Protein AF-0000000068601582 (afdb_homodimer)

InterPro domains:
  IPR002639 Urease accessory protein UreF [PF01730] (44-207)
  IPR038277 UreF domain superfamily [G3DSA:1.10.4190.10] (1-225)

Organism: Ostreococcus tauri (NCBI:txid70448)

Solvent-accessible surface area (backbone atoms only — not comparable to full-atom values): 27339 Å² total; per-residue (Å²): 103,55,65,55,52,72,60,32,78,58,45,56,24,57,68,65,38,54,40,53,55,57,43,57,62,50,47,23,47,68,19,51,66,43,94,46,51,73,64,52,17,18,51,44,52,30,52,50,25,46,51,36,30,51,28,37,53,60,53,36,42,61,44,14,52,49,21,18,52,30,42,47,49,32,58,75,67,64,63,52,54,85,48,91,41,71,38,58,52,43,38,50,52,49,37,51,51,53,48,58,72,27,59,89,35,64,58,52,35,49,38,32,23,52,27,8,44,32,35,49,55,37,45,40,56,31,54,29,72,84,62,22,35,64,60,52,30,50,54,58,68,32,52,40,67,85,86,68,38,66,51,82,37,34,30,41,33,42,51,13,34,51,29,31,68,54,67,41,51,68,63,56,39,43,46,47,52,41,46,45,52,28,48,23,47,39,50,43,31,40,76,56,65,26,26,54,57,58,37,31,32,18,21,53,50,68,42,37,65,62,50,51,54,52,36,54,50,52,44,52,52,49,47,68,69,47,60,75,52,96,79,56,47,70,68,54,47,43,51,41,41,50,54,52,60,70,64,42,62,76,74,43,53,36,53,41,44,55,46,47,52,49,44,53,52,49,50,49,51,58,67,70,92,102,54,66,55,52,72,60,31,78,59,45,57,24,56,69,63,32,59,43,51,56,56,42,57,62,49,48,23,46,68,21,50,67,45,95,48,52,72,63,52,18,19,48,44,52,29,53,50,25,48,50,35,30,51,30,37,55,58,53,36,42,61,45,14,51,48,20,17,51,29,43,46,50,32,58,76,66,63,63,53,53,84,49,92,43,70,38,57,53,42,39,51,52,49,38,51,51,53,48,57,71,27,59,89,36,66,59,52,34,50,37,31,23,52,26,8,43,32,35,47,56,36,43,41,55,30,54,30,72,85,63,22,34,64,59,51,30,50,53,56,70,32,52,41,67,84,87,69,39,66,50,83,37,33,30,41,34,42,49,13,34,49,28,32,67,53,68,42,51,69,64,56,41,42,47,46,52,41,45,44,52,28,47,24,45,40,50,45,30,39,76,55,64,26,24,53,57,58,37,32,33,20,22,54,49,68,42,37,66,62,50,51,54,51,35,53,51,51,44,50,52,48,47,68,67,46,59,78,52,96,81,56,47,70,68,54,47,44,50,42,41,50,53,51,59,70,64,42,61,73,75,44,53,35,53,44,44,55,45,47,52,50,44,52,52,49,50,49,50,60,66,68,94

Nearest PDB structures (foldseek):
  4hi0-assembly1_C  TM=7.215E-01  e=7.778E-05  Helicobacter pylori 26695
  3o1q-assembly1_A  TM=7.677E-01  e=2.422E-03  Helicobacter pylori
  8hc1-assembly1_D  TM=6.678E-01  e=6.677E-03  Helicobacter pylori 26695
  3o1q-assembly2_B  TM=7.606E-01  e=2.398E-02  Helicobacter pylori
  4hi0-assembly1_C  TM=7.250E-01  e=8.888E-05  Helicobacter pylori 26695

Foldseek 3Di:
DLLCVLLDVVLPLPQLLPLLPPPLVLLCVCLPVPVDDLQSLLVSLLVLLLVQLVLCLQAQLLLLLLLLVLLLVCVVVVPFLPDPDPSLVLLVLSQVLSLVLCVVPPSQSVSQQSSQVSNLVSLCVVLDDVLNSSSSSNQVVQQDPPPVGGHGGGNSNSLSNSCNSSVHDSLSSQLSVSLSSSVSSLVSCCVSVSHPPVSSVVSSVVSNVVSSVSSVVSSVVSCVQQPDDPPDDPNRSSVSSSVVSNPRPSVSCPSNVVSVVVVVVSVVVVVVD/DLLCVLLDVVLPLPQLLPLLQPPLVLLCVLLPVPVDDLQSSLVSLLVLLLVQLVLCLQAQLLLLLLLLVLLLVCVVVVPFLPDPDPSLVLLVLSQVLSLVLCVVPPSNSVSQQSSQVSNLVSLCVVLDDVLNSSSSSNQVVQQDPPPVGGHGGGNSNSLSNSCNSSVHDSLSSQLSVSLSSSVSSLVSCCVSVSHPPVSSVVSSVVSNVVSSVSSVVSSVVLCVQQPDDPPDDPNRSSVSSSVVSNPRPSVSCPSNVVSVVVVVVSVVVVVVD

pLDDT: mean 81.11, std 18.37, range [32.31, 98.44]

Structure (mmCIF, N/CA/C/O backbone):
data_AF-0000000068601582-model_v1
#
loop_
_entity.id
_entity.type
_entity.pdbx_description
1 polymer 'UreF, urease accessory protein F'
#
loop_
_atom_site.group_PDB
_atom_site.id
_atom_site.type_symbol
_atom_site.label_atom_id
_atom_site.label_alt_id
_atom_site.label_comp_id
_atom_site.label_asym_id
_atom_site.label_entity_id
_atom_site.label_seq_id
_atom_site.pdbx_PDB_ins_code
_atom_site.Cartn_x
_atom_site.Cartn_y
_atom_site.Cartn_z
_atom_site.occupancy
_atom_site.B_iso_or_equiv
_atom_site.auth_seq_id
_atom_site.auth_comp_id
_atom_site.auth_asym_id
_atom_site.auth_atom_id
_atom_site.pdbx_PDB_model_num
ATOM 1 N N . MET A 1 1 ? -5.051 -3.936 6.719 1 93.19 1 MET A N 1
ATOM 2 C CA . MET A 1 1 ? -5.395 -3.518 5.363 1 93.19 1 MET A CA 1
ATOM 3 C C . MET A 1 1 ? -5.723 -2.029 5.32 1 93.19 1 MET A C 1
ATOM 5 O O . MET A 1 1 ? -5.605 -1.395 4.27 1 93.19 1 MET A O 1
ATOM 9 N N . GLU A 1 2 ? -5.992 -1.47 6.52 1 90 2 GLU A N 1
ATOM 10 C CA . GLU A 1 2 ? -6.281 -0.039 6.547 1 90 2 GLU A CA 1
ATOM 11 C C . GLU A 1 2 ? -5.066 0.78 6.125 1 90 2 GLU A C 1
ATOM 13 O O . GLU A 1 2 ? -5.203 1.814 5.469 1 90 2 GLU A O 1
ATOM 18 N N . THR A 1 3 ? -3.936 0.296 6.523 1 94.31 3 THR A N 1
ATOM 19 C CA . THR A 1 3 ? -2.709 0.973 6.117 1 94.31 3 THR A CA 1
ATOM 20 C C . THR A 1 3 ? -2.561 0.953 4.598 1 94.31 3 THR A C 1
ATOM 22 O O . THR A 1 3 ? -2.07 1.916 4.004 1 94.31 3 THR A O 1
ATOM 25 N N . PHE A 1 4 ? -2.998 -0.153 3.951 1 96 4 PHE A N 1
ATOM 26 C CA . PHE A 1 4 ? -2.916 -0.264 2.5 1 96 4 PHE A CA 1
ATOM 27 C C . PHE A 1 4 ? -3.771 0.803 1.826 1 96 4 PHE A C 1
ATOM 29 O O . PHE A 1 4 ? -3.342 1.431 0.856 1 96 4 PHE A O 1
ATOM 36 N N . VAL A 1 5 ? -4.918 1.058 2.395 1 94 5 VAL A N 1
ATOM 37 C CA . VAL A 1 5 ? -5.832 2.049 1.839 1 94 5 VAL A CA 1
ATOM 38 C C . VAL A 1 5 ? -5.207 3.439 1.93 1 94 5 VAL A C 1
ATOM 40 O O . VAL A 1 5 ? -5.309 4.234 0.992 1 94 5 VAL A O 1
ATOM 43 N N . LEU A 1 6 ? -4.574 3.689 3.016 1 94 6 LEU A N 1
ATOM 44 C CA . LEU A 1 6 ? -4.012 5.012 3.281 1 94 6 LEU A CA 1
ATOM 45 C C . LEU A 1 6 ? -2.879 5.324 2.312 1 94 6 LEU A C 1
ATOM 47 O O . LEU A 1 6 ? -2.725 6.469 1.88 1 94 6 LEU A O 1
ATOM 51 N N . ILE A 1 7 ? -2.119 4.316 1.929 1 94.56 7 ILE A N 1
ATOM 52 C CA . ILE A 1 7 ? -0.937 4.602 1.123 1 94.56 7 ILE A CA 1
ATOM 53 C C . ILE A 1 7 ? -1.265 4.422 -0.357 1 94.56 7 ILE A C 1
ATOM 55 O O . ILE A 1 7 ? -0.456 4.758 -1.225 1 94.56 7 ILE A O 1
ATOM 59 N N . ASP A 1 8 ? -2.42 3.902 -0.675 1 93.94 8 ASP A N 1
ATOM 60 C CA . ASP A 1 8 ? -2.76 3.588 -2.061 1 93.94 8 ASP A CA 1
ATOM 61 C C . ASP A 1 8 ? -3.088 4.855 -2.848 1 93.94 8 ASP A C 1
ATOM 63 O O . ASP A 1 8 ? -3.789 5.738 -2.348 1 93.94 8 ASP A O 1
ATOM 67 N N . PRO A 1 9 ? -2.652 4.973 -4.059 1 89.06 9 PRO A N 1
ATOM 68 C CA . PRO A 1 9 ? -2.926 6.164 -4.863 1 89.06 9 PRO A CA 1
ATOM 69 C C . PRO A 1 9 ? -4.398 6.293 -5.246 1 89.06 9 PRO A C 1
ATOM 71 O O . PRO A 1 9 ? -4.82 7.336 -5.75 1 89.06 9 PRO A O 1
ATOM 74 N N . LEU A 1 10 ? -5.168 5.281 -4.93 1 88.69 10 LEU A N 1
ATOM 75 C CA . LEU A 1 10 ? -6.609 5.402 -5.137 1 88.69 10 LEU A CA 1
ATOM 76 C C . LEU A 1 10 ? -7.207 6.441 -4.195 1 88.69 10 LEU A C 1
ATOM 78 O O . LEU A 1 10 ? -8.289 6.973 -4.453 1 88.69 10 LEU A O 1
ATOM 82 N N . LEU A 1 11 ? -6.582 6.574 -3.004 1 89.56 11 LEU A N 1
ATOM 83 C CA . LEU A 1 11 ? -6.949 7.711 -2.162 1 89.56 11 LEU A CA 1
ATOM 84 C C . LEU A 1 11 ? -6.398 9.016 -2.732 1 89.56 11 LEU A C 1
ATOM 86 O O . LEU A 1 11 ? -5.188 9.25 -2.697 1 89.56 11 LEU A O 1
ATOM 90 N N . PRO A 1 12 ? -7.309 9.766 -3.264 1 79.88 12 PRO A N 1
ATOM 91 C CA . PRO A 1 12 ? -6.805 10.922 -4.008 1 79.88 12 PRO A CA 1
ATOM 92 C C . PRO A 1 12 ? -6.254 12.016 -3.098 1 79.88 12 PRO A C 1
ATOM 94 O O . PRO A 1 12 ? -7.016 12.812 -2.543 1 79.88 12 PRO A O 1
ATOM 97 N N . THR A 1 13 ? -5.078 12 -2.77 1 76.75 13 THR A N 1
ATOM 98 C CA . THR A 1 13 ? -4.426 12.977 -1.902 1 76.75 13 THR A CA 1
ATOM 99 C C . THR A 1 13 ? -3.656 14.008 -2.727 1 76.75 13 THR A C 1
ATOM 101 O O . THR A 1 13 ? -3.131 14.977 -2.182 1 76.75 13 THR A O 1
ATOM 104 N N . GLY A 1 14 ? -3.854 13.906 -3.961 1 60.72 14 GLY A N 1
ATOM 105 C CA . GLY A 1 14 ? -2.961 14.75 -4.746 1 60.72 14 GLY A CA 1
ATOM 106 C C . GLY A 1 14 ? -1.499 14.367 -4.59 1 60.72 14 GLY A C 1
ATOM 107 O O . GLY A 1 14 ? -1.092 13.859 -3.547 1 60.72 14 GLY A O 1
ATOM 108 N N . ALA A 1 15 ? -0.981 13.602 -5.688 1 55.75 15 ALA A N 1
ATOM 109 C CA . ALA A 1 15 ? 0.413 13.172 -5.629 1 55.75 15 ALA A CA 1
ATOM 110 C C . ALA A 1 15 ? 1.298 14.242 -5.008 1 55.75 15 ALA A C 1
ATOM 112 O O . ALA A 1 15 ? 1.133 15.43 -5.289 1 55.75 15 ALA A O 1
ATOM 113 N N . PHE A 1 16 ? 1.884 13.906 -3.783 1 53.03 16 PHE A N 1
ATOM 114 C CA . PHE A 1 16 ? 2.951 14.789 -3.326 1 53.03 16 PHE A CA 1
ATOM 115 C C . PHE A 1 16 ? 3.885 15.148 -4.477 1 53.03 16 PHE A C 1
ATOM 117 O O . PHE A 1 16 ? 4.676 16.094 -4.367 1 53.03 16 PHE A O 1
ATOM 124 N N . ALA A 1 17 ? 3.926 14.172 -5.52 1 49.69 17 ALA A N 1
ATOM 125 C CA . ALA A 1 17 ? 4.848 14.461 -6.613 1 49.69 17 ALA A CA 1
ATOM 126 C C . ALA A 1 17 ? 4.598 15.852 -7.188 1 49.69 17 ALA A C 1
ATOM 128 O O . ALA A 1 17 ? 5.254 16.266 -8.148 1 49.69 17 ALA A O 1
ATOM 129 N N . HIS A 1 18 ? 3.506 16.266 -7 1 42.41 18 HIS A N 1
ATOM 130 C CA . HIS A 1 18 ? 3.48 17.641 -7.477 1 42.41 18 HIS A CA 1
ATOM 131 C C . HIS A 1 18 ? 4.812 18.344 -7.219 1 42.41 18 HIS A C 1
ATOM 133 O O . HIS A 1 18 ? 5.492 18.75 -8.164 1 42.41 18 HIS A O 1
ATOM 139 N N . SER A 1 19 ? 4.559 19.281 -6.281 1 42.84 19 SER A N 1
ATOM 140 C CA . SER A 1 19 ? 5.352 20.484 -6.027 1 42.84 19 SER A CA 1
ATOM 141 C C . SER A 1 19 ? 6.734 20.125 -5.496 1 42.84 19 SER A C 1
ATOM 143 O O . SER A 1 19 ? 7.512 21 -5.125 1 42.84 19 SER A O 1
ATOM 145 N N . LEU A 1 20 ? 6.773 18.828 -5.055 1 45.09 20 LEU A N 1
ATOM 146 C CA . LEU A 1 20 ? 8.062 18.703 -4.379 1 45.09 20 LEU A CA 1
ATOM 147 C C . LEU A 1 20 ? 9.172 19.312 -5.23 1 45.09 20 LEU A C 1
ATOM 149 O O . LEU A 1 20 ? 10.344 18.969 -5.07 1 45.09 20 LEU A O 1
ATOM 153 N N . GLY A 1 21 ? 8.734 20.25 -5.906 1 46.41 21 GLY A N 1
ATOM 154 C CA . GLY A 1 21 ? 9.758 20.906 -6.711 1 46.41 21 GLY A CA 1
ATOM 155 C C . GLY A 1 21 ? 10.422 19.969 -7.711 1 46.41 21 GLY A C 1
ATOM 156 O O . GLY A 1 21 ? 11.516 20.25 -8.195 1 46.41 21 GLY A O 1
ATOM 157 N N . LEU A 1 22 ? 9.961 18.672 -7.777 1 46.69 22 LEU A N 1
ATOM 158 C CA . LEU A 1 22 ? 10.555 17.797 -8.781 1 46.69 22 LEU A CA 1
ATOM 159 C C . LEU A 1 22 ? 10.32 18.344 -10.188 1 46.69 22 LEU A C 1
ATOM 161 O O . LEU A 1 22 ? 9.25 18.125 -10.766 1 46.69 22 LEU A O 1
ATOM 165 N N . GLU A 1 23 ? 10.766 19.438 -10.453 1 47.41 23 GLU A N 1
ATOM 166 C CA . GLU A 1 23 ? 10.703 19.844 -11.852 1 47.41 23 GLU A CA 1
ATOM 167 C C . GLU A 1 23 ? 11.062 18.672 -12.773 1 47.41 23 GLU A C 1
ATOM 169 O O . GLU A 1 23 ? 12.086 18.016 -12.586 1 47.41 23 GLU A O 1
ATOM 174 N N . PRO A 1 24 ? 10.055 18.172 -13.555 1 46.84 24 PRO A N 1
ATOM 175 C CA . PRO A 1 24 ? 10.367 17.219 -14.617 1 46.84 24 PRO A CA 1
ATOM 176 C C . PRO A 1 24 ? 11.805 17.359 -15.133 1 46.84 24 PRO A C 1
ATOM 178 O O . PRO A 1 24 ? 12.461 16.359 -15.406 1 46.84 24 PRO A O 1
ATOM 181 N N . ALA A 1 25 ? 12.094 18.547 -15.312 1 46.06 25 ALA A N 1
ATOM 182 C CA . ALA A 1 25 ? 13.398 18.844 -15.891 1 46.06 25 ALA A CA 1
ATOM 183 C C . ALA A 1 25 ? 14.531 18.297 -15.031 1 46.06 25 ALA A C 1
ATOM 185 O O . ALA A 1 25 ? 15.531 17.797 -15.547 1 46.06 25 ALA A O 1
ATOM 186 N N . ARG A 1 26 ? 14.297 18.281 -13.766 1 49.25 26 ARG A N 1
ATOM 187 C CA . ARG A 1 26 ? 15.344 17.859 -12.836 1 49.25 26 ARG A CA 1
ATOM 188 C C . ARG A 1 26 ? 15.484 16.344 -12.812 1 49.25 26 ARG A C 1
ATOM 190 O O . ARG A 1 26 ? 16.594 15.82 -12.828 1 49.25 26 ARG A O 1
ATOM 197 N N . ILE A 1 27 ? 14.43 15.781 -12.664 1 51.09 27 ILE A N 1
ATOM 198 C CA . ILE A 1 27 ? 14.461 14.328 -12.805 1 51.09 27 ILE A CA 1
ATOM 199 C C . ILE A 1 27 ? 15.008 13.961 -14.188 1 51.09 27 ILE A C 1
ATOM 201 O O . ILE A 1 27 ? 15.859 13.078 -14.305 1 51.09 27 ILE A O 1
ATOM 205 N N . ALA A 1 28 ? 14.438 14.719 -15.086 1 51.12 28 ALA A N 1
ATOM 206 C CA . ALA A 1 28 ? 14.922 14.492 -16.453 1 51.12 28 ALA A CA 1
ATOM 207 C C . ALA A 1 28 ? 16.422 14.766 -16.547 1 51.12 28 ALA A C 1
ATOM 209 O O . ALA A 1 28 ? 17.141 14.023 -17.203 1 51.12 28 ALA A O 1
ATOM 210 N N . ARG A 1 29 ? 16.766 15.867 -16.078 1 50.16 29 ARG A N 1
ATOM 211 C CA . ARG A 1 29 ? 18.172 16.25 -16.141 1 50.16 29 ARG A CA 1
ATOM 212 C C . ARG A 1 29 ? 19.047 15.32 -15.32 1 50.16 29 ARG A C 1
ATOM 214 O O . ARG A 1 29 ? 20.172 15.008 -15.703 1 50.16 29 ARG A O 1
ATOM 221 N N . ALA A 1 30 ? 18.594 15.156 -14.18 1 48.38 30 ALA A N 1
ATOM 222 C CA . ALA A 1 30 ? 19.312 14.164 -13.383 1 48.38 30 ALA A CA 1
ATOM 223 C C . ALA A 1 30 ? 19.391 12.828 -14.102 1 48.38 30 ALA A C 1
ATOM 225 O O . ALA A 1 30 ? 20.375 12.102 -13.984 1 48.38 30 ALA A O 1
ATOM 226 N N . VAL A 1 31 ? 18.281 12.5 -14.695 1 47.66 31 VAL A N 1
ATOM 227 C CA . VAL A 1 31 ? 18.203 11.25 -15.453 1 47.66 31 VAL A CA 1
ATOM 228 C C . VAL A 1 31 ? 18.656 11.492 -16.891 1 47.66 31 VAL A C 1
ATOM 230 O O . VAL A 1 31 ? 19.234 10.602 -17.516 1 47.66 31 VAL A O 1
ATOM 233 N N . GLY A 1 32 ? 18.203 12.469 -17.547 1 45.19 32 GLY A N 1
ATOM 234 C CA . GLY A 1 32 ? 18.406 12.688 -18.969 1 45.19 32 GLY A CA 1
ATOM 235 C C . GLY A 1 32 ? 19.859 12.961 -19.328 1 45.19 32 GLY A C 1
ATOM 236 O O . GLY A 1 32 ? 20.219 12.977 -20.516 1 45.19 32 GLY A O 1
ATOM 237 N N . THR A 1 33 ? 20.422 13.969 -18.656 1 42.41 33 THR A N 1
ATOM 238 C CA . THR A 1 33 ? 21.672 14.281 -19.328 1 42.41 33 THR A CA 1
ATOM 239 C C . THR A 1 33 ? 22.469 13.008 -19.609 1 42.41 33 THR A C 1
ATOM 241 O O . THR A 1 33 ? 23.516 13.047 -20.25 1 42.41 33 THR A O 1
ATOM 244 N N . LEU A 1 34 ? 22.266 12.07 -18.844 1 39.53 34 LEU A N 1
ATOM 245 C CA . LEU A 1 34 ? 23.266 11.031 -19.078 1 39.53 34 LEU A CA 1
ATOM 246 C C . LEU A 1 34 ? 22.844 10.117 -20.219 1 39.53 34 LEU A C 1
ATOM 248 O O . LEU A 1 34 ? 21.656 9.852 -20.406 1 39.53 34 LEU A O 1
ATOM 252 N N . ASP A 1 35 ? 23.266 10.32 -21.391 1 43.94 35 ASP A N 1
ATOM 253 C CA . ASP A 1 35 ? 23.281 9.164 -22.266 1 43.94 35 ASP A CA 1
ATOM 254 C C . ASP A 1 35 ? 23.047 7.871 -21.484 1 43.94 35 ASP A C 1
ATOM 256 O O . ASP A 1 35 ? 23.844 6.934 -21.594 1 43.94 35 ASP A O 1
ATOM 260 N N . GLU A 1 36 ? 22.375 7.902 -20.312 1 51.41 36 GLU A N 1
ATOM 261 C CA . GLU A 1 36 ? 22.484 7.047 -19.141 1 51.41 36 GLU A CA 1
ATOM 262 C C . GLU A 1 36 ? 21.672 5.77 -19.297 1 51.41 36 GLU A C 1
ATOM 264 O O . GLU A 1 36 ? 20.625 5.773 -19.953 1 51.41 36 GLU A O 1
ATOM 269 N N . THR A 1 37 ? 22.344 4.688 -19.25 1 63.84 37 THR A N 1
ATOM 270 C CA . THR A 1 37 ? 21.812 3.336 -19.188 1 63.84 37 THR A CA 1
ATOM 271 C C . THR A 1 37 ? 20.656 3.256 -18.188 1 63.84 37 THR A C 1
ATOM 273 O O . THR A 1 37 ? 20.531 4.125 -17.328 1 63.84 37 THR A O 1
ATOM 276 N N . SER A 1 38 ? 19.688 2.52 -18.484 1 71.19 38 SER A N 1
ATOM 277 C CA . SER A 1 38 ? 18.531 2.225 -17.625 1 71.19 38 SER A CA 1
ATOM 278 C C . SER A 1 38 ? 18.969 2.082 -16.172 1 71.19 38 SER A C 1
ATOM 280 O O . SER A 1 38 ? 18.266 2.555 -15.273 1 71.19 38 SER A O 1
ATOM 282 N N . VAL A 1 39 ? 20.219 1.742 -15.984 1 75.06 39 VAL A N 1
ATOM 283 C CA . VAL A 1 39 ? 20.719 1.478 -14.648 1 75.06 39 VAL A CA 1
ATOM 284 C C . VAL A 1 39 ? 21.078 2.795 -13.961 1 75.06 39 VAL A C 1
ATOM 286 O O . VAL A 1 39 ? 20.781 2.98 -12.773 1 75.06 39 VAL A O 1
ATOM 289 N N . GLU A 1 40 ? 21.625 3.713 -14.68 1 75.38 40 GLU A N 1
ATOM 290 C CA . GLU A 1 40 ? 22.016 5.004 -14.109 1 75.38 40 GLU A CA 1
ATOM 291 C C . GLU A 1 40 ? 20.781 5.836 -13.75 1 75.38 40 GLU A C 1
ATOM 293 O O . GLU A 1 40 ? 20.766 6.5 -12.711 1 75.38 40 GLU A O 1
ATOM 298 N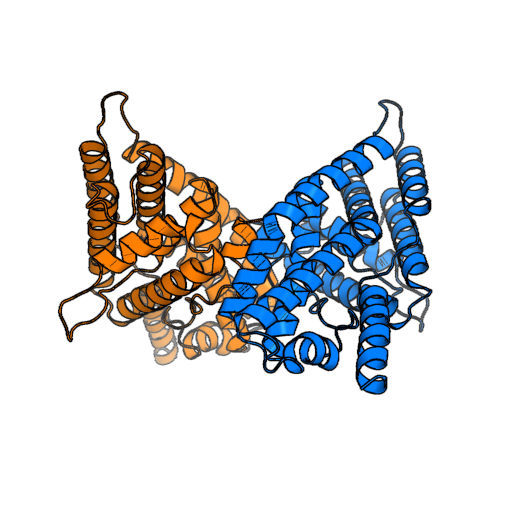 N . ALA A 1 41 ? 19.859 5.758 -14.609 1 76.38 41 ALA A N 1
ATOM 299 C CA . ALA A 1 41 ? 18.609 6.465 -14.336 1 76.38 41 ALA A CA 1
ATOM 300 C C . ALA A 1 41 ? 17.953 5.941 -13.055 1 76.38 41 ALA A C 1
ATOM 302 O O . ALA A 1 41 ? 17.5 6.723 -12.227 1 76.38 41 ALA A O 1
ATOM 303 N N . SER A 1 42 ? 17.984 4.664 -12.906 1 82.75 42 SER A N 1
ATOM 304 C CA . SER A 1 42 ? 17.422 4.023 -11.719 1 82.75 42 SER A CA 1
ATOM 305 C C . SER A 1 42 ? 18.156 4.449 -10.461 1 82.75 42 SER A C 1
ATOM 307 O O . SER A 1 42 ? 17.531 4.707 -9.43 1 82.75 42 SER A O 1
ATOM 309 N N . ARG A 1 43 ? 19.453 4.59 -10.562 1 84 43 ARG A N 1
ATOM 310 C CA . ARG A 1 43 ? 20.266 4.973 -9.422 1 84 43 ARG A CA 1
ATOM 311 C C . ARG A 1 43 ? 20.031 6.434 -9.039 1 84 43 ARG A C 1
ATOM 313 O O . ARG A 1 43 ? 20.047 6.785 -7.859 1 84 43 ARG A O 1
ATOM 320 N N . ALA A 1 44 ? 19.844 7.207 -10.047 1 81.75 44 ALA A N 1
ATOM 321 C CA . ALA A 1 44 ? 19.547 8.617 -9.797 1 81.75 44 ALA A CA 1
ATOM 322 C C . ALA A 1 44 ? 18.219 8.781 -9.07 1 81.75 44 ALA A C 1
ATOM 324 O O . ALA A 1 44 ? 18.109 9.57 -8.133 1 81.75 44 ALA A O 1
ATOM 325 N N . VAL A 1 45 ? 17.25 8.07 -9.508 1 85 45 VAL A N 1
ATOM 326 C CA . VAL A 1 45 ? 15.93 8.125 -8.883 1 85 45 VAL A CA 1
ATOM 327 C C . VAL A 1 45 ? 16.031 7.625 -7.441 1 85 45 VAL A C 1
ATOM 329 O O . VAL A 1 45 ? 15.438 8.219 -6.535 1 85 45 VAL A O 1
ATOM 332 N N . GLU A 1 46 ? 16.766 6.594 -7.262 1 89.75 46 GLU A N 1
ATOM 333 C CA . GLU A 1 46 ? 16.984 6.031 -5.93 1 89.75 46 GLU A CA 1
ATOM 334 C C . GLU A 1 46 ? 17.625 7.059 -4.996 1 89.75 46 GLU A C 1
ATOM 336 O O . GLU A 1 46 ? 17.172 7.23 -3.861 1 89.75 46 GLU A O 1
ATOM 341 N N . THR A 1 47 ? 18.656 7.691 -5.465 1 86.19 47 THR A N 1
ATOM 342 C CA . THR A 1 47 ? 19.359 8.68 -4.656 1 86.19 47 THR A CA 1
ATOM 343 C C . THR A 1 47 ? 18.438 9.828 -4.266 1 86.19 47 THR A C 1
ATOM 345 O O . THR A 1 47 ? 18.406 10.234 -3.105 1 86.19 47 THR A O 1
ATOM 348 N N . TYR A 1 48 ? 17.719 10.234 -5.191 1 84.12 48 TYR A N 1
ATOM 349 C CA . TYR A 1 48 ? 16.797 11.344 -4.938 1 84.12 48 TYR A CA 1
ATOM 350 C C . TYR A 1 48 ? 15.695 10.922 -3.977 1 84.12 48 TYR A C 1
ATOM 352 O O . TYR A 1 48 ? 15.32 11.688 -3.082 1 84.12 48 TYR A O 1
ATOM 360 N N . ALA A 1 49 ? 15.156 9.781 -4.184 1 88.44 49 ALA A N 1
ATOM 361 C CA . ALA A 1 49 ? 14.109 9.266 -3.301 1 88.44 49 ALA A CA 1
ATOM 362 C C . ALA A 1 49 ? 14.617 9.156 -1.865 1 88.44 49 ALA A C 1
ATOM 364 O O . ALA A 1 49 ? 13.891 9.477 -0.918 1 88.44 49 ALA A O 1
ATOM 365 N N . ARG A 1 50 ? 15.844 8.734 -1.713 1 90.38 50 ARG A N 1
ATOM 366 C CA . ARG A 1 50 ? 16.438 8.602 -0.391 1 90.38 50 ARG A CA 1
ATOM 367 C C . ARG A 1 50 ? 16.609 9.969 0.276 1 90.38 50 ARG A C 1
ATOM 369 O O . ARG A 1 50 ? 16.359 10.109 1.476 1 90.38 50 ARG A O 1
ATOM 376 N N . GLU A 1 51 ? 16.984 10.891 -0.509 1 85.31 51 GLU A N 1
ATOM 377 C CA . GLU A 1 51 ? 17.156 12.242 0.015 1 85.31 51 GLU A CA 1
ATOM 378 C C . GLU A 1 51 ? 15.828 12.844 0.451 1 85.31 51 GLU A C 1
ATOM 380 O O . GLU A 1 51 ? 15.734 13.469 1.507 1 85.31 51 GLU A O 1
ATOM 385 N N . CYS A 1 52 ? 14.859 12.641 -0.352 1 84.94 52 CYS A N 1
ATOM 386 C CA . CYS A 1 52 ? 13.531 13.133 -0.019 1 84.94 52 CYS A CA 1
ATOM 387 C C . CYS A 1 52 ? 12.984 12.438 1.225 1 84.94 52 CYS A C 1
ATOM 389 O O . CYS A 1 52 ? 12.367 13.078 2.076 1 84.94 52 CYS A O 1
ATOM 391 N N . ALA A 1 53 ? 13.219 11.148 1.297 1 91.06 53 ALA A N 1
ATOM 392 C CA . ALA A 1 53 ? 12.781 10.383 2.465 1 91.06 53 ALA A CA 1
ATOM 393 C C . ALA A 1 53 ? 13.445 10.906 3.738 1 91.06 53 ALA A C 1
ATOM 395 O O . ALA A 1 53 ? 12.773 11.094 4.758 1 91.06 53 ALA A O 1
ATOM 396 N N . GLN A 1 54 ? 14.719 11.133 3.639 1 90.56 54 GLN A N 1
ATOM 397 C CA . GLN A 1 54 ? 15.445 11.609 4.809 1 90.56 54 GLN A CA 1
ATOM 398 C C . GLN A 1 54 ? 14.977 13 5.219 1 90.56 54 GLN A C 1
ATOM 400 O O . GLN A 1 54 ? 14.797 13.281 6.41 1 90.56 54 GLN A O 1
ATOM 405 N N . SER A 1 55 ? 14.781 13.836 4.246 1 85.62 55 SER A N 1
ATOM 406 C CA . SER A 1 55 ? 14.266 15.18 4.523 1 85.62 55 SER A CA 1
ATOM 407 C C . SER A 1 55 ? 12.898 15.117 5.191 1 85.62 55 SER A C 1
ATOM 409 O O . SER A 1 55 ? 12.617 15.867 6.125 1 85.62 55 SER A O 1
ATOM 411 N N . ALA A 1 56 ? 12.078 14.266 4.691 1 89.38 56 ALA A N 1
ATOM 412 C CA . ALA A 1 56 ? 10.734 14.102 5.258 1 89.38 56 ALA A CA 1
ATOM 413 C C . ALA A 1 56 ? 10.812 13.578 6.688 1 89.38 56 ALA A C 1
ATOM 415 O O . ALA A 1 56 ? 10.039 14.008 7.551 1 89.38 56 ALA A O 1
ATOM 416 N N . ILE A 1 57 ? 11.688 12.641 6.902 1 93.94 57 ILE A N 1
ATOM 417 C CA . ILE A 1 57 ? 11.844 12.039 8.227 1 93.94 57 ILE A CA 1
ATOM 418 C C . ILE A 1 57 ? 12.305 13.102 9.219 1 93.94 57 ILE A C 1
ATOM 420 O O . ILE A 1 57 ? 11.789 13.172 10.344 1 93.94 57 ILE A O 1
ATOM 424 N N . ASP A 1 58 ? 13.109 13.969 8.797 1 89.69 58 ASP A N 1
ATOM 425 C CA . ASP A 1 58 ? 13.703 14.961 9.68 1 89.69 58 ASP A CA 1
ATOM 426 C C . ASP A 1 58 ? 12.742 16.125 9.93 1 89.69 58 ASP A C 1
ATOM 428 O O . ASP A 1 58 ? 12.641 16.625 11.047 1 89.69 58 ASP A O 1
ATOM 432 N N . ALA A 1 59 ? 12.023 16.516 8.953 1 88.38 59 ALA A N 1
ATOM 433 C CA . ALA A 1 59 ? 11.328 17.797 9.039 1 88.38 59 ALA A CA 1
ATOM 434 C C . ALA A 1 59 ? 9.82 17.594 9.133 1 88.38 59 ALA A C 1
ATOM 436 O O . ALA A 1 59 ? 9.125 18.422 9.742 1 88.38 59 ALA A O 1
ATOM 437 N N . GLN A 1 60 ? 9.25 16.578 8.492 1 91.88 60 GLN A N 1
ATOM 438 C CA . GLN A 1 60 ? 7.801 16.469 8.383 1 91.88 60 GLN A CA 1
ATOM 439 C C . GLN A 1 60 ? 7.258 15.367 9.289 1 91.88 60 GLN A C 1
ATOM 441 O O . GLN A 1 60 ? 6.191 15.523 9.891 1 91.88 60 GLN A O 1
ATOM 446 N N . LEU A 1 61 ? 7.973 14.305 9.43 1 95.25 61 LEU A N 1
ATOM 447 C CA . LEU A 1 61 ? 7.5 13.125 10.148 1 95.25 61 LEU A CA 1
ATOM 448 C C . LEU A 1 61 ? 7.184 13.469 11.602 1 95.25 61 LEU A C 1
ATOM 450 O O . LEU A 1 61 ? 6.195 12.984 12.156 1 95.25 61 LEU A O 1
ATOM 454 N N . PRO A 1 62 ? 7.992 14.32 12.305 1 95.88 62 PRO A N 1
ATOM 455 C CA . PRO A 1 62 ? 7.621 14.672 13.68 1 95.88 62 PRO A CA 1
ATOM 456 C C . PRO A 1 62 ? 6.23 15.297 13.773 1 95.88 62 PRO A C 1
ATOM 458 O O . PRO A 1 62 ? 5.512 15.062 14.742 1 95.88 62 PRO A O 1
ATOM 461 N N . PHE A 1 63 ? 5.836 16.062 12.789 1 96.19 63 PHE A N 1
ATOM 462 C CA . PHE A 1 63 ? 4.52 16.672 12.766 1 96.19 63 PHE A CA 1
ATOM 463 C C . PHE A 1 63 ? 3.43 15.641 12.547 1 96.19 63 PHE A C 1
ATOM 465 O O . PHE A 1 63 ? 2.357 15.719 13.148 1 96.19 63 PHE A O 1
ATOM 472 N N . ALA A 1 64 ? 3.705 14.656 11.688 1 97.5 64 ALA A N 1
ATOM 473 C CA . ALA A 1 64 ? 2.754 13.57 11.484 1 97.5 64 ALA A CA 1
ATOM 474 C C . ALA A 1 64 ? 2.561 12.758 12.766 1 97.5 64 ALA A C 1
ATOM 476 O O . ALA A 1 64 ? 1.431 12.438 13.141 1 97.5 64 ALA A O 1
ATOM 477 N N . LEU A 1 65 ? 3.643 12.477 13.422 1 98.06 65 LEU A N 1
ATOM 478 C CA . LEU A 1 65 ? 3.584 11.703 14.664 1 98.06 65 LEU A CA 1
ATOM 479 C C . LEU A 1 65 ? 2.85 12.477 15.75 1 98.06 65 LEU A C 1
ATOM 481 O O . LEU A 1 65 ? 2.049 11.906 16.5 1 98.06 65 LEU A O 1
ATOM 485 N N . ALA A 1 66 ? 3.105 13.766 15.836 1 97.56 66 ALA A N 1
ATOM 486 C CA . ALA A 1 66 ? 2.408 14.609 16.797 1 97.56 66 ALA A CA 1
ATOM 487 C C . ALA A 1 66 ? 0.906 14.625 16.531 1 97.56 66 ALA A C 1
ATOM 489 O O . ALA A 1 66 ? 0.103 14.445 17.438 1 97.56 66 ALA A O 1
ATOM 490 N N . ALA A 1 67 ? 0.569 14.852 15.273 1 98.06 67 ALA A N 1
ATOM 491 C CA . ALA A 1 67 ? -0.839 14.898 14.891 1 98.06 67 ALA A CA 1
ATOM 492 C C . ALA A 1 67 ? -1.539 13.586 15.211 1 98.06 67 ALA A C 1
ATOM 494 O O . ALA A 1 67 ? -2.684 13.578 15.664 1 98.06 67 ALA A O 1
ATOM 495 N N . ARG A 1 68 ? -0.89 12.477 14.961 1 98.12 68 ARG A N 1
ATOM 496 C CA . ARG A 1 68 ? -1.437 11.172 15.312 1 98.12 68 ARG A CA 1
ATOM 497 C C . ARG A 1 68 ? -1.684 11.07 16.812 1 98.12 68 ARG A C 1
ATOM 499 O O . ARG A 1 68 ? -2.734 10.586 17.25 1 98.12 68 ARG A O 1
ATOM 506 N N . ALA A 1 69 ? -0.679 11.484 17.562 1 96.94 69 ALA A N 1
ATOM 507 C CA . ALA A 1 69 ? -0.785 11.414 19.016 1 96.94 69 ALA A CA 1
ATOM 508 C C . ALA A 1 69 ? -1.981 12.219 19.531 1 96.94 69 ALA A C 1
ATOM 510 O O . ALA A 1 69 ? -2.719 11.766 20.406 1 96.94 69 ALA A O 1
ATOM 511 N N . PHE A 1 70 ? -2.205 13.391 18.984 1 96.38 70 PHE A N 1
ATOM 512 C CA . PHE A 1 70 ? -3.326 14.227 19.391 1 96.38 70 PHE A CA 1
ATOM 513 C C . PHE A 1 70 ? -4.652 13.555 19.047 1 96.38 70 PHE A C 1
ATOM 515 O O . PHE A 1 70 ? -5.586 13.578 19.859 1 96.38 70 PHE A O 1
ATOM 522 N N . ALA A 1 71 ? -4.746 12.953 17.891 1 96.31 71 ALA A N 1
ATOM 523 C CA . ALA A 1 71 ? -5.973 12.281 17.484 1 96.31 71 ALA A CA 1
ATOM 524 C C . ALA A 1 71 ? -6.266 11.078 18.375 1 96.31 71 ALA A C 1
ATOM 526 O O . ALA A 1 71 ? -7.422 10.836 18.734 1 96.31 71 ALA A O 1
ATOM 527 N N . VAL A 1 72 ? -5.242 10.328 18.734 1 95.38 72 VAL A N 1
ATOM 528 C CA . VAL A 1 72 ? -5.402 9.18 19.625 1 95.38 72 VAL A CA 1
ATOM 529 C C . VAL A 1 72 ? -5.91 9.641 20.984 1 95.38 72 VAL A C 1
ATOM 531 O O . VAL A 1 72 ? -6.82 9.031 21.547 1 95.38 72 VAL A O 1
ATOM 534 N N . ARG A 1 73 ? -5.355 10.711 21.469 1 93.25 73 ARG A N 1
ATOM 535 C CA . ARG A 1 73 ? -5.758 11.25 22.766 1 93.25 73 ARG A CA 1
ATOM 536 C C . ARG A 1 73 ? -7.199 11.75 22.719 1 93.25 73 ARG A C 1
ATOM 538 O O . ARG A 1 73 ? -7.93 11.625 23.703 1 93.25 73 ARG A O 1
ATOM 545 N N . ALA A 1 74 ? -7.57 12.352 21.641 1 93.5 74 ALA A N 1
ATOM 546 C CA . ALA A 1 74 ? -8.953 12.797 21.484 1 93.5 74 ALA A CA 1
ATOM 547 C C . ALA A 1 74 ? -9.922 11.625 21.625 1 93.5 74 ALA A C 1
ATOM 549 O O . ALA A 1 74 ? -10.969 11.75 22.266 1 93.5 74 ALA A O 1
ATOM 550 N N . ASN A 1 75 ? -9.594 10.516 21.016 1 91.31 75 ASN A N 1
ATOM 551 C CA . ASN A 1 75 ? -10.414 9.312 21.109 1 91.31 75 ASN A CA 1
ATOM 552 C C . ASN A 1 75 ? -10.461 8.766 22.531 1 91.31 75 ASN A C 1
ATOM 554 O O . ASN A 1 75 ? -11.516 8.336 23 1 91.31 75 ASN A O 1
ATOM 558 N N . GLU A 1 76 ? -9.297 8.773 23.172 1 88.44 76 GLU A N 1
ATOM 559 C CA . GLU A 1 76 ? -9.203 8.273 24.547 1 88.44 76 GLU A CA 1
ATOM 560 C C . GLU A 1 76 ? -10.078 9.094 25.5 1 88.44 76 GLU A C 1
ATOM 562 O O . GLU A 1 76 ? -10.625 8.555 26.453 1 88.44 76 GLU A O 1
ATOM 567 N N . LYS A 1 77 ? -10.188 10.336 25.188 1 87.88 77 LYS A N 1
ATOM 568 C CA . LYS A 1 77 ? -10.961 11.25 26.031 1 87.88 77 LYS A CA 1
ATOM 569 C C . LYS A 1 77 ? -12.422 11.281 25.594 1 87.88 77 LYS A C 1
ATOM 571 O O . LYS A 1 77 ? -13.234 11.992 26.188 1 87.88 77 LYS A O 1
ATOM 576 N N . HIS A 1 78 ? -12.75 10.508 24.531 1 87.38 78 HIS A N 1
ATOM 577 C CA . HIS A 1 78 ? -14.094 10.477 23.969 1 87.38 78 HIS A CA 1
ATOM 578 C C . HIS A 1 78 ? -14.57 11.883 23.609 1 87.38 78 HIS A C 1
ATOM 580 O O . HIS A 1 78 ? -15.688 12.273 23.969 1 87.38 78 HIS A O 1
ATOM 586 N N . ALA A 1 79 ? -13.602 12.664 23.047 1 85.56 79 ALA A N 1
ATOM 587 C CA . ALA A 1 79 ? -13.961 14 22.578 1 85.56 79 ALA A CA 1
ATOM 588 C C . ALA A 1 79 ? -14.977 13.93 21.453 1 85.56 79 ALA A C 1
ATOM 590 O O . ALA A 1 79 ? -15.086 12.906 20.766 1 85.56 79 ALA A O 1
ATOM 591 N N . ARG A 1 80 ? -15.758 15.031 21.438 1 86.62 80 ARG A N 1
ATOM 592 C CA . ARG A 1 80 ? -16.766 15.117 20.391 1 86.62 80 ARG A CA 1
ATOM 593 C C . ARG A 1 80 ? -16.406 16.203 19.375 1 86.62 80 ARG A C 1
ATOM 595 O O . ARG A 1 80 ? -15.641 17.109 19.688 1 86.62 80 ARG A O 1
ATOM 602 N N . GLU A 1 81 ? -16.844 16.094 18.125 1 87.88 81 GLU A N 1
ATOM 603 C CA . GLU A 1 81 ? -16.547 17.016 17.031 1 87.88 81 GLU A CA 1
ATOM 604 C C . GLU A 1 81 ? -16.781 18.453 17.453 1 87.88 81 GLU A C 1
ATOM 606 O O . GLU A 1 81 ? -16 19.344 17.094 1 87.88 81 GLU A O 1
ATOM 611 N N . GLU A 1 82 ? -17.797 18.688 18.219 1 86.06 82 GLU A N 1
ATOM 612 C CA . GLU A 1 82 ? -18.219 20.047 18.547 1 86.06 82 GLU A CA 1
ATOM 613 C C . GLU A 1 82 ? -17.422 20.594 19.734 1 86.06 82 GLU A C 1
ATOM 615 O O . GLU A 1 82 ? -17.469 21.797 20 1 86.06 82 GLU A O 1
ATOM 620 N N . ASP A 1 83 ? -16.688 19.688 20.344 1 82.31 83 ASP A N 1
ATOM 621 C CA . ASP A 1 83 ? -15.93 20.109 21.516 1 82.31 83 ASP A CA 1
ATOM 622 C C . ASP A 1 83 ? -14.734 20.969 21.125 1 82.31 83 ASP A C 1
ATOM 624 O O . ASP A 1 83 ? -14.109 20.734 20.094 1 82.31 83 ASP A O 1
ATOM 628 N N . ASP A 1 84 ? -14.633 22.156 21.703 1 79.81 84 ASP A N 1
ATOM 629 C CA . ASP A 1 84 ? -13.359 22.859 21.609 1 79.81 84 ASP A CA 1
ATOM 630 C C . ASP A 1 84 ? -12.281 22.156 22.438 1 79.81 84 ASP A C 1
ATOM 632 O O . ASP A 1 84 ? -11.82 22.703 23.453 1 79.81 84 ASP A O 1
ATOM 636 N N . ASP A 1 85 ? -11.852 21.047 21.984 1 85.88 85 ASP A N 1
ATOM 637 C CA . ASP A 1 85 ? -11.016 20.094 22.719 1 85.88 85 ASP A CA 1
ATOM 638 C C . ASP A 1 85 ? -9.539 20.469 22.609 1 85.88 85 ASP A C 1
ATOM 640 O O . ASP A 1 85 ? -9.109 21.047 21.609 1 85.88 85 ASP A O 1
ATOM 644 N N . GLU A 1 86 ? -8.852 20.266 23.734 1 90.19 86 GLU A N 1
ATOM 645 C CA . GLU A 1 86 ? -7.434 20.578 23.828 1 90.19 86 GLU A CA 1
ATOM 646 C C . GLU A 1 86 ? -6.641 19.859 22.734 1 90.19 86 GLU A C 1
ATOM 648 O O . GLU A 1 86 ? -5.648 20.406 22.234 1 90.19 86 GLU A O 1
ATOM 653 N N . THR A 1 87 ? -7.066 18.719 22.328 1 93.38 87 THR A N 1
ATOM 654 C CA . THR A 1 87 ? -6.355 17.953 21.312 1 93.38 87 THR A CA 1
ATOM 655 C C . THR A 1 87 ? -6.48 18.625 19.953 1 93.38 87 THR A C 1
ATOM 657 O O . THR A 1 87 ? -5.527 18.641 19.172 1 93.38 87 THR A O 1
ATOM 660 N N . THR A 1 88 ? -7.613 19.203 19.656 1 93 88 THR A N 1
ATOM 661 C CA . THR A 1 88 ? -7.816 19.906 18.406 1 93 88 THR A CA 1
ATOM 662 C C . THR A 1 88 ? -7.004 21.203 18.375 1 93 88 THR A C 1
ATOM 664 O O . THR A 1 88 ? -6.453 21.562 17.328 1 93 88 THR A O 1
ATOM 667 N N . ARG A 1 89 ? -6.945 21.875 19.516 1 91.62 89 ARG A N 1
ATOM 668 C CA . ARG A 1 89 ? -6.121 23.078 19.609 1 91.62 89 ARG A CA 1
ATOM 669 C C . ARG A 1 89 ? -4.645 22.734 19.422 1 91.62 89 ARG A C 1
ATOM 671 O O . ARG A 1 89 ? -3.916 23.484 18.766 1 91.62 89 ARG A O 1
ATOM 678 N N . ALA A 1 90 ? -4.27 21.641 20.031 1 94.06 90 ALA A N 1
ATOM 679 C CA . ALA A 1 90 ? -2.883 21.203 19.891 1 94.06 90 ALA A CA 1
ATOM 680 C C . ALA A 1 90 ? -2.568 20.844 18.438 1 94.06 90 ALA A C 1
ATOM 682 O O . ALA A 1 90 ? -1.482 21.156 17.938 1 94.06 90 ALA A O 1
ATOM 683 N N . TRP A 1 91 ? -3.475 20.188 17.781 1 95.88 91 TRP A N 1
ATOM 684 C CA . TRP A 1 91 ? -3.301 19.891 16.359 1 95.88 91 TRP A CA 1
ATOM 685 C C . TRP A 1 91 ? -3.127 21.156 15.547 1 95.88 91 TRP A C 1
ATOM 687 O O . TRP A 1 91 ? -2.242 21.234 14.688 1 95.88 91 TRP A O 1
ATOM 697 N N . ARG A 1 92 ? -3.955 22.172 15.836 1 94.06 92 ARG A N 1
ATOM 698 C CA . ARG A 1 92 ? -3.889 23.438 15.125 1 94.06 92 ARG A CA 1
ATOM 699 C C . ARG A 1 92 ? -2.535 24.109 15.336 1 94.06 92 ARG A C 1
ATOM 701 O O . ARG A 1 92 ? -1.982 24.719 14.406 1 94.06 92 ARG A O 1
ATOM 708 N N . ALA A 1 93 ? -2.074 24.047 16.516 1 93.69 93 ALA A N 1
ATOM 709 C CA . ALA A 1 93 ? -0.767 24.625 16.828 1 93.69 93 ALA A CA 1
ATOM 710 C C . ALA A 1 93 ? 0.341 23.906 16.047 1 93.69 93 ALA A C 1
ATOM 712 O O . ALA A 1 93 ? 1.229 24.562 15.492 1 93.69 93 ALA A O 1
ATOM 713 N N . ALA A 1 94 ? 0.317 22.578 16.047 1 95.44 94 ALA A N 1
ATOM 714 C CA . ALA A 1 94 ? 1.295 21.797 15.297 1 95.44 94 ALA A CA 1
ATOM 715 C C . ALA A 1 94 ? 1.215 22.125 13.805 1 95.44 94 ALA A C 1
ATOM 717 O O . ALA A 1 94 ? 2.242 22.25 13.141 1 95.44 94 ALA A O 1
ATOM 718 N N . ASN A 1 95 ? -0.02 22.219 13.305 1 95.88 95 ASN A N 1
ATOM 719 C CA . ASN A 1 95 ? -0.246 22.562 11.906 1 95.88 95 ASN A CA 1
ATOM 720 C C . ASN A 1 95 ? 0.336 23.938 11.555 1 95.88 95 ASN A C 1
ATOM 722 O O . ASN A 1 95 ? 0.939 24.094 10.492 1 95.88 95 ASN A O 1
ATOM 726 N N . ALA A 1 96 ? 0.145 24.891 12.453 1 92.81 96 ALA A N 1
ATOM 727 C CA . ALA A 1 96 ? 0.709 26.219 12.25 1 92.81 96 ALA A CA 1
ATOM 728 C C . ALA A 1 96 ? 2.234 26.172 12.242 1 92.81 96 ALA A C 1
ATOM 730 O O . ALA A 1 96 ? 2.877 26.859 11.445 1 92.81 96 ALA A O 1
ATOM 731 N N . GLU A 1 97 ? 2.807 25.406 13.125 1 92.25 97 GLU A N 1
ATOM 732 C CA . GLU A 1 97 ? 4.258 25.25 13.18 1 92.25 97 GLU A CA 1
ATOM 733 C C . GLU A 1 97 ? 4.789 24.594 11.914 1 92.25 97 GLU A C 1
ATOM 735 O O . GLU A 1 97 ? 5.867 24.953 11.422 1 92.25 97 GLU A O 1
ATOM 740 N N . CYS A 1 98 ? 4.082 23.625 11.445 1 91.94 98 CYS A N 1
ATOM 741 C CA . CYS A 1 98 ? 4.449 22.969 10.195 1 91.94 98 CYS A CA 1
ATOM 742 C C . CYS A 1 98 ? 4.461 23.969 9.039 1 91.94 98 CYS A C 1
ATOM 744 O O . CYS A 1 98 ? 5.371 23.953 8.211 1 91.94 98 CYS A O 1
ATOM 746 N N . GLY A 1 99 ? 3.457 24.781 9.031 1 89.25 99 GLY A N 1
ATOM 747 C CA . GLY A 1 99 ? 3.408 25.844 8.031 1 89.25 99 GLY A CA 1
ATOM 748 C C . GLY A 1 99 ? 4.574 26.812 8.125 1 89.25 99 GLY A C 1
ATOM 749 O O . GLY A 1 99 ? 5.098 27.266 7.102 1 89.25 99 GLY A O 1
ATOM 750 N N . ALA A 1 100 ? 4.941 27.109 9.305 1 88.19 100 ALA A N 1
ATOM 751 C CA . ALA A 1 100 ? 6.055 28.016 9.531 1 88.19 100 ALA A CA 1
ATOM 752 C C . ALA A 1 100 ? 7.367 27.422 9.039 1 88.19 100 ALA A C 1
ATOM 754 O O . ALA A 1 100 ? 8.242 28.141 8.547 1 88.19 100 ALA A O 1
ATOM 755 N N . LEU A 1 101 ? 7.492 26.172 9.148 1 82.88 101 LEU A N 1
ATOM 756 C CA . LEU A 1 101 ? 8.695 25.484 8.695 1 82.88 101 LEU A CA 1
ATOM 757 C C . LEU A 1 101 ? 8.844 25.578 7.18 1 82.88 101 LEU A C 1
ATOM 759 O O . LEU A 1 101 ? 9.961 25.594 6.66 1 82.88 101 LEU A O 1
ATOM 763 N N . CYS A 1 102 ? 7.707 25.625 6.535 1 79.06 102 CYS A N 1
ATOM 764 C CA . CYS A 1 102 ? 7.719 25.688 5.078 1 79.06 102 CYS A CA 1
ATOM 765 C C . CYS A 1 102 ? 7.695 27.125 4.594 1 79.06 102 CYS A C 1
ATOM 767 O O . CYS A 1 102 ? 7.664 27.375 3.389 1 79.06 102 CYS A O 1
ATOM 769 N N . ALA A 1 103 ? 7.703 28.094 5.449 1 75.69 103 ALA A N 1
ATOM 770 C CA . ALA A 1 103 ? 7.453 29.484 5.125 1 75.69 103 ALA A CA 1
ATOM 771 C C . ALA A 1 103 ? 8.531 30.031 4.195 1 75.69 103 ALA A C 1
ATOM 773 O O . ALA A 1 103 ? 8.266 30.922 3.373 1 75.69 103 ALA A O 1
ATOM 774 N N . SER A 1 104 ? 9.742 29.469 4.297 1 75 104 SER A N 1
ATOM 775 C CA . SER A 1 104 ? 10.844 29.984 3.492 1 75 104 SER A CA 1
ATOM 776 C C . SER A 1 104 ? 10.734 29.531 2.043 1 75 104 SER A C 1
ATOM 778 O O . SER A 1 104 ? 11.414 30.062 1.163 1 75 104 SER A O 1
ATOM 780 N N . ASN A 1 105 ? 9.867 28.625 1.778 1 76.25 105 ASN A N 1
ATOM 781 C CA . ASN A 1 105 ? 9.648 28.094 0.439 1 76.25 105 ASN A CA 1
ATOM 782 C C . ASN A 1 105 ? 8.164 28.031 0.091 1 76.25 105 ASN A C 1
ATOM 784 O O . ASN A 1 105 ? 7.469 27.094 0.474 1 76.25 105 ASN A O 1
ATOM 788 N N . ALA A 1 106 ? 7.766 28.984 -0.7 1 77.12 106 ALA A N 1
ATOM 789 C CA . ALA A 1 106 ? 6.352 29.156 -1.016 1 77.12 106 ALA A CA 1
ATOM 790 C C . ALA A 1 106 ? 5.805 27.953 -1.776 1 77.12 106 ALA A C 1
ATOM 792 O O . ALA A 1 106 ? 4.648 27.562 -1.59 1 77.12 106 ALA A O 1
ATOM 793 N N . VAL A 1 107 ? 6.66 27.422 -2.582 1 74.94 107 VAL A N 1
ATOM 794 C CA . VAL A 1 107 ? 6.246 26.281 -3.387 1 74.94 107 VAL A CA 1
ATOM 795 C C . VAL A 1 107 ? 5.996 25.078 -2.48 1 74.94 107 VAL A C 1
ATOM 797 O O . VAL A 1 107 ? 4.973 24.391 -2.605 1 74.94 107 VAL A O 1
ATOM 800 N N . ASN A 1 108 ? 6.824 24.828 -1.533 1 77.88 108 ASN A N 1
ATOM 801 C CA . ASN A 1 108 ? 6.68 23.719 -0.591 1 77.88 108 ASN A CA 1
ATOM 802 C C . ASN A 1 108 ? 5.469 23.906 0.318 1 77.88 108 ASN A C 1
ATOM 804 O O . ASN A 1 108 ? 4.762 22.953 0.624 1 77.88 108 ASN A O 1
ATOM 808 N N . ARG A 1 109 ? 5.312 25.125 0.704 1 83.75 109 ARG A N 1
ATOM 809 C CA . ARG A 1 109 ? 4.18 25.422 1.568 1 83.75 109 ARG A CA 1
ATOM 810 C C . ARG A 1 109 ? 2.859 25.172 0.847 1 83.75 109 ARG A C 1
ATOM 812 O O . ARG A 1 109 ? 1.944 24.562 1.409 1 83.75 109 ARG A O 1
ATOM 819 N N . ARG A 1 110 ? 2.826 25.609 -0.365 1 82.69 110 ARG A N 1
ATOM 820 C CA . ARG A 1 110 ? 1.622 25.406 -1.163 1 82.69 110 ARG A CA 1
ATOM 821 C C . ARG A 1 110 ? 1.364 23.922 -1.402 1 82.69 110 ARG A C 1
ATOM 823 O O . ARG A 1 110 ? 0.222 23.469 -1.326 1 82.69 110 ARG A O 1
ATOM 830 N N . ALA A 1 111 ? 2.391 23.172 -1.686 1 81.31 111 ALA A N 1
ATOM 831 C CA . ALA A 1 111 ? 2.264 21.734 -1.914 1 81.31 111 ALA A CA 1
ATOM 832 C C . ALA A 1 111 ? 1.782 21.031 -0.655 1 81.31 111 ALA A C 1
ATOM 834 O O . ALA A 1 111 ? 0.891 20.172 -0.718 1 81.31 111 ALA A O 1
ATOM 835 N N . SER A 1 112 ? 2.391 21.391 0.434 1 86.81 112 SER A N 1
ATOM 836 C CA . SER A 1 112 ? 2.016 20.812 1.717 1 86.81 112 SER A CA 1
ATOM 837 C C . SER A 1 112 ? 0.552 21.094 2.045 1 86.81 112 SER A C 1
ATOM 839 O O . SER A 1 112 ? -0.178 20.188 2.467 1 86.81 112 SER A O 1
ATOM 841 N N . ALA A 1 113 ? 0.135 22.328 1.752 1 88.69 113 ALA A N 1
ATOM 842 C CA . ALA A 1 113 ? -1.23 22.75 2.064 1 88.69 113 ALA A CA 1
ATOM 843 C C . ALA A 1 113 ? -2.23 22.109 1.104 1 88.69 113 ALA A C 1
ATOM 845 O O . ALA A 1 113 ? -3.301 21.656 1.521 1 88.69 113 ALA A O 1
ATOM 846 N N . SER A 1 114 ? -1.903 22.062 -0.146 1 87.38 114 SER A N 1
ATOM 847 C CA . SER A 1 114 ? -2.826 21.531 -1.142 1 87.38 114 SER A CA 1
ATOM 848 C C . SER A 1 114 ? -3.012 20.031 -0.969 1 87.38 114 SER A C 1
ATOM 850 O O . SER A 1 114 ? -4.137 19.531 -1.025 1 87.38 114 SER A O 1
ATOM 852 N N . THR A 1 115 ? -1.927 19.328 -0.752 1 89 115 THR A N 1
ATOM 853 C CA . THR A 1 115 ? -2.02 17.875 -0.569 1 89 115 THR A CA 1
ATOM 854 C C . THR A 1 115 ? -2.674 17.547 0.768 1 89 115 THR A C 1
ATOM 856 O O . THR A 1 115 ? -3.379 16.547 0.886 1 89 115 THR A O 1
ATOM 859 N N . GLY A 1 116 ? -2.412 18.422 1.746 1 93 116 GLY A N 1
ATOM 860 C CA . GLY A 1 116 ? -3.084 18.234 3.021 1 93 116 GLY A CA 1
ATOM 861 C C . GLY A 1 116 ? -4.59 18.406 2.934 1 93 116 GLY A C 1
ATOM 862 O O . GLY A 1 116 ? -5.348 17.609 3.479 1 93 116 GLY A O 1
ATOM 863 N N . ALA A 1 117 ? -4.969 19.422 2.232 1 91.69 117 ALA A N 1
ATOM 864 C CA . ALA A 1 117 ? -6.395 19.688 2.039 1 91.69 117 ALA A CA 1
ATOM 865 C C . ALA A 1 117 ? -7.055 18.547 1.261 1 91.69 117 ALA A C 1
ATOM 867 O O . ALA A 1 117 ? -8.172 18.141 1.588 1 91.69 117 ALA A O 1
ATOM 868 N N . ALA A 1 118 ? -6.367 18.062 0.253 1 90.81 118 ALA A N 1
ATOM 869 C CA . ALA A 1 118 ? -6.891 16.969 -0.547 1 90.81 118 ALA A CA 1
ATOM 870 C C . ALA A 1 118 ? -7.02 15.695 0.29 1 90.81 118 ALA A C 1
ATOM 872 O O . ALA A 1 118 ? -8.031 14.992 0.211 1 90.81 118 ALA A O 1
ATOM 873 N N . LEU A 1 119 ? -6.059 15.43 1.071 1 93.94 119 LEU A N 1
ATOM 874 C CA . LEU A 1 119 ? -6.098 14.258 1.938 1 93.94 119 LEU A CA 1
ATOM 875 C C . LEU A 1 119 ? -7.223 14.367 2.961 1 93.94 119 LEU A C 1
ATOM 877 O O . LEU A 1 119 ? -7.914 13.391 3.242 1 93.94 119 LEU A O 1
ATOM 881 N N . LEU A 1 120 ? -7.383 15.555 3.518 1 94.56 120 LEU A N 1
ATOM 882 C CA . LEU A 1 120 ? -8.438 15.805 4.492 1 94.56 120 LEU A CA 1
ATOM 883 C C . LEU A 1 120 ? -9.812 15.508 3.895 1 94.56 120 LEU A C 1
ATOM 885 O O . LEU A 1 120 ? -10.602 14.758 4.477 1 94.56 120 LEU A O 1
ATOM 889 N N . ARG A 1 121 ? -10.039 16.016 2.75 1 92.38 121 ARG A N 1
ATOM 890 C CA . ARG A 1 121 ? -11.312 15.828 2.064 1 92.38 121 ARG A CA 1
ATOM 891 C C . ARG A 1 121 ? -11.539 14.359 1.73 1 92.38 121 ARG A C 1
ATOM 893 O O . ARG A 1 121 ? -12.609 13.812 2.004 1 92.38 121 ARG A O 1
ATOM 900 N N . ALA A 1 122 ? -10.555 13.719 1.161 1 93.19 122 ALA A N 1
ATOM 901 C CA . ALA A 1 122 ? -10.656 12.328 0.737 1 93.19 122 ALA A CA 1
ATOM 902 C C . ALA A 1 122 ? -10.883 11.406 1.933 1 93.19 122 ALA A C 1
ATOM 904 O O . ALA A 1 122 ? -11.664 10.453 1.854 1 93.19 122 ALA A O 1
ATOM 905 N N . SER A 1 123 ? -10.219 11.727 3.002 1 95.25 123 SER A N 1
ATOM 906 C CA . SER A 1 123 ? -10.297 10.852 4.168 1 95.25 123 SER A CA 1
ATOM 907 C C . SER A 1 123 ? -11.648 10.977 4.859 1 95.25 123 SER A C 1
ATOM 909 O O . SER A 1 123 ? -12.164 9.992 5.402 1 95.25 123 SER A O 1
ATOM 911 N N . ILE A 1 124 ? -12.195 12.141 4.855 1 94.56 124 ILE A N 1
ATOM 912 C CA . ILE A 1 124 ? -13.516 12.328 5.441 1 94.56 124 ILE A CA 1
ATOM 913 C C . ILE A 1 124 ? -14.539 11.477 4.695 1 94.56 124 ILE A C 1
ATOM 915 O O . ILE A 1 124 ? -15.367 10.805 5.312 1 94.56 124 ILE A O 1
ATOM 919 N N . VAL A 1 125 ? -14.398 11.406 3.422 1 91.5 125 VAL A N 1
ATOM 920 C CA . VAL A 1 125 ? -15.32 10.625 2.598 1 91.5 125 VAL A CA 1
ATOM 921 C C . VAL A 1 125 ? -15.016 9.133 2.76 1 91.5 125 VAL A C 1
ATOM 923 O O . VAL A 1 125 ? -15.93 8.328 2.955 1 91.5 125 VAL A O 1
ATOM 926 N N . ALA A 1 126 ? -13.805 8.766 2.74 1 91.19 126 ALA A N 1
ATOM 927 C CA . ALA A 1 126 ? -13.391 7.367 2.744 1 91.19 126 ALA A CA 1
ATOM 928 C C . ALA A 1 126 ? -13.727 6.695 4.07 1 91.19 126 ALA A C 1
ATOM 930 O O . ALA A 1 126 ? -14.125 5.531 4.102 1 91.19 126 ALA A O 1
ATOM 931 N N . PHE A 1 127 ? -13.578 7.434 5.18 1 91.12 127 PHE A N 1
ATOM 932 C CA . PHE A 1 127 ? -13.734 6.797 6.48 1 91.12 127 PHE A CA 1
ATOM 933 C C . PHE A 1 127 ? -15.148 6.984 7.012 1 91.12 127 PHE A C 1
ATOM 935 O O . PHE A 1 127 ? -15.555 6.316 7.965 1 91.12 127 PHE A O 1
ATOM 942 N N . GLY A 1 128 ? -15.922 7.82 6.352 1 86.25 128 GLY A N 1
ATOM 943 C CA . GLY A 1 128 ? -17.312 7.992 6.723 1 86.25 128 GLY A CA 1
ATOM 944 C C . GLY A 1 128 ? -17.516 8.875 7.941 1 86.25 128 GLY A C 1
ATOM 945 O O . GLY A 1 128 ? -16.547 9.203 8.633 1 86.25 128 GLY A O 1
ATOM 946 N N . GLU A 1 129 ? -18.672 9.172 8.203 1 81.75 129 GLU A N 1
ATOM 947 C CA . GLU A 1 129 ? -19.031 10.188 9.188 1 81.75 129 GLU A CA 1
ATOM 948 C C . GLU A 1 129 ? -18.672 9.734 10.602 1 81.75 129 GLU A C 1
ATOM 950 O O . GLU A 1 129 ? -18.141 10.523 11.398 1 81.75 129 GLU A O 1
ATOM 955 N N . GLU A 1 130 ? -18.859 8.539 10.883 1 83.19 130 GLU A N 1
ATOM 956 C CA . GLU A 1 130 ? -18.672 8.062 12.25 1 83.19 130 GLU A CA 1
ATOM 957 C C . GLU A 1 130 ? -17.188 8.031 12.617 1 83.19 130 GLU A C 1
ATOM 959 O O . GLU A 1 130 ? -16.812 8.438 13.719 1 83.19 130 GLU A O 1
ATOM 964 N N . ARG A 1 131 ? -16.375 7.656 11.703 1 88.75 131 ARG A N 1
ATOM 965 C CA . ARG A 1 131 ? -14.961 7.477 12.008 1 88.75 131 ARG A CA 1
ATOM 966 C C . ARG A 1 131 ? -14.18 8.766 11.773 1 88.75 131 ARG A C 1
ATOM 968 O O . ARG A 1 131 ? -13.078 8.938 12.297 1 88.75 131 ARG A O 1
ATOM 975 N N . SER A 1 132 ? -14.797 9.703 11.047 1 92.75 132 SER A N 1
ATOM 976 C CA . SER A 1 132 ? -14.023 10.867 10.625 1 92.75 132 SER A CA 1
ATOM 977 C C . SER A 1 132 ? -14.344 12.086 11.477 1 92.75 132 SER A C 1
ATOM 979 O O . SER A 1 132 ? -14.047 13.219 11.086 1 92.75 132 SER A O 1
ATOM 981 N N . TRP A 1 133 ? -14.906 11.953 12.648 1 93.44 133 TRP A N 1
ATOM 982 C CA . TRP A 1 133 ? -15.352 13.078 13.469 1 93.44 133 TRP A CA 1
ATOM 983 C C . TRP A 1 133 ? -14.188 14.016 13.773 1 93.44 133 TRP A C 1
ATOM 985 O O . TRP A 1 133 ? -14.352 15.234 13.766 1 93.44 133 TRP A O 1
ATOM 995 N N . TYR A 1 134 ? -13.062 13.438 14.07 1 95.06 134 TYR A N 1
ATOM 996 C CA . TYR A 1 134 ? -11.914 14.273 14.422 1 95.06 134 TYR A CA 1
ATOM 997 C C . TYR A 1 134 ? -11.461 15.094 13.227 1 95.06 134 TYR A C 1
ATOM 999 O O . TYR A 1 134 ? -11.062 16.25 13.383 1 95.06 134 TYR A O 1
ATOM 1007 N N . LEU A 1 135 ? -11.453 14.531 12.023 1 95.94 135 LEU A N 1
ATOM 1008 C CA . LEU A 1 135 ? -11.086 15.258 10.812 1 95.94 135 LEU A CA 1
ATOM 1009 C C . LEU A 1 135 ? -12.07 16.391 10.539 1 95.94 135 LEU A C 1
ATOM 1011 O O . LEU A 1 135 ? -11.68 17.453 10.07 1 95.94 135 LEU A O 1
ATOM 1015 N N . ARG A 1 136 ? -13.266 16.109 10.82 1 94.31 136 ARG A N 1
ATOM 1016 C CA . ARG A 1 136 ? -14.273 17.156 10.664 1 94.31 136 ARG A CA 1
ATOM 1017 C C . ARG A 1 136 ? -14.07 18.266 11.695 1 94.31 136 ARG A C 1
ATOM 1019 O O . ARG A 1 136 ? -14.289 19.438 11.391 1 94.31 136 ARG A O 1
ATOM 1026 N N . ALA A 1 137 ? -13.719 17.891 12.867 1 94.12 137 ALA A N 1
ATOM 1027 C CA . ALA A 1 137 ? -13.375 18.875 13.875 1 94.12 137 ALA A CA 1
ATOM 1028 C C . ALA A 1 137 ? -12.203 19.75 13.414 1 94.12 137 ALA A C 1
ATOM 1030 O O . ALA A 1 137 ? -12.242 20.969 13.547 1 94.12 137 ALA A O 1
ATOM 1031 N N . ILE A 1 138 ? -11.195 19.094 12.891 1 93.75 138 ILE A N 1
ATOM 1032 C CA . ILE A 1 138 ? -10.023 19.781 12.344 1 93.75 138 ILE A CA 1
ATOM 1033 C C . ILE A 1 138 ? -10.461 20.734 11.234 1 93.75 138 ILE A C 1
ATOM 1035 O O . ILE A 1 138 ? -10.047 21.891 11.203 1 93.75 138 ILE A O 1
ATOM 1039 N N . LYS A 1 139 ? -11.242 20.281 10.391 1 92.88 139 LYS A N 1
ATOM 1040 C CA . LYS A 1 139 ? -11.734 21.094 9.281 1 92.88 139 LYS A CA 1
ATOM 1041 C C . LYS A 1 139 ? -12.477 22.328 9.789 1 92.88 139 LYS A C 1
ATOM 1043 O O . LYS A 1 139 ? -12.305 23.422 9.25 1 92.88 139 LYS A O 1
ATOM 1048 N N . ARG A 1 140 ? -13.211 22.188 10.789 1 89.81 140 ARG A N 1
ATOM 1049 C CA . ARG A 1 140 ? -13.961 23.297 11.383 1 89.81 140 ARG A CA 1
ATOM 1050 C C . ARG A 1 140 ? -13.031 24.344 11.984 1 89.81 140 ARG A C 1
ATOM 1052 O O . ARG A 1 140 ? -13.281 25.531 11.875 1 89.81 140 ARG A O 1
ATOM 1059 N N . THR A 1 141 ? -12.039 23.844 12.555 1 87.06 141 THR A N 1
ATOM 1060 C CA . THR A 1 141 ? -11.117 24.766 13.227 1 87.06 141 THR A CA 1
ATOM 1061 C C . THR A 1 141 ? -10.336 25.578 12.203 1 87.06 141 THR A C 1
ATOM 1063 O O . THR A 1 141 ? -9.805 26.641 12.523 1 87.06 141 THR A O 1
ATOM 1066 N N . LEU A 1 142 ? -10.211 25.062 11.031 1 88.56 142 LEU A N 1
ATOM 1067 C CA . LEU A 1 142 ? -9.43 25.734 9.992 1 88.56 142 LEU A CA 1
ATOM 1068 C C . LEU A 1 142 ? -10.281 26.75 9.242 1 88.56 142 LEU A C 1
ATOM 1070 O O . LEU A 1 142 ? -9.758 27.547 8.453 1 88.56 142 LEU A O 1
ATOM 1074 N N . ARG A 1 143 ? -11.492 26.75 9.492 1 84.88 143 ARG A N 1
ATOM 1075 C CA . ARG A 1 143 ? -12.383 27.688 8.805 1 84.88 143 ARG A CA 1
ATOM 1076 C C . ARG A 1 143 ? -12.086 29.125 9.203 1 84.88 143 ARG A C 1
ATOM 1078 O O . ARG A 1 143 ? -11.875 29.422 10.375 1 84.88 143 ARG A O 1
ATOM 1085 N N . ARG A 1 144 ? -11.938 29.984 8.188 1 77 144 ARG A N 1
ATOM 1086 C CA . ARG A 1 144 ? -11.727 31.422 8.367 1 77 144 ARG A CA 1
ATOM 1087 C C . ARG A 1 144 ? -12.969 32.219 7.984 1 77 144 ARG A C 1
ATOM 1089 O O . ARG A 1 144 ? -13.836 31.719 7.262 1 77 144 ARG A O 1
ATOM 1096 N N . PRO A 1 145 ? -13.031 33.344 8.648 1 72.94 145 PRO A N 1
ATOM 1097 C CA . PRO A 1 145 ? -14.18 34.188 8.273 1 72.94 145 PRO A CA 1
ATOM 1098 C C . PRO A 1 145 ? -14.258 34.438 6.77 1 72.94 145 PRO A C 1
ATOM 1100 O O . PRO A 1 145 ? -13.227 34.531 6.102 1 72.94 145 PRO A O 1
ATOM 1103 N N . PRO A 1 146 ? -15.508 34.344 6.305 1 68 146 PRO A N 1
ATOM 1104 C CA . PRO A 1 146 ? -15.625 34.75 4.906 1 68 146 PRO A CA 1
ATOM 1105 C C . PRO A 1 146 ? -14.945 36.094 4.629 1 68 146 PRO A C 1
ATOM 1107 O O . PRO A 1 146 ? -14.938 37 5.488 1 68 146 PRO A O 1
ATOM 1110 N N . PRO A 1 147 ? -14.258 36.188 3.525 1 74.94 147 PRO A N 1
ATOM 1111 C CA . PRO A 1 147 ? -14.258 35.219 2.412 1 74.94 147 PRO A CA 1
ATOM 1112 C C . PRO A 1 147 ? -13.055 34.281 2.438 1 74.94 147 PRO A C 1
ATOM 1114 O O . PRO A 1 147 ? -12.75 33.656 1.432 1 74.94 147 PRO A O 1
ATOM 1117 N N . LEU A 1 148 ? -12.242 34.406 3.512 1 65.69 148 LEU A N 1
ATOM 1118 C CA . LEU A 1 148 ? -10.93 33.75 3.543 1 65.69 148 LEU A CA 1
ATOM 1119 C C . LEU A 1 148 ? -11.062 32.25 3.42 1 65.69 148 LEU A C 1
ATOM 1121 O O . LEU A 1 148 ? -10.125 31.562 2.988 1 65.69 148 LEU A O 1
ATOM 1125 N N . GLY A 1 149 ? -12.188 31.594 3.691 1 70.19 149 GLY A N 1
ATOM 1126 C CA . GLY A 1 149 ? -12.422 30.172 3.484 1 70.19 149 GLY A CA 1
ATOM 1127 C C . GLY A 1 149 ? -11.68 29.297 4.469 1 70.19 149 GLY A C 1
ATOM 1128 O O . GLY A 1 149 ? -11.719 29.531 5.676 1 70.19 149 GLY A O 1
ATOM 1129 N N . LEU A 1 150 ? -11.109 28.188 4.023 1 71.75 150 LEU A N 1
ATOM 1130 C CA . LEU A 1 150 ? -10.406 27.234 4.875 1 71.75 150 LEU A CA 1
ATOM 1131 C C . LEU A 1 150 ? -8.93 27.594 4.992 1 71.75 150 LEU A C 1
ATOM 1133 O O . LEU A 1 150 ? -8.297 27.953 4 1 71.75 150 LEU A O 1
ATOM 1137 N N . GLY A 1 151 ? -8.492 27.672 6.211 1 87.88 151 GLY A N 1
ATOM 1138 C CA . GLY A 1 151 ? -7.059 27.797 6.418 1 87.88 151 GLY A CA 1
ATOM 1139 C C . GLY A 1 151 ? -6.273 26.609 5.895 1 87.88 151 GLY A C 1
ATOM 1140 O O . GLY A 1 151 ? -6.852 25.656 5.371 1 87.88 151 GLY A O 1
ATOM 1141 N N . GLU A 1 152 ? -4.957 26.688 5.984 1 92.56 152 GLU A N 1
ATOM 1142 C CA . GLU A 1 152 ? -4.09 25.641 5.434 1 92.56 152 GLU A CA 1
ATOM 1143 C C . GLU A 1 152 ? -4.09 24.391 6.309 1 92.56 152 GLU A C 1
ATOM 1145 O O . GLU A 1 152 ? -3.973 24.484 7.531 1 92.56 152 GLU A O 1
ATOM 1150 N N . ALA A 1 153 ? -4.34 23.281 5.77 1 95.25 153 ALA A N 1
ATOM 1151 C CA . ALA A 1 153 ? -4.086 21.969 6.371 1 95.25 153 ALA A CA 1
ATOM 1152 C C . ALA A 1 153 ? -2.859 21.312 5.754 1 95.25 153 ALA A C 1
ATOM 1154 O O . ALA A 1 153 ? -2.875 20.938 4.582 1 95.25 153 ALA A O 1
ATOM 1155 N N . HIS A 1 154 ? -1.881 21.172 6.523 1 93.5 154 HIS A N 1
ATOM 1156 C CA . HIS A 1 154 ? -0.629 20.656 5.973 1 93.5 154 HIS A CA 1
ATOM 1157 C C . HIS A 1 154 ? -0.602 19.141 5.977 1 93.5 154 HIS A C 1
ATOM 1159 O O . HIS A 1 154 ? -1.08 18.5 6.922 1 93.5 154 HIS A O 1
ATOM 1165 N N . HIS A 1 155 ? -0.003 18.609 4.977 1 94.12 155 HIS A N 1
ATOM 1166 C CA . HIS A 1 155 ? -0.082 17.188 4.641 1 94.12 155 HIS A CA 1
ATOM 1167 C C . HIS A 1 155 ? 0.356 16.328 5.812 1 94.12 155 HIS A C 1
ATOM 1169 O O . HIS A 1 155 ? -0.341 15.375 6.184 1 94.12 155 HIS A O 1
ATOM 1175 N N . ALA A 1 156 ? 1.485 16.625 6.422 1 95.12 156 ALA A N 1
ATOM 1176 C CA . ALA A 1 156 ? 2.021 15.805 7.504 1 95.12 156 ALA A CA 1
ATOM 1177 C C . ALA A 1 156 ? 1.043 15.727 8.672 1 95.12 156 ALA A C 1
ATOM 1179 O O . ALA A 1 156 ? 0.792 14.648 9.211 1 95.12 156 ALA A O 1
ATOM 1180 N N . CYS A 1 157 ? 0.48 16.844 9.008 1 97.25 157 CYS A N 1
ATOM 1181 C CA . CYS A 1 157 ? -0.43 16.922 10.148 1 97.25 157 CYS A CA 1
ATOM 1182 C C . CYS A 1 157 ? -1.732 16.188 9.844 1 97.25 157 CYS A C 1
ATOM 1184 O O . CYS A 1 157 ? -2.262 15.469 10.703 1 97.25 157 CYS A O 1
ATOM 1186 N N . VAL A 1 158 ? -2.236 16.328 8.648 1 96.88 158 VAL A N 1
ATOM 1187 C CA . VAL A 1 158 ? -3.457 15.617 8.273 1 96.88 158 VAL A CA 1
ATOM 1188 C C . VAL A 1 158 ? -3.191 14.117 8.219 1 96.88 158 VAL A C 1
ATOM 1190 O O . VAL A 1 158 ? -3.99 13.32 8.711 1 96.88 158 VAL A O 1
ATOM 1193 N N . PHE A 1 159 ? -2.078 13.75 7.625 1 97 159 PHE A N 1
ATOM 1194 C CA . PHE A 1 159 ? -1.71 12.344 7.5 1 97 159 PHE A CA 1
ATOM 1195 C C . PHE A 1 159 ? -1.656 11.68 8.867 1 97 159 PHE A C 1
ATOM 1197 O O . PHE A 1 159 ? -2.133 10.555 9.031 1 97 159 PHE A O 1
ATOM 1204 N N . GLY A 1 160 ? -1.06 12.367 9.828 1 98.19 160 GLY A N 1
ATOM 1205 C CA . GLY A 1 160 ? -1.014 11.836 11.188 1 98.19 160 GLY A CA 1
ATOM 1206 C C . GLY A 1 160 ? -2.389 11.586 11.773 1 98.19 160 GLY A C 1
ATOM 1207 O O . GLY A 1 160 ? -2.639 10.523 12.352 1 98.19 160 GLY A O 1
ATOM 1208 N N . ALA A 1 161 ? -3.252 12.562 11.617 1 97.94 161 ALA A N 1
ATOM 1209 C CA . ALA A 1 161 ? -4.609 12.414 12.141 1 97.94 161 ALA A CA 1
ATOM 1210 C C . ALA A 1 161 ? -5.332 11.25 11.477 1 97.94 161 ALA A C 1
ATOM 1212 O O . ALA A 1 161 ? -6.004 10.461 12.148 1 97.94 161 ALA A O 1
ATOM 1213 N N . VAL A 1 162 ? -5.172 11.109 10.188 1 97.19 162 VAL A N 1
ATOM 1214 C CA . VAL A 1 162 ? -5.812 10.031 9.43 1 97.19 162 VAL A CA 1
ATOM 1215 C C . VAL A 1 162 ? -5.242 8.688 9.875 1 97.19 162 VAL A C 1
ATOM 1217 O O . VAL A 1 162 ? -5.965 7.691 9.938 1 97.19 162 VAL A O 1
ATOM 1220 N N . SER A 1 163 ? -3.953 8.633 10.133 1 97.75 163 SER A N 1
ATOM 1221 C CA . SER A 1 163 ? -3.314 7.402 10.586 1 97.75 163 SER A CA 1
ATOM 1222 C C . SER A 1 163 ? -3.936 6.906 11.891 1 97.75 163 SER A C 1
ATOM 1224 O O . SER A 1 163 ? -4.094 5.699 12.086 1 97.75 163 SER A O 1
ATOM 1226 N N . ALA A 1 164 ? -4.262 7.875 12.758 1 97.19 164 ALA A N 1
ATOM 1227 C CA . ALA A 1 164 ? -4.91 7.5 14.008 1 97.19 164 ALA A CA 1
ATOM 1228 C C . ALA A 1 164 ? -6.289 6.895 13.758 1 97.19 164 ALA A C 1
ATOM 1230 O O . ALA A 1 164 ? -6.656 5.895 14.383 1 97.19 164 ALA A O 1
ATOM 1231 N N . ILE A 1 165 ? -6.984 7.516 12.859 1 94.06 165 ILE A N 1
ATOM 1232 C CA . ILE A 1 165 ? -8.32 7.039 12.508 1 94.06 165 ILE A CA 1
ATOM 1233 C C . ILE A 1 165 ? -8.219 5.645 11.891 1 94.06 165 ILE A C 1
ATOM 1235 O O . ILE A 1 165 ? -9.086 4.797 12.109 1 94.06 165 ILE A O 1
ATOM 1239 N N . ALA A 1 166 ? -7.16 5.375 11.18 1 94.06 166 ALA A N 1
ATOM 1240 C CA . ALA A 1 166 ? -6.902 4.082 10.547 1 94.06 166 ALA A CA 1
ATOM 1241 C C . ALA A 1 166 ? -6.285 3.104 11.539 1 94.06 166 ALA A C 1
ATOM 1243 O O . ALA A 1 166 ? -5.875 2.002 11.164 1 94.06 166 ALA A O 1
ATOM 1244 N N . ASN A 1 167 ? -6.09 3.498 12.773 1 93.19 167 ASN A N 1
ATOM 1245 C CA . ASN A 1 167 ? -5.578 2.691 13.875 1 93.19 167 ASN A CA 1
ATOM 1246 C C . ASN A 1 167 ? -4.125 2.281 13.648 1 93.19 167 ASN A C 1
ATOM 1248 O O . ASN A 1 167 ? -3.73 1.164 13.984 1 93.19 167 ASN A O 1
ATOM 1252 N N . LEU A 1 168 ? -3.398 3.111 13 1 96.94 168 LEU A N 1
ATOM 1253 C CA . LEU A 1 168 ? -1.967 2.867 12.859 1 96.94 168 LEU A CA 1
ATOM 1254 C C . LEU A 1 168 ? -1.209 3.318 14.102 1 96.94 168 LEU A C 1
ATOM 1256 O O . LEU A 1 168 ? -1.503 4.375 14.664 1 96.94 168 LEU A O 1
ATOM 1260 N N . ASP A 1 169 ? -0.31 2.504 14.531 1 97.44 169 ASP A N 1
ATOM 1261 C CA . ASP A 1 169 ? 0.573 2.98 15.594 1 97.44 169 ASP A CA 1
ATOM 1262 C C . ASP A 1 169 ? 1.653 3.902 15.031 1 97.44 169 ASP A C 1
ATOM 1264 O O . ASP A 1 169 ? 1.667 4.199 13.836 1 97.44 169 ASP A O 1
ATOM 1268 N N . ALA A 1 170 ? 2.494 4.438 15.922 1 98 170 ALA A N 1
ATOM 1269 C CA . ALA A 1 170 ? 3.479 5.441 15.531 1 98 170 ALA A CA 1
ATOM 1270 C C . ALA A 1 170 ? 4.434 4.898 14.477 1 98 170 ALA A C 1
ATOM 1272 O O . ALA A 1 170 ? 4.766 5.594 13.516 1 98 170 ALA A O 1
ATOM 1273 N N . GLU A 1 171 ? 4.816 3.639 14.602 1 97.94 171 GLU A N 1
ATOM 1274 C CA . GLU A 1 171 ? 5.738 3.023 13.656 1 97.94 171 GLU A CA 1
ATOM 1275 C C . GLU A 1 171 ? 5.086 2.855 12.281 1 97.94 171 GLU A C 1
ATOM 1277 O O . GLU A 1 171 ? 5.695 3.164 11.258 1 97.94 171 GLU A O 1
ATOM 1282 N N . ALA A 1 172 ? 3.881 2.34 12.297 1 97.56 172 ALA A N 1
ATOM 1283 C CA . ALA A 1 172 ? 3.158 2.156 11.039 1 97.56 172 ALA A CA 1
ATOM 1284 C C . ALA A 1 172 ? 2.896 3.494 10.359 1 97.56 172 ALA A C 1
ATOM 1286 O O . ALA A 1 172 ? 2.969 3.598 9.133 1 97.56 172 ALA A O 1
ATOM 1287 N N . CYS A 1 173 ? 2.594 4.516 11.148 1 98.19 173 CYS A N 1
ATOM 1288 C CA . CYS A 1 173 ? 2.395 5.859 10.625 1 98.19 173 CYS A CA 1
ATOM 1289 C C . CYS A 1 173 ? 3.656 6.371 9.938 1 98.19 173 CYS A C 1
ATOM 1291 O O . CYS A 1 173 ? 3.596 6.879 8.82 1 98.19 173 CYS A O 1
ATOM 1293 N N . ALA A 1 174 ? 4.777 6.172 10.602 1 98.44 174 ALA A N 1
ATOM 1294 C CA . ALA A 1 174 ? 6.055 6.641 10.07 1 98.44 174 ALA A CA 1
ATOM 1295 C C . ALA A 1 174 ? 6.398 5.926 8.766 1 98.44 174 ALA A C 1
ATOM 1297 O O . ALA A 1 174 ? 6.77 6.566 7.777 1 98.44 174 ALA A O 1
ATOM 1298 N N . ARG A 1 175 ? 6.223 4.629 8.711 1 97.88 175 ARG A N 1
ATOM 1299 C CA . ARG A 1 175 ? 6.523 3.838 7.523 1 97.88 175 ARG A CA 1
ATOM 1300 C C . ARG A 1 175 ? 5.625 4.234 6.355 1 97.88 175 ARG A C 1
ATOM 1302 O O . ARG A 1 175 ? 6.098 4.395 5.227 1 97.88 175 ARG A O 1
ATOM 1309 N N . ALA A 1 176 ? 4.355 4.383 6.668 1 97.44 176 ALA A N 1
ATOM 1310 C CA . ALA A 1 176 ? 3.402 4.746 5.621 1 97.44 176 ALA A CA 1
ATOM 1311 C C . ALA A 1 176 ? 3.717 6.125 5.047 1 97.44 176 ALA A C 1
ATOM 1313 O O . ALA A 1 176 ? 3.723 6.309 3.828 1 97.44 176 ALA A O 1
ATOM 1314 N N . TYR A 1 177 ? 4.027 7.09 5.902 1 96.5 177 TYR A N 1
ATOM 1315 C CA . TYR A 1 177 ? 4.289 8.461 5.477 1 96.5 177 TYR A CA 1
ATOM 1316 C C . TYR A 1 177 ? 5.523 8.531 4.59 1 96.5 177 TYR A C 1
ATOM 1318 O O . TYR A 1 177 ? 5.484 9.109 3.502 1 96.5 177 TYR A O 1
ATOM 1326 N N . VAL A 1 178 ? 6.566 7.98 5.055 1 95.38 178 VAL A N 1
ATOM 1327 C CA . VAL A 1 178 ? 7.844 8.047 4.352 1 95.38 178 VAL A CA 1
ATOM 1328 C C . VAL A 1 178 ? 7.762 7.246 3.055 1 95.38 178 VAL A C 1
ATOM 1330 O O . VAL A 1 178 ? 8.312 7.652 2.029 1 95.38 178 VAL A O 1
ATOM 1333 N N . TYR A 1 179 ? 7.082 6.141 3.104 1 96.19 179 TYR A N 1
ATOM 1334 C CA . TYR A 1 179 ? 6.887 5.371 1.88 1 96.19 179 TYR A CA 1
ATOM 1335 C C . TYR A 1 179 ? 6.188 6.211 0.815 1 96.19 179 TYR A C 1
ATOM 1337 O O . TYR A 1 179 ? 6.578 6.188 -0.355 1 96.19 179 TYR A O 1
ATOM 1345 N N . CYS A 1 180 ? 5.137 6.891 1.242 1 94.25 180 CYS A N 1
ATOM 1346 C CA . CYS A 1 180 ? 4.383 7.711 0.298 1 94.25 180 CYS A CA 1
ATOM 1347 C C . CYS A 1 180 ? 5.281 8.758 -0.353 1 94.25 180 CYS A C 1
ATOM 1349 O O . CYS A 1 180 ? 5.164 9.023 -1.55 1 94.25 180 CYS A O 1
ATOM 1351 N N . ILE A 1 181 ? 6.148 9.289 0.42 1 89.94 181 ILE A N 1
ATOM 1352 C CA . ILE A 1 181 ? 7.059 10.297 -0.109 1 89.94 181 ILE A CA 1
ATOM 1353 C C . ILE A 1 181 ? 7.969 9.664 -1.161 1 89.94 181 ILE A C 1
ATOM 1355 O O . ILE A 1 181 ? 8.109 10.195 -2.266 1 89.94 181 ILE A O 1
ATOM 1359 N N . MET A 1 182 ? 8.555 8.555 -0.854 1 91.94 182 MET A N 1
ATOM 1360 C CA . MET A 1 182 ? 9.438 7.867 -1.798 1 91.94 182 MET A CA 1
ATOM 1361 C C . MET A 1 182 ? 8.672 7.449 -3.049 1 91.94 182 MET A C 1
ATOM 1363 O O . MET A 1 182 ? 9.156 7.637 -4.168 1 91.94 182 MET A O 1
ATOM 1367 N N . ARG A 1 183 ? 7.531 6.926 -2.801 1 92.25 183 ARG A N 1
ATOM 1368 C CA . ARG A 1 183 ? 6.707 6.453 -3.908 1 92.25 183 ARG A CA 1
ATOM 1369 C C . ARG A 1 183 ? 6.32 7.605 -4.832 1 92.25 183 ARG A C 1
ATOM 1371 O O . ARG A 1 183 ? 6.238 7.43 -6.051 1 92.25 183 ARG A O 1
ATOM 1378 N N . ASP A 1 184 ? 6.012 8.711 -4.238 1 87.69 184 ASP A N 1
ATOM 1379 C CA . ASP A 1 184 ? 5.637 9.875 -5.039 1 87.69 184 ASP A CA 1
ATOM 1380 C C . ASP A 1 184 ? 6.789 10.32 -5.938 1 87.69 184 ASP A C 1
ATOM 1382 O O . ASP A 1 184 ? 6.574 10.711 -7.086 1 87.69 184 ASP A O 1
ATOM 1386 N N . VAL A 1 185 ? 7.969 10.289 -5.398 1 84.56 185 VAL A N 1
ATOM 1387 C CA . VAL A 1 185 ? 9.164 10.625 -6.172 1 84.56 185 VAL A CA 1
ATOM 1388 C C . VAL A 1 185 ? 9.32 9.633 -7.324 1 84.56 185 VAL A C 1
ATOM 1390 O O . VAL A 1 185 ? 9.547 10.039 -8.469 1 84.56 185 VAL A O 1
ATOM 1393 N N . CYS A 1 186 ? 9.203 8.375 -7.062 1 88.75 186 CYS A N 1
ATOM 1394 C CA . CYS A 1 186 ? 9.359 7.324 -8.062 1 88.75 186 CYS A CA 1
ATOM 1395 C C . CYS A 1 186 ? 8.273 7.426 -9.133 1 88.75 186 CYS A C 1
ATOM 1397 O O . CYS A 1 186 ? 8.555 7.262 -10.32 1 88.75 186 CYS A O 1
ATOM 1399 N N . SER A 1 187 ? 7.066 7.695 -8.68 1 86.31 187 SER A N 1
ATOM 1400 C CA . SER A 1 187 ? 5.957 7.859 -9.609 1 86.31 187 SER A CA 1
ATOM 1401 C C . SER A 1 187 ? 6.188 9.039 -10.547 1 86.31 187 SER A C 1
ATOM 1403 O O . SER A 1 187 ? 5.898 8.961 -11.742 1 86.31 187 SER A O 1
ATOM 1405 N N . ALA A 1 188 ? 6.664 10.062 -9.977 1 81.81 188 ALA A N 1
ATOM 1406 C CA . ALA A 1 188 ? 6.973 11.234 -10.789 1 81.81 188 ALA A CA 1
ATOM 1407 C C . ALA A 1 188 ? 8.055 10.914 -11.82 1 81.81 188 ALA A C 1
ATOM 1409 O O . ALA A 1 188 ? 7.988 11.367 -12.961 1 81.81 188 ALA A O 1
ATOM 1410 N N . ALA A 1 189 ? 9.062 10.164 -11.438 1 83.5 189 ALA A N 1
ATOM 1411 C CA . ALA A 1 189 ? 10.141 9.781 -12.344 1 83.5 189 ALA A CA 1
ATOM 1412 C C . ALA A 1 189 ? 9.602 8.992 -13.539 1 83.5 189 ALA A C 1
ATOM 1414 O O . ALA A 1 189 ? 10.023 9.203 -14.672 1 83.5 189 ALA A O 1
ATOM 1415 N N . THR A 1 190 ? 8.648 8.094 -13.297 1 84.31 190 THR A N 1
ATOM 1416 C CA . THR A 1 190 ? 8.055 7.301 -14.359 1 84.31 190 THR A CA 1
ATOM 1417 C C . THR A 1 190 ? 7.188 8.172 -15.266 1 84.31 190 THR A C 1
ATOM 1419 O O . THR A 1 190 ? 7.234 8.039 -16.484 1 84.31 190 THR A O 1
ATOM 1422 N N . ARG A 1 191 ? 6.441 9.031 -14.672 1 78.5 191 ARG A N 1
ATOM 1423 C CA . ARG A 1 191 ? 5.543 9.891 -15.438 1 78.5 191 ARG A CA 1
ATOM 1424 C C . ARG A 1 191 ? 6.324 10.844 -16.328 1 78.5 191 ARG A C 1
ATOM 1426 O O . ARG A 1 191 ? 5.867 11.195 -17.422 1 78.5 191 ARG A O 1
ATOM 1433 N N . LEU A 1 192 ? 7.488 11.164 -15.844 1 74.06 192 LEU A N 1
ATOM 1434 C CA . LEU A 1 192 ? 8.328 12.102 -16.578 1 74.06 192 LEU A CA 1
ATOM 1435 C C . LEU A 1 192 ? 9.281 11.352 -17.516 1 74.06 192 LEU A C 1
ATOM 1437 O O . LEU A 1 192 ? 10.164 11.961 -18.109 1 74.06 192 LEU A O 1
ATOM 1441 N N . ASN A 1 193 ? 9.148 10.023 -17.547 1 77.25 193 ASN A N 1
ATOM 1442 C CA . ASN A 1 193 ? 9.969 9.156 -18.391 1 77.25 193 ASN A CA 1
ATOM 1443 C C . ASN A 1 193 ? 11.445 9.273 -18.031 1 77.25 193 ASN A C 1
ATOM 1445 O O . ASN A 1 193 ? 12.305 9.164 -18.922 1 77.25 193 ASN A O 1
ATOM 1449 N N . ALA A 1 194 ? 11.703 9.633 -16.844 1 77.75 194 ALA A N 1
ATOM 1450 C CA . ALA A 1 194 ? 13.078 9.703 -16.344 1 77.75 194 ALA A CA 1
ATOM 1451 C C . ALA A 1 194 ? 13.633 8.312 -16.062 1 77.75 194 ALA A C 1
ATOM 1453 O O . ALA A 1 194 ? 14.852 8.109 -16.078 1 77.75 194 ALA A O 1
ATOM 1454 N N . SER A 1 195 ? 12.867 7.41 -15.844 1 83.5 195 SER A N 1
ATOM 1455 C CA . SER A 1 195 ? 13.188 6.012 -15.578 1 83.5 195 SER A CA 1
ATOM 1456 C C . SER A 1 195 ? 12.047 5.094 -15.992 1 83.5 195 SER A C 1
ATOM 1458 O O . SER A 1 195 ? 10.875 5.461 -15.883 1 83.5 195 SER A O 1
ATOM 1460 N N . GLY A 1 196 ? 12.453 3.938 -16.484 1 85.75 196 GLY A N 1
ATOM 1461 C CA . GLY A 1 196 ? 11.43 2.969 -16.828 1 85.75 196 GLY A CA 1
ATOM 1462 C C . GLY A 1 196 ? 10.68 2.426 -15.633 1 85.75 196 GLY A C 1
ATOM 1463 O O . GLY A 1 196 ? 11.18 2.49 -14.508 1 85.75 196 GLY A O 1
ATOM 1464 N N . PRO A 1 197 ? 9.445 1.952 -15.875 1 88.88 197 PRO A N 1
ATOM 1465 C CA . PRO A 1 197 ? 8.602 1.466 -14.781 1 88.88 197 PRO A CA 1
ATOM 1466 C C . PRO A 1 197 ? 9.289 0.384 -13.945 1 88.88 197 PRO A C 1
ATOM 1468 O O . PRO A 1 197 ? 9.211 0.401 -12.719 1 88.88 197 PRO A O 1
ATOM 1471 N N . LEU A 1 198 ? 9.992 -0.568 -14.609 1 90.81 198 LEU A N 1
ATOM 1472 C CA . LEU A 1 198 ? 10.664 -1.642 -13.883 1 90.81 198 LEU A CA 1
ATOM 1473 C C . LEU A 1 198 ? 11.836 -1.1 -13.07 1 90.81 198 LEU A C 1
ATOM 1475 O O . LEU A 1 198 ? 12.023 -1.482 -11.914 1 90.81 198 LEU A O 1
ATOM 1479 N N . GLU A 1 199 ? 12.492 -0.191 -13.648 1 89.56 199 GLU A N 1
ATOM 1480 C CA . GLU A 1 199 ? 13.648 0.403 -12.992 1 89.56 199 GLU A CA 1
ATOM 1481 C C . GLU A 1 199 ? 13.234 1.265 -11.805 1 89.56 199 GLU A C 1
ATOM 1483 O O . GLU A 1 199 ? 13.922 1.295 -10.781 1 89.56 199 GLU A O 1
ATOM 1488 N N . THR A 1 200 ? 12.156 1.945 -12.008 1 90.94 200 THR A N 1
ATOM 1489 C CA . THR A 1 200 ? 11.641 2.793 -10.938 1 90.94 200 THR A CA 1
ATOM 1490 C C . THR A 1 200 ? 11.164 1.949 -9.758 1 90.94 200 THR A C 1
ATOM 1492 O O . THR A 1 200 ? 11.398 2.297 -8.602 1 90.94 200 THR A O 1
ATOM 1495 N N . ALA A 1 201 ? 10.5 0.862 -10.062 1 92.56 201 ALA A N 1
ATOM 1496 C CA . ALA A 1 201 ? 10.062 -0.049 -9.008 1 92.56 201 ALA A CA 1
ATOM 1497 C C . ALA A 1 201 ? 11.258 -0.624 -8.25 1 92.56 201 ALA A C 1
ATOM 1499 O O . ALA A 1 201 ? 11.211 -0.77 -7.023 1 92.56 201 ALA A O 1
ATOM 1500 N N . ALA A 1 202 ? 12.289 -0.938 -8.992 1 93.38 202 ALA A N 1
ATOM 1501 C CA . ALA A 1 202 ? 13.508 -1.449 -8.375 1 93.38 202 ALA A CA 1
ATOM 1502 C C . ALA A 1 202 ? 14.148 -0.396 -7.473 1 93.38 202 ALA A C 1
ATOM 1504 O O . ALA A 1 202 ? 14.617 -0.71 -6.375 1 93.38 202 ALA A O 1
ATOM 1505 N N . ALA A 1 203 ? 14.18 0.819 -7.961 1 92.31 203 ALA A N 1
ATOM 1506 C CA . ALA A 1 203 ? 14.727 1.921 -7.172 1 92.31 203 ALA A CA 1
ATOM 1507 C C . ALA A 1 203 ? 13.961 2.1 -5.867 1 92.31 203 ALA A C 1
ATOM 1509 O O . ALA A 1 203 ? 14.562 2.266 -4.805 1 92.31 203 ALA A O 1
ATOM 1510 N N . LEU A 1 204 ? 12.664 2.094 -5.953 1 94.75 204 LEU A N 1
ATOM 1511 C CA . LEU A 1 204 ? 11.82 2.229 -4.77 1 94.75 204 LEU A CA 1
ATOM 1512 C C . LEU A 1 204 ? 12.109 1.116 -3.77 1 94.75 204 LEU A C 1
ATOM 1514 O O . LEU A 1 204 ? 12.258 1.375 -2.574 1 94.75 204 LEU A O 1
ATOM 1518 N N . ARG A 1 205 ? 12.18 -0.098 -4.23 1 94.69 205 ARG A N 1
ATOM 1519 C CA . ARG A 1 205 ? 12.453 -1.241 -3.367 1 94.69 205 ARG A CA 1
ATOM 1520 C C . ARG A 1 205 ? 13.789 -1.08 -2.656 1 94.69 205 ARG A C 1
ATOM 1522 O O . ARG A 1 205 ? 13.922 -1.41 -1.477 1 94.69 205 ARG A O 1
ATOM 1529 N N . ARG A 1 206 ? 14.758 -0.575 -3.35 1 94.25 206 ARG A N 1
ATOM 1530 C CA . ARG A 1 206 ? 16.094 -0.451 -2.795 1 94.25 206 ARG A CA 1
ATOM 1531 C C . ARG A 1 206 ? 16.141 0.592 -1.684 1 94.25 206 ARG A C 1
ATOM 1533 O O . ARG A 1 206 ? 17.047 0.589 -0.854 1 94.25 206 ARG A O 1
ATOM 1540 N N . CYS A 1 207 ? 15.164 1.445 -1.661 1 95.19 207 CYS A N 1
ATOM 1541 C CA . CYS A 1 207 ? 15.133 2.5 -0.653 1 95.19 207 CYS A CA 1
ATOM 1542 C C . CYS A 1 207 ? 14.508 1.993 0.643 1 95.19 207 CYS A C 1
ATOM 1544 O O . CYS A 1 207 ? 14.648 2.627 1.69 1 95.19 207 CYS A O 1
ATOM 1546 N N . VAL A 1 208 ? 13.852 0.896 0.598 1 94.94 208 VAL A N 1
ATOM 1547 C CA . VAL A 1 208 ? 12.914 0.469 1.63 1 94.94 208 VAL A CA 1
ATOM 1548 C C . VAL A 1 208 ? 13.664 0.177 2.926 1 94.94 208 VAL A C 1
ATOM 1550 O O . VAL A 1 208 ? 13.281 0.657 3.994 1 94.94 208 VAL A O 1
ATOM 1553 N N . ASP A 1 209 ? 14.781 -0.581 2.885 1 92.19 209 ASP A N 1
ATOM 1554 C CA . ASP A 1 209 ? 15.469 -1.007 4.098 1 92.19 209 ASP A CA 1
ATOM 1555 C C . ASP A 1 209 ? 16 0.193 4.883 1 92.19 209 ASP A C 1
ATOM 1557 O O . ASP A 1 209 ? 15.797 0.288 6.094 1 92.19 209 ASP A O 1
ATOM 1561 N N . ASP A 1 210 ? 16.625 1.106 4.188 1 94.81 210 ASP A N 1
ATOM 1562 C CA . ASP A 1 210 ? 17.172 2.295 4.836 1 94.81 210 ASP A CA 1
ATOM 1563 C C . ASP A 1 210 ? 16.062 3.168 5.41 1 94.81 210 ASP A C 1
ATOM 1565 O O . ASP A 1 210 ? 16.188 3.707 6.512 1 94.81 210 ASP A O 1
ATOM 1569 N N . ALA A 1 211 ? 15.023 3.275 4.637 1 96.75 211 ALA A N 1
ATOM 1570 C CA . ALA A 1 211 ? 13.898 4.09 5.09 1 96.75 211 ALA A CA 1
ATOM 1571 C C . ALA A 1 211 ? 13.25 3.492 6.336 1 96.75 211 ALA A C 1
ATOM 1573 O O . ALA A 1 211 ? 12.875 4.219 7.258 1 96.75 211 ALA A O 1
ATOM 1574 N N . GLU A 1 212 ? 13.109 2.195 6.352 1 96.31 212 GLU A N 1
ATOM 1575 C CA . GLU A 1 212 ? 12.523 1.509 7.5 1 96.31 212 GLU A CA 1
ATOM 1576 C C . GLU A 1 212 ? 13.359 1.732 8.758 1 96.31 212 GLU A C 1
ATOM 1578 O O . GLU A 1 212 ? 12.82 2.012 9.828 1 96.31 212 GLU A O 1
ATOM 1583 N N . ALA A 1 213 ? 14.656 1.574 8.648 1 96.69 213 ALA A N 1
ATOM 1584 C CA . ALA A 1 213 ? 15.555 1.779 9.781 1 96.69 213 ALA A CA 1
ATOM 1585 C C . ALA A 1 213 ? 15.492 3.221 10.273 1 96.69 213 ALA A C 1
ATOM 1587 O O . ALA A 1 213 ? 15.445 3.467 11.484 1 96.69 213 ALA A O 1
ATOM 1588 N N . ALA A 1 214 ? 15.5 4.137 9.375 1 97.06 214 ALA A N 1
ATOM 1589 C CA . ALA A 1 214 ? 15.453 5.551 9.734 1 97.06 214 ALA A CA 1
ATOM 1590 C C . ALA A 1 214 ? 14.133 5.898 10.414 1 97.06 214 ALA A C 1
ATOM 1592 O O . ALA A 1 214 ? 14.094 6.707 11.352 1 97.06 214 ALA A O 1
ATOM 1593 N N . CYS A 1 215 ? 13.023 5.297 9.961 1 97.81 215 CYS A N 1
ATOM 1594 C CA . CYS A 1 215 ? 11.719 5.508 10.578 1 97.81 215 CYS A CA 1
ATOM 1595 C C . CYS A 1 215 ? 11.703 5.023 12.016 1 97.81 215 CYS A C 1
ATOM 1597 O O . CYS A 1 215 ? 11.164 5.691 12.898 1 97.81 215 CYS A O 1
ATOM 1599 N N . ALA A 1 216 ? 12.273 3.873 12.234 1 97.56 216 ALA A N 1
ATOM 1600 C CA . ALA A 1 216 ? 12.32 3.312 13.578 1 97.56 216 ALA A CA 1
ATOM 1601 C C . ALA A 1 216 ? 13.047 4.246 14.539 1 97.56 216 ALA A C 1
ATOM 1603 O O . ALA A 1 216 ? 12.602 4.465 15.664 1 97.56 216 ALA A O 1
ATOM 1604 N N . VAL A 1 217 ? 14.133 4.793 14.094 1 97.25 217 VAL A N 1
ATOM 1605 C CA . VAL A 1 217 ? 14.922 5.715 14.906 1 97.25 217 VAL A CA 1
ATOM 1606 C C . VAL A 1 217 ? 14.109 6.98 15.18 1 97.25 217 VAL A C 1
ATOM 1608 O O . VAL A 1 217 ? 14.055 7.453 16.312 1 97.25 217 VAL A O 1
ATOM 1611 N N . ALA A 1 218 ? 13.469 7.484 14.148 1 96.25 218 ALA A N 1
ATOM 1612 C CA . ALA A 1 218 ? 12.688 8.711 14.281 1 96.25 218 ALA A CA 1
ATOM 1613 C C . ALA A 1 218 ? 11.539 8.531 15.273 1 96.25 218 ALA A C 1
ATOM 1615 O O . ALA A 1 218 ? 11.258 9.422 16.078 1 96.25 218 ALA A O 1
ATOM 1616 N N . VAL A 1 219 ? 10.875 7.391 15.25 1 97.94 219 VAL A N 1
ATOM 1617 C CA . VAL A 1 219 ? 9.758 7.105 16.156 1 97.94 219 VAL A CA 1
ATOM 1618 C C . VAL A 1 219 ? 10.266 6.984 17.578 1 97.94 219 VAL A C 1
ATOM 1620 O O . VAL A 1 219 ? 9.648 7.504 18.516 1 97.94 219 VAL A O 1
ATOM 1623 N N . ALA A 1 220 ? 11.398 6.27 17.703 1 96.94 220 ALA A N 1
ATOM 1624 C CA . ALA A 1 220 ? 11.984 6.125 19.031 1 96.94 220 ALA A CA 1
ATOM 1625 C C . ALA A 1 220 ? 12.344 7.484 19.625 1 96.94 220 ALA A C 1
ATOM 1627 O O . ALA A 1 220 ? 12.086 7.746 20.812 1 96.94 220 ALA A O 1
ATOM 1628 N N . ASP A 1 221 ? 12.945 8.344 18.844 1 94.25 221 ASP A N 1
ATOM 1629 C CA . ASP A 1 221 ? 13.312 9.688 19.281 1 94.25 221 ASP A CA 1
ATOM 1630 C C . ASP A 1 221 ? 12.078 10.508 19.672 1 94.25 221 ASP A C 1
ATOM 1632 O O . ASP A 1 221 ? 12.078 11.188 20.688 1 94.25 221 ASP A O 1
ATOM 1636 N N . PHE A 1 222 ? 11.062 10.438 18.891 1 95.25 222 PHE A N 1
ATOM 1637 C CA . PHE A 1 222 ? 9.828 11.156 19.156 1 95.25 222 PHE A CA 1
ATOM 1638 C C . PHE A 1 222 ? 9.188 10.672 20.453 1 95.25 222 PHE A C 1
ATOM 1640 O O . PHE A 1 222 ? 8.773 11.484 21.297 1 95.25 222 PHE A O 1
ATOM 1647 N N . ASN A 1 223 ? 9.109 9.359 20.578 1 94.44 223 ASN A N 1
ATOM 1648 C CA . ASN A 1 223 ? 8.516 8.773 21.781 1 94.44 223 ASN A CA 1
ATOM 1649 C C . ASN A 1 223 ? 9.297 9.156 23.031 1 94.44 223 ASN A C 1
ATOM 1651 O O . ASN A 1 223 ? 8.703 9.461 24.078 1 94.44 223 ASN A O 1
ATOM 1655 N N . ALA A 1 224 ? 10.562 9.117 22.938 1 92.94 224 ALA A N 1
ATOM 1656 C CA . ALA A 1 224 ? 11.398 9.492 24.062 1 92.94 224 ALA A CA 1
ATOM 1657 C C . ALA A 1 224 ? 11.195 10.953 24.453 1 92.94 224 ALA A C 1
ATOM 1659 O O . ALA A 1 224 ? 11.141 11.297 25.625 1 92.94 224 ALA A O 1
ATOM 1660 N N . ALA A 1 225 ? 11.039 11.797 23.469 1 90.62 225 ALA A N 1
ATOM 1661 C CA . ALA A 1 225 ? 10.938 13.234 23.672 1 90.62 225 ALA A CA 1
ATOM 1662 C C . ALA A 1 225 ? 9.547 13.625 24.172 1 90.62 225 ALA A C 1
ATOM 1664 O O . ALA A 1 225 ? 9.375 14.672 24.797 1 90.62 225 ALA A O 1
ATOM 1665 N N . THR A 1 226 ? 8.539 12.734 23.891 1 89.06 226 THR A N 1
ATOM 1666 C CA . THR A 1 226 ? 7.164 13.133 24.172 1 89.06 226 THR A CA 1
ATOM 1667 C C . THR A 1 226 ? 6.508 12.18 25.156 1 89.06 226 THR A C 1
ATOM 1669 O O . THR A 1 226 ? 5.281 12.164 25.297 1 89.06 226 THR A O 1
ATOM 1672 N N . ALA A 1 227 ? 7.281 11.328 25.766 1 86.12 227 ALA A N 1
ATOM 1673 C CA . ALA A 1 227 ? 6.785 10.336 26.719 1 86.12 227 ALA A CA 1
ATOM 1674 C C . ALA A 1 227 ? 5.898 10.992 27.781 1 86.12 227 ALA A C 1
ATOM 1676 O O . ALA A 1 227 ? 6.227 12.062 28.297 1 86.12 227 ALA A O 1
ATOM 1677 N N . ARG A 1 228 ? 4.777 10.375 27.922 1 73.19 228 ARG A N 1
ATOM 1678 C CA . ARG A 1 228 ? 3.812 10.828 28.906 1 73.19 228 ARG A CA 1
ATOM 1679 C C . ARG A 1 228 ? 4.188 10.328 30.297 1 73.19 228 ARG A C 1
ATOM 1681 O O . ARG A 1 228 ? 4.621 9.188 30.469 1 73.19 228 ARG A O 1
ATOM 1688 N N . THR A 1 229 ? 4.223 11.242 31.141 1 66.38 229 THR A N 1
ATOM 1689 C CA . THR A 1 229 ? 4.328 10.812 32.531 1 66.38 229 THR A CA 1
ATOM 1690 C C . THR A 1 229 ? 2.953 10.477 33.094 1 66.38 229 THR A C 1
ATOM 1692 O O . THR A 1 229 ? 1.931 10.922 32.562 1 66.38 229 THR A O 1
ATOM 1695 N N . ALA A 1 230 ? 2.941 9.578 34 1 64.94 230 ALA A N 1
ATOM 1696 C CA . ALA A 1 230 ? 1.707 9.141 34.656 1 64.94 230 ALA A CA 1
ATOM 1697 C C . ALA A 1 230 ? 0.869 10.336 35.094 1 64.94 230 ALA A C 1
ATOM 1699 O O . ALA A 1 230 ? -0.361 10.258 35.125 1 64.94 230 ALA A O 1
ATOM 1700 N N . THR A 1 231 ? 1.461 11.359 35.281 1 69.81 231 THR A N 1
ATOM 1701 C CA . THR A 1 231 ? 0.762 12.5 35.875 1 69.81 231 THR A CA 1
ATOM 1702 C C . THR A 1 231 ? 0.473 13.555 34.812 1 69.81 231 THR A C 1
ATOM 1704 O O . THR A 1 231 ? -0.127 14.594 35.094 1 69.81 231 THR A O 1
ATOM 1707 N N . SER A 1 232 ? 0.815 13.289 33.594 1 72.31 232 SER A N 1
ATOM 1708 C CA . SER A 1 232 ? 0.705 14.328 32.594 1 72.31 232 SER A CA 1
ATOM 1709 C C . SER A 1 232 ? -0.723 14.438 32.062 1 72.31 232 SER A C 1
ATOM 1711 O O . SER A 1 232 ? -1.396 13.422 31.859 1 72.31 232 SER A O 1
ATOM 1713 N N . THR A 1 233 ? -1.193 15.695 32.094 1 72.44 233 THR A N 1
ATOM 1714 C CA . THR A 1 233 ? -2.469 15.992 31.453 1 72.44 233 THR A CA 1
ATOM 1715 C C . THR A 1 233 ? -2.289 16.172 29.953 1 72.44 233 THR A C 1
ATOM 1717 O O . THR A 1 233 ? -1.163 16.297 29.469 1 72.44 233 THR A O 1
ATOM 1720 N N . VAL A 1 234 ? -3.354 16.203 29.266 1 71.62 234 VAL A N 1
ATOM 1721 C CA . VAL A 1 234 ? -3.32 16.391 27.828 1 71.62 234 VAL A CA 1
ATOM 1722 C C . VAL A 1 234 ? -2.674 17.734 27.484 1 71.62 234 VAL A C 1
ATOM 1724 O O . VAL A 1 234 ? -1.908 17.844 26.531 1 71.62 234 VAL A O 1
ATOM 1727 N N . VAL A 1 235 ? -2.932 18.719 28.328 1 74.56 235 VAL A N 1
ATOM 1728 C CA . VAL A 1 235 ? -2.387 20.062 28.109 1 74.56 235 VAL A CA 1
ATOM 1729 C C . VAL A 1 235 ? -0.865 20.031 28.25 1 74.56 235 VAL A C 1
ATOM 1731 O O . VAL A 1 235 ? -0.148 20.562 27.406 1 74.56 235 VAL A O 1
ATOM 1734 N N . ASP A 1 236 ? -0.467 19.266 29.188 1 76.81 236 ASP A N 1
ATOM 1735 C CA . ASP A 1 236 ? 0.969 19.141 29.422 1 76.81 236 ASP A CA 1
ATOM 1736 C C . ASP A 1 236 ? 1.646 18.344 28.312 1 76.81 236 ASP A C 1
ATOM 1738 O O . ASP A 1 236 ? 2.711 18.734 27.828 1 76.81 236 ASP A O 1
ATOM 1742 N N . ASP A 1 237 ? 0.927 17.406 27.875 1 79.44 237 ASP A N 1
ATOM 1743 C CA . ASP A 1 237 ? 1.46 16.547 26.812 1 79.44 237 ASP A CA 1
ATOM 1744 C C . ASP A 1 237 ? 1.521 17.281 25.484 1 79.44 237 ASP A C 1
ATOM 1746 O O . ASP A 1 237 ? 2.498 17.156 24.75 1 79.44 237 ASP A O 1
ATOM 1750 N N . GLY A 1 238 ? 0.467 18.078 25.266 1 87.25 238 GLY A N 1
ATOM 1751 C CA . GLY A 1 238 ? 0.453 18.875 24.047 1 87.25 238 GLY A CA 1
ATOM 1752 C C . GLY A 1 238 ? 1.58 19.891 24 1 87.25 238 GLY A C 1
ATOM 1753 O O . GLY A 1 238 ? 2.234 20.047 22.969 1 87.25 238 GLY A O 1
ATOM 1754 N N . CYS A 1 239 ? 1.85 20.469 25.125 1 87.06 239 CYS A N 1
ATOM 1755 C CA . CYS A 1 239 ? 2.906 21.469 25.234 1 87.06 239 CYS A CA 1
ATOM 1756 C C . CYS A 1 239 ? 4.277 20.844 25 1 87.06 239 CYS A C 1
ATOM 1758 O O . CYS A 1 239 ? 5.125 21.422 24.328 1 87.06 239 CYS A O 1
ATOM 1760 N N . THR A 1 240 ? 4.43 19.656 25.578 1 90.19 240 THR A N 1
ATOM 1761 C CA . THR A 1 240 ? 5.699 18.953 25.422 1 90.19 240 THR A CA 1
ATOM 1762 C C . THR A 1 240 ? 5.941 18.594 23.953 1 90.19 240 THR A C 1
ATOM 1764 O O . THR A 1 240 ? 7.055 18.75 23.453 1 90.19 240 THR A O 1
ATOM 1767 N N . ILE A 1 241 ? 4.918 18.156 23.328 1 93.75 241 ILE A N 1
ATOM 1768 C CA . ILE A 1 241 ? 5.027 17.766 21.922 1 93.75 241 ILE A CA 1
ATOM 1769 C C . ILE A 1 241 ? 5.328 18.984 21.062 1 93.75 241 ILE A C 1
ATOM 1771 O O . ILE A 1 241 ? 6.203 18.953 20.203 1 93.75 241 ILE A O 1
ATOM 1775 N N . ILE A 1 242 ? 4.668 20.078 21.312 1 91.62 242 ILE A N 1
ATOM 1776 C CA . ILE A 1 242 ? 4.855 21.297 20.547 1 91.62 242 ILE A CA 1
ATOM 1777 C C . ILE A 1 242 ? 6.277 21.812 20.734 1 91.62 242 ILE A C 1
ATOM 1779 O O . ILE A 1 242 ? 6.902 22.297 19.797 1 91.62 242 ILE A O 1
ATOM 1783 N N . HIS A 1 243 ? 6.785 21.703 21.938 1 89.56 243 HIS A N 1
ATOM 1784 C CA . HIS A 1 243 ? 8.156 22.109 22.234 1 89.56 243 HIS A CA 1
ATOM 1785 C C . HIS A 1 243 ? 9.156 21.266 21.438 1 89.56 243 HIS A C 1
ATOM 1787 O O . HIS A 1 243 ? 10.156 21.797 20.938 1 89.56 243 HIS A O 1
ATOM 1793 N N . HIS A 1 244 ? 8.859 20.031 21.375 1 90.62 244 HIS A N 1
ATOM 1794 C CA . HIS A 1 244 ? 9.711 19.141 20.594 1 90.62 244 HIS A CA 1
ATOM 1795 C C . HIS A 1 244 ? 9.688 19.516 19.125 1 90.62 244 HIS A C 1
ATOM 1797 O O . HIS A 1 244 ? 10.727 19.5 18.453 1 90.62 244 HIS A O 1
ATOM 1803 N N . LEU A 1 245 ? 8.547 19.891 18.594 1 92.12 245 LEU A N 1
ATOM 1804 C CA . LEU A 1 245 ? 8.406 20.25 17.188 1 92.12 245 LEU A CA 1
ATOM 1805 C C . LEU A 1 245 ? 9.188 21.531 16.859 1 92.12 245 LEU A C 1
ATOM 1807 O O . LEU A 1 245 ? 9.727 21.656 15.758 1 92.12 245 LEU A O 1
ATOM 1811 N N . ARG A 1 246 ? 9.297 22.422 17.797 1 86.94 246 ARG A N 1
ATOM 1812 C CA . ARG A 1 246 ? 9.977 23.688 17.578 1 86.94 246 ARG A CA 1
ATOM 1813 C C . ARG A 1 246 ? 11.492 23.516 17.562 1 86.94 246 ARG A C 1
ATOM 1815 O O . ARG A 1 246 ? 12.211 24.359 17.031 1 86.94 246 ARG A O 1
ATOM 1822 N N . ARG A 1 247 ? 12.023 22.422 18.141 1 78.94 247 ARG A N 1
ATOM 1823 C CA . ARG A 1 247 ? 13.461 22.156 18.156 1 78.94 247 ARG A CA 1
ATOM 1824 C C . ARG A 1 247 ? 13.883 21.359 16.922 1 78.94 247 ARG A C 1
ATOM 1826 O O . ARG A 1 247 ? 15.07 21.172 16.672 1 78.94 247 ARG A O 1
ATOM 1833 N N . ALA A 1 248 ? 12.922 20.828 16.234 1 65.44 248 ALA A N 1
ATOM 1834 C CA . ALA A 1 248 ? 13.234 20.078 15.016 1 65.44 248 ALA A CA 1
ATOM 1835 C C . ALA A 1 248 ? 14 20.938 14.023 1 65.44 248 ALA A C 1
ATOM 1837 O O . ALA A 1 248 ? 13.742 22.141 13.906 1 65.44 248 ALA A O 1
ATOM 1838 N N . PRO A 1 249 ? 15.414 20.484 13.758 1 56.66 249 PRO A N 1
ATOM 1839 C CA . PRO A 1 249 ? 16.25 21.312 12.883 1 56.66 249 PRO A CA 1
ATOM 1840 C C . PRO A 1 249 ? 15.477 21.859 11.68 1 56.66 249 PRO A C 1
ATOM 1842 O O . PRO A 1 249 ? 14.625 21.156 11.125 1 56.66 249 PRO A O 1
ATOM 1845 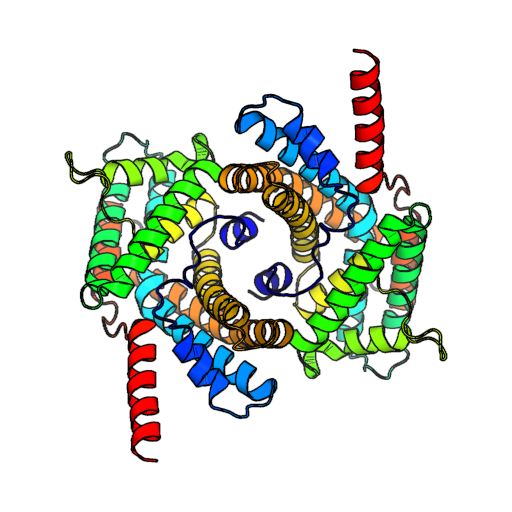N N . ALA A 1 250 ? 15.336 23.172 11.688 1 47.88 250 ALA A N 1
ATOM 1846 C CA . ALA A 1 250 ? 14.852 23.875 10.508 1 47.88 250 ALA A CA 1
ATOM 1847 C C . ALA A 1 250 ? 15.586 23.422 9.25 1 47.88 250 ALA A C 1
ATOM 1849 O O . ALA A 1 250 ? 15.406 23.984 8.18 1 47.88 250 ALA A O 1
ATOM 1850 N N . THR A 1 251 ? 16.766 22.797 9.461 1 45.31 251 THR A N 1
ATOM 1851 C CA . THR A 1 251 ? 17.531 22.547 8.25 1 45.31 251 THR A CA 1
ATOM 1852 C C . THR A 1 251 ? 16.656 21.859 7.191 1 45.31 251 THR A C 1
ATOM 1854 O O . THR A 1 251 ? 16.625 20.641 7.105 1 45.31 251 THR A O 1
ATOM 1857 N N . SER A 1 252 ? 15.562 22.156 7.328 1 43.78 252 SER A N 1
ATOM 1858 C CA . SER A 1 252 ? 14.711 21.469 6.371 1 43.78 252 SER A CA 1
ATOM 1859 C C . SER A 1 252 ? 15.234 21.609 4.949 1 43.78 252 SER A C 1
ATOM 1861 O O . SER A 1 252 ? 15.117 22.688 4.344 1 43.78 252 SER A O 1
ATOM 1863 N N . ALA A 1 253 ? 16.625 21.469 4.723 1 42.25 253 ALA A N 1
ATOM 1864 C CA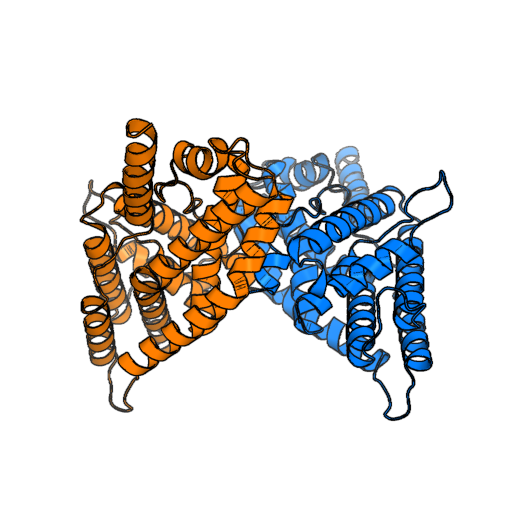 . ALA A 1 253 ? 16.734 21.312 3.275 1 42.25 253 ALA A CA 1
ATOM 1865 C C . ALA A 1 253 ? 15.516 20.578 2.715 1 42.25 253 ALA A C 1
ATOM 1867 O O . ALA A 1 253 ? 15.414 19.359 2.826 1 42.25 253 ALA A O 1
ATOM 1868 N N . LEU A 1 254 ? 14.484 21.141 3.023 1 44.94 254 LEU A N 1
ATOM 1869 C CA . LEU A 1 254 ? 13.266 20.562 2.479 1 44.94 254 LEU A CA 1
ATOM 1870 C C . LEU A 1 254 ? 13.523 19.938 1.108 1 44.94 254 LEU A C 1
ATOM 1872 O O . LEU A 1 254 ? 14.5 20.297 0.437 1 44.94 254 LEU A O 1
ATOM 1876 N N . ILE A 1 255 ? 12.891 18.859 0.879 1 47.44 255 ILE A N 1
ATOM 1877 C CA . ILE A 1 255 ? 12.992 18.094 -0.362 1 47.44 255 ILE A CA 1
ATOM 1878 C C . ILE A 1 255 ? 13.383 19.031 -1.508 1 47.44 255 ILE A C 1
ATOM 1880 O O . ILE A 1 255 ? 14.18 18.656 -2.371 1 47.44 255 ILE A O 1
ATOM 1884 N N . TYR A 1 256 ? 13.047 20.422 -1.333 1 44.81 256 TYR A N 1
ATOM 1885 C CA . TYR A 1 256 ? 13.18 21.344 -2.453 1 44.81 256 TYR A CA 1
ATOM 1886 C C . TYR A 1 256 ? 14.602 21.891 -2.533 1 44.81 256 TYR A C 1
ATOM 1888 O O . TYR A 1 256 ? 15.117 22.125 -3.627 1 44.81 256 TYR A O 1
ATOM 1896 N N . ASP A 1 257 ? 15.133 22.156 -1.339 1 47.16 257 ASP A N 1
ATOM 1897 C CA . ASP A 1 257 ? 16.484 22.703 -1.375 1 47.16 257 ASP A CA 1
ATOM 1898 C C . ASP A 1 257 ? 17.469 21.688 -1.952 1 47.16 257 ASP A C 1
ATOM 1900 O O . ASP A 1 257 ? 18.438 22.062 -2.627 1 47.16 257 ASP A O 1
ATOM 1904 N N . VAL A 1 258 ? 17.188 20.578 -1.61 1 44.44 258 VAL A N 1
ATOM 1905 C CA . VAL A 1 258 ? 18.047 19.531 -2.176 1 44.44 258 VAL A CA 1
ATOM 1906 C C . VAL A 1 258 ? 17.969 19.578 -3.699 1 44.44 258 VAL A C 1
ATOM 1908 O O . VAL A 1 258 ? 18.984 19.422 -4.379 1 44.44 258 VAL A O 1
ATOM 1911 N N . VAL A 1 259 ? 16.812 20 -4.113 1 44.28 259 VAL A N 1
ATOM 1912 C CA . VAL A 1 259 ? 16.594 20.109 -5.551 1 44.28 259 VAL A CA 1
ATOM 1913 C C . VAL A 1 259 ? 17.312 21.344 -6.094 1 44.28 259 VAL A C 1
ATOM 1915 O O . VAL A 1 259 ? 17.938 21.281 -7.164 1 44.28 259 VAL A O 1
ATOM 1918 N N . GLN A 1 260 ? 17.219 22.375 -5.305 1 43.25 260 GLN A N 1
ATOM 1919 C CA . GLN A 1 260 ? 17.922 23.578 -5.73 1 43.25 260 GLN A CA 1
ATOM 1920 C C . GLN A 1 260 ? 19.438 23.375 -5.707 1 43.25 260 GLN A C 1
ATOM 1922 O O . GLN A 1 260 ? 20.141 23.828 -6.609 1 43.25 260 GLN A O 1
ATOM 1927 N N . GLY A 1 261 ? 19.891 22.812 -4.699 1 43.41 261 GLY A N 1
ATOM 1928 C CA . GLY A 1 261 ? 21.328 22.594 -4.672 1 43.41 261 GLY A CA 1
ATOM 1929 C C . GLY A 1 261 ? 21.812 21.688 -5.789 1 43.41 261 GLY A C 1
ATOM 1930 O O . GLY A 1 261 ? 22.891 21.906 -6.355 1 43.41 261 GLY A O 1
ATOM 1931 N N . ALA A 1 262 ? 21.016 20.75 -6.035 1 40.28 262 ALA A N 1
ATOM 1932 C CA . ALA A 1 262 ? 21.375 19.922 -7.176 1 40.28 262 ALA A CA 1
ATOM 1933 C C . ALA A 1 262 ? 21.281 20.703 -8.484 1 40.28 262 ALA A C 1
ATOM 1935 O O . ALA A 1 262 ? 22.062 20.484 -9.406 1 40.28 262 ALA A O 1
ATOM 1936 N N . HIS A 1 263 ? 20.344 21.641 -8.555 1 39.31 263 HIS A N 1
ATOM 1937 C CA . HIS A 1 263 ? 20.25 22.609 -9.641 1 39.31 263 HIS A CA 1
ATOM 1938 C C . HIS A 1 263 ? 21.531 23.438 -9.742 1 39.31 263 HIS A C 1
ATOM 1940 O O . HIS A 1 263 ? 22.062 23.625 -10.836 1 39.31 263 HIS A O 1
ATOM 1946 N N . ASP A 1 264 ? 21.891 23.938 -8.711 1 43.03 264 ASP A N 1
ATOM 1947 C CA . ASP A 1 264 ? 23.078 24.812 -8.734 1 43.03 264 ASP A CA 1
ATOM 1948 C C . ASP A 1 264 ? 24.328 24.016 -9.094 1 43.03 264 ASP A C 1
ATOM 1950 O O . ASP A 1 264 ? 25.203 24.516 -9.805 1 43.03 264 ASP A O 1
ATOM 1954 N N . ARG A 1 265 ? 24.406 22.938 -8.703 1 39.75 265 ARG A N 1
ATOM 1955 C CA . ARG A 1 265 ? 25.562 22.125 -9.062 1 39.75 265 ARG A CA 1
ATOM 1956 C C . ARG A 1 265 ? 25.484 21.656 -10.508 1 39.75 265 ARG A C 1
ATOM 1958 O O . ARG A 1 265 ? 26.5 21.609 -11.211 1 39.75 265 ARG A O 1
ATOM 1965 N N . ALA A 1 266 ? 24.328 21.344 -10.93 1 38.06 266 ALA A N 1
ATOM 1966 C CA . ALA A 1 266 ? 24.156 20.953 -12.328 1 38.06 266 ALA A CA 1
ATOM 1967 C C . ALA A 1 266 ? 24.344 22.156 -13.25 1 38.06 266 ALA A C 1
ATOM 1969 O O . ALA A 1 266 ? 24.969 22.031 -14.312 1 38.06 266 ALA A O 1
ATOM 1970 N N . ARG A 1 267 ? 23.812 23.266 -12.93 1 37.81 267 ARG A N 1
ATOM 1971 C CA . ARG A 1 267 ? 24.094 24.484 -13.672 1 37.81 267 ARG A CA 1
ATOM 1972 C C . ARG A 1 267 ? 25.578 24.812 -13.648 1 37.81 267 ARG A C 1
ATOM 1974 O O . ARG A 1 267 ? 26.141 25.234 -14.664 1 37.81 267 ARG A O 1
ATOM 1981 N N . ALA A 1 268 ? 26.156 24.625 -12.609 1 40.94 268 ALA A N 1
ATOM 1982 C CA . ALA A 1 268 ? 27.578 24.875 -12.547 1 40.94 268 ALA A CA 1
ATOM 1983 C C . ALA A 1 268 ? 28.359 23.922 -13.453 1 40.94 268 ALA A C 1
ATOM 1985 O O . ALA A 1 268 ? 29.359 24.297 -14.055 1 40.94 268 ALA A O 1
ATOM 1986 N N . ARG A 1 269 ? 27.875 22.781 -13.617 1 38.56 269 ARG A N 1
ATOM 1987 C CA . ARG A 1 269 ? 28.578 21.844 -14.516 1 38.56 269 ARG A CA 1
ATOM 1988 C C . ARG A 1 269 ? 28.25 22.156 -15.969 1 38.56 269 ARG A C 1
ATOM 1990 O O . ARG A 1 269 ? 29.062 21.891 -16.859 1 38.56 269 ARG A O 1
ATOM 1997 N N . LEU A 1 270 ? 27.016 22.516 -16.203 1 36.78 270 LEU A N 1
ATOM 1998 C CA . LEU A 1 270 ? 26.719 22.922 -17.578 1 36.78 270 LEU A CA 1
ATOM 1999 C C . LEU A 1 270 ? 27.484 24.172 -17.969 1 36.78 270 LEU A C 1
ATOM 2001 O O . LEU A 1 270 ? 27.859 24.344 -19.125 1 36.78 270 LEU A O 1
ATOM 2005 N N . PHE A 1 271 ? 27.609 25.047 -17.109 1 37.22 271 PHE A N 1
ATOM 2006 C CA . PHE A 1 271 ? 28.359 26.266 -17.453 1 37.22 271 PHE A CA 1
ATOM 2007 C C . PHE A 1 271 ? 29.859 26.016 -17.375 1 37.22 271 PHE A C 1
ATOM 2009 O O . PHE A 1 271 ? 30.656 26.859 -17.781 1 37.22 271 PHE A O 1
ATOM 2016 N N . ASN A 1 272 ? 30.219 25.078 -16.641 1 36.5 272 ASN A N 1
ATOM 2017 C CA . ASN A 1 272 ? 31.672 24.844 -16.672 1 36.5 272 ASN A CA 1
ATOM 2018 C C . ASN A 1 272 ? 32.062 23.938 -17.844 1 36.5 272 ASN A C 1
ATOM 2020 O O . ASN A 1 272 ? 33.219 23.531 -17.969 1 36.5 272 ASN A O 1
ATOM 2024 N N . SER A 1 273 ? 30.953 23.453 -18.469 1 32.31 273 SER A N 1
ATOM 2025 C CA . SER A 1 273 ? 31.453 22.922 -19.734 1 32.31 273 SER A CA 1
ATOM 2026 C C . SER A 1 273 ? 31.438 23.984 -20.828 1 32.31 273 SER A C 1
ATOM 2028 O O . SER A 1 273 ? 30.625 24.891 -20.797 1 32.31 273 SER A O 1
ATOM 2030 N N . MET B 1 1 ? 7.703 -2.197 5.098 1 93.31 1 MET B N 1
ATOM 2031 C CA . MET B 1 1 ? 7.574 -1.383 3.893 1 93.31 1 MET B CA 1
ATOM 2032 C C . MET B 1 1 ? 7.656 -2.248 2.639 1 93.31 1 MET B C 1
ATOM 2034 O O . MET B 1 1 ? 7.141 -1.872 1.585 1 93.31 1 MET B O 1
ATOM 2038 N N . GLU B 1 2 ? 8.195 -3.477 2.83 1 90.25 2 GLU B N 1
ATOM 2039 C CA . GLU B 1 2 ? 8.266 -4.367 1.676 1 90.25 2 GLU B CA 1
ATOM 2040 C C . GLU B 1 2 ? 6.875 -4.746 1.182 1 90.25 2 GLU B C 1
ATOM 2042 O O . GLU B 1 2 ? 6.652 -4.883 -0.023 1 90.25 2 GLU B O 1
ATOM 2047 N N . THR B 1 3 ? 6 -4.902 2.117 1 94.38 3 THR B N 1
ATOM 2048 C CA . THR B 1 3 ? 4.625 -5.199 1.74 1 94.38 3 THR B CA 1
ATOM 2049 C C . THR B 1 3 ? 4.027 -4.055 0.926 1 94.38 3 THR B C 1
ATOM 2051 O O . THR B 1 3 ? 3.248 -4.285 -0 1 94.38 3 THR B O 1
ATOM 2054 N N . PHE B 1 4 ? 4.398 -2.803 1.264 1 96.06 4 PHE B N 1
ATOM 2055 C CA . PHE B 1 4 ? 3.9 -1.643 0.535 1 96.06 4 PHE B CA 1
ATOM 2056 C C . PHE B 1 4 ? 4.348 -1.685 -0.921 1 96.06 4 PHE B C 1
ATOM 2058 O O . PHE B 1 4 ? 3.561 -1.406 -1.827 1 96.06 4 PHE B O 1
ATOM 2065 N N . VAL B 1 5 ? 5.566 -2.105 -1.138 1 94.06 5 VAL B N 1
ATOM 2066 C CA . VAL B 1 5 ? 6.113 -2.18 -2.488 1 94.06 5 VAL B CA 1
ATOM 2067 C C . VAL B 1 5 ? 5.348 -3.225 -3.299 1 94.06 5 VAL B C 1
ATOM 2069 O O . VAL B 1 5 ? 5.039 -3.002 -4.473 1 94.06 5 VAL B O 1
ATOM 2072 N N . LEU B 1 6 ? 5.047 -4.305 -2.67 1 94 6 LEU B N 1
ATOM 2073 C CA . LEU B 1 6 ? 4.41 -5.426 -3.348 1 94 6 LEU B CA 1
ATOM 2074 C C . LEU B 1 6 ? 3 -5.059 -3.803 1 94 6 LEU B C 1
ATOM 2076 O O . LEU B 1 6 ? 2.557 -5.484 -4.871 1 94 6 LEU B O 1
ATOM 2080 N N . ILE B 1 7 ? 2.314 -4.238 -3.033 1 94.62 7 ILE B N 1
ATOM 2081 C CA . ILE B 1 7 ? 0.916 -3.979 -3.359 1 94.62 7 ILE B CA 1
ATOM 2082 C C . ILE B 1 7 ? 0.807 -2.697 -4.18 1 94.62 7 ILE B C 1
ATOM 2084 O O . ILE B 1 7 ? -0.268 -2.365 -4.688 1 94.62 7 ILE B O 1
ATOM 2088 N N . ASP B 1 8 ? 1.874 -1.96 -4.324 1 93.94 8 ASP B N 1
ATOM 2089 C CA . ASP B 1 8 ? 1.823 -0.662 -4.992 1 93.94 8 ASP B CA 1
ATOM 2090 C C . ASP B 1 8 ? 1.715 -0.825 -6.504 1 93.94 8 ASP B C 1
ATOM 2092 O O . ASP B 1 8 ? 2.402 -1.66 -7.094 1 93.94 8 ASP B O 1
ATOM 2096 N N . PRO B 1 9 ? 0.919 -0.044 -7.16 1 89.12 9 PRO B N 1
ATOM 2097 C CA . PRO B 1 9 ? 0.768 -0.15 -8.617 1 89.12 9 PRO B CA 1
ATOM 2098 C C . PRO B 1 9 ? 2.023 0.275 -9.375 1 89.12 9 PRO B C 1
ATOM 2100 O O . PRO B 1 9 ? 2.125 0.051 -10.578 1 89.12 9 PRO B O 1
ATOM 2103 N N . LEU B 1 10 ? 2.99 0.797 -8.648 1 88.81 10 LEU B N 1
ATOM 2104 C CA . LEU B 1 10 ? 4.27 1.082 -9.289 1 88.81 10 LEU B CA 1
ATOM 2105 C C . LEU B 1 10 ? 4.969 -0.208 -9.711 1 88.81 10 LEU B C 1
ATOM 2107 O O . LEU B 1 10 ? 5.84 -0.192 -10.578 1 88.81 10 LEU B O 1
ATOM 2111 N N . LEU B 1 11 ? 4.707 -1.292 -8.945 1 89.69 11 LEU B N 1
ATOM 2112 C CA . LEU B 1 11 ? 5.141 -2.598 -9.43 1 89.69 11 LEU B CA 1
ATOM 2113 C C . LEU B 1 11 ? 4.262 -3.074 -10.578 1 89.69 11 LEU B C 1
ATOM 2115 O O . LEU B 1 11 ? 3.1 -3.436 -10.367 1 89.69 11 LEU B O 1
ATOM 2119 N N . PRO B 1 12 ? 4.844 -3.018 -11.734 1 80.31 12 PRO B N 1
ATOM 2120 C CA . PRO B 1 12 ? 3.975 -3.26 -12.891 1 80.31 12 PRO B CA 1
ATOM 2121 C C . PRO B 1 12 ? 3.572 -4.727 -13.023 1 80.31 12 PRO B C 1
ATOM 2123 O O . PRO B 1 12 ? 4.363 -5.543 -13.5 1 80.31 12 PRO B O 1
ATOM 2126 N N . THR B 1 13 ? 2.551 -5.141 -12.484 1 76.94 13 THR B N 1
ATOM 2127 C CA . THR B 1 13 ? 2.061 -6.516 -12.531 1 76.94 13 THR B CA 1
ATOM 2128 C C . THR B 1 13 ? 0.941 -6.656 -13.555 1 76.94 13 THR B C 1
ATOM 2130 O O . THR B 1 13 ? 0.466 -7.766 -13.812 1 76.94 13 THR B O 1
ATOM 2133 N N . GLY B 1 14 ? 0.758 -5.648 -14.273 1 60.91 14 GLY B N 1
ATOM 2134 C CA . GLY B 1 14 ? -0.438 -5.723 -15.102 1 60.91 14 GLY B CA 1
ATOM 2135 C C . GLY B 1 14 ? -1.716 -5.824 -14.289 1 60.91 14 GLY B C 1
ATOM 2136 O O . GLY B 1 14 ? -1.716 -6.383 -13.188 1 60.91 14 GLY B O 1
ATOM 2137 N N . ALA B 1 15 ? -2.422 -4.613 -14.148 1 55.97 15 ALA B N 1
ATOM 2138 C CA . ALA B 1 15 ? -3.648 -4.582 -13.359 1 55.97 15 ALA B CA 1
ATOM 2139 C C . ALA B 1 15 ? -4.469 -5.852 -13.57 1 55.97 15 ALA B C 1
ATOM 2141 O O . ALA B 1 15 ? -4.562 -6.355 -14.695 1 55.97 15 ALA B O 1
ATOM 2142 N N . PHE B 1 16 ? -4.637 -6.668 -12.453 1 53.88 16 PHE B N 1
ATOM 2143 C CA . PHE B 1 16 ? -5.625 -7.738 -12.539 1 53.88 16 PHE B CA 1
ATOM 2144 C C . PHE B 1 16 ? -6.91 -7.234 -13.188 1 53.88 16 PHE B C 1
ATOM 2146 O O . PHE B 1 16 ? -7.695 -8.023 -13.719 1 53.88 16 PHE B O 1
ATOM 2153 N N . ALA B 1 17 ? -7.18 -5.879 -12.992 1 49.5 17 ALA B N 1
ATOM 2154 C CA . ALA B 1 17 ? -8.453 -5.359 -13.492 1 49.5 17 ALA B CA 1
ATOM 2155 C C . ALA B 1 17 ? -8.617 -5.66 -14.984 1 49.5 17 ALA B C 1
ATOM 2157 O O . ALA B 1 17 ? -9.703 -5.492 -15.539 1 49.5 17 ALA B O 1
ATOM 2158 N N . HIS B 1 18 ? -7.586 -5.645 -15.695 1 43.41 18 HIS B N 1
ATOM 2159 C CA . HIS B 1 18 ? -8.031 -5.961 -17.047 1 43.41 18 HIS B CA 1
ATOM 2160 C C . HIS B 1 18 ? -9.078 -7.074 -17.031 1 43.41 18 HIS B C 1
ATOM 2162 O O . HIS B 1 18 ? -10.141 -6.934 -17.641 1 43.41 18 HIS B O 1
ATOM 2168 N N . SER B 1 19 ? -8.414 -8.227 -17.078 1 43.97 19 SER B N 1
ATOM 2169 C CA . SER B 1 19 ? -9.133 -9.398 -17.562 1 43.97 19 SER B CA 1
ATOM 2170 C C . SER B 1 19 ? -10.258 -9.789 -16.609 1 43.97 19 SER B C 1
ATOM 2172 O O . SER B 1 19 ? -10.961 -10.773 -16.844 1 43.97 19 SER B O 1
ATOM 2174 N N . LEU B 1 20 ? -10.109 -9.258 -15.359 1 45.84 20 LEU B N 1
ATOM 2175 C CA . LEU B 1 20 ? -11.117 -9.883 -14.5 1 45.84 20 LEU B CA 1
ATOM 2176 C C . LEU B 1 20 ? -12.5 -9.805 -15.133 1 45.84 20 LEU B C 1
ATOM 2178 O O . LEU B 1 20 ? -13.508 -9.898 -14.438 1 45.84 20 LEU B O 1
ATOM 2182 N N . GLY B 1 21 ? -12.43 -9.836 -16.391 1 46.53 21 GLY B N 1
ATOM 2183 C CA . GLY B 1 21 ? -13.727 -9.812 -17.031 1 46.53 21 GLY B CA 1
ATOM 2184 C C . GLY B 1 21 ? -14.539 -8.57 -16.703 1 46.53 21 GLY B C 1
ATOM 2185 O O . GLY B 1 21 ? -15.758 -8.562 -16.859 1 46.53 21 GLY B O 1
ATOM 2186 N N . LEU B 1 22 ? -13.961 -7.648 -15.891 1 47.06 22 LEU B N 1
ATOM 2187 C CA . LEU B 1 22 ? -14.719 -6.43 -15.625 1 47.06 22 LEU B CA 1
ATOM 2188 C C . LEU B 1 22 ? -15.008 -5.672 -16.922 1 47.06 22 LEU B C 1
ATOM 2190 O O . LEU B 1 22 ? -14.164 -4.906 -17.391 1 47.06 22 LEU B O 1
ATOM 2194 N N . GLU B 1 23 ? -15.641 -6.25 -17.781 1 47.38 23 GLU B N 1
ATOM 2195 C CA . GLU B 1 23 ? -16.078 -5.438 -18.906 1 47.38 23 GLU B CA 1
ATOM 2196 C C . GLU B 1 23 ? -16.547 -4.062 -18.453 1 47.38 23 GLU B C 1
ATOM 2198 O O . GLU B 1 23 ? -17.359 -3.953 -17.531 1 47.38 23 GLU B O 1
ATOM 2203 N N . PRO B 1 24 ? -15.797 -2.992 -18.828 1 46.91 24 PRO B N 1
ATOM 2204 C CA . PRO B 1 24 ? -16.297 -1.631 -18.609 1 46.91 24 PRO B CA 1
ATOM 2205 C C . PRO B 1 24 ? -17.812 -1.56 -18.578 1 46.91 24 PRO B C 1
ATOM 2207 O O . PRO B 1 24 ? -18.391 -0.815 -17.766 1 46.91 24 PRO B O 1
ATOM 2210 N N . ALA B 1 25 ? -18.328 -2.213 -19.5 1 46.19 25 ALA B N 1
ATOM 2211 C CA . ALA B 1 25 ? -19.781 -2.156 -19.656 1 46.19 25 ALA B CA 1
ATOM 2212 C C . ALA B 1 25 ? -20.484 -2.633 -18.406 1 46.19 25 ALA B C 1
ATOM 2214 O O . ALA B 1 25 ? -21.516 -2.074 -18.016 1 46.19 25 ALA B O 1
ATOM 2215 N N . ARG B 1 26 ? -19.891 -3.549 -17.734 1 49.38 26 ARG B N 1
ATOM 2216 C CA . ARG B 1 26 ? -20.531 -4.156 -16.562 1 49.38 26 ARG B CA 1
ATOM 2217 C C . ARG B 1 26 ? -20.422 -3.242 -15.352 1 49.38 26 ARG B C 1
ATOM 2219 O O . ARG B 1 26 ? -21.406 -3.064 -14.617 1 49.38 26 ARG B O 1
ATOM 2226 N N . ILE B 1 27 ? -19.297 -2.844 -15.156 1 51.44 27 ILE B N 1
ATOM 2227 C CA . ILE B 1 27 ? -19.172 -1.819 -14.125 1 51.44 27 ILE B CA 1
ATOM 2228 C C . ILE B 1 27 ? -20.062 -0.626 -14.469 1 51.44 27 ILE B C 1
ATOM 2230 O O . ILE B 1 27 ? -20.766 -0.102 -13.609 1 51.44 27 ILE B O 1
ATOM 2234 N N . ALA B 1 28 ? -19.906 -0.32 -15.734 1 51 28 ALA B N 1
ATOM 2235 C CA . ALA B 1 28 ? -20.75 0.781 -16.203 1 51 28 ALA B CA 1
ATOM 2236 C C . ALA B 1 28 ? -22.219 0.459 -16.016 1 51 28 ALA B C 1
ATOM 2238 O O . ALA B 1 28 ? -23 1.319 -15.602 1 51 28 ALA B O 1
ATOM 2239 N N . ARG B 1 29 ? -22.562 -0.635 -16.484 1 49.97 29 ARG B N 1
ATOM 2240 C CA . ARG B 1 29 ? -23.953 -1.037 -16.391 1 49.97 29 ARG B CA 1
ATOM 2241 C C . ARG B 1 29 ? -24.391 -1.212 -14.938 1 49.97 29 ARG B C 1
ATOM 2243 O O . ARG B 1 29 ? -25.516 -0.894 -14.578 1 49.97 29 ARG B O 1
ATOM 2250 N N . ALA B 1 30 ? -23.594 -1.927 -14.305 1 48.38 30 ALA B N 1
ATOM 2251 C CA . ALA B 1 30 ? -23.875 -2.018 -12.867 1 48.38 30 ALA B CA 1
ATOM 2252 C C . ALA B 1 30 ? -23.969 -0.631 -12.242 1 48.38 30 ALA B C 1
ATOM 2254 O O . ALA B 1 30 ? -24.734 -0.419 -11.305 1 48.38 30 ALA B O 1
ATOM 2255 N N . VAL B 1 31 ? -23.062 0.188 -12.672 1 47.53 31 VAL B N 1
ATOM 2256 C CA . VAL B 1 31 ? -23.031 1.563 -12.188 1 47.53 31 VAL B CA 1
ATOM 2257 C C . VAL B 1 31 ? -23.922 2.441 -13.055 1 47.53 31 VAL B C 1
ATOM 2259 O O . VAL B 1 31 ? -24.531 3.393 -12.57 1 47.53 31 VAL B O 1
ATOM 2262 N N . GLY B 1 32 ? -23.828 2.385 -14.32 1 44.72 32 GLY B N 1
ATOM 2263 C CA . GLY B 1 32 ? -24.469 3.307 -15.242 1 44.72 32 GLY B CA 1
ATOM 2264 C C . GLY B 1 32 ? -25.969 3.215 -15.227 1 44.72 32 GLY B C 1
ATOM 2265 O O . GLY B 1 32 ? -26.656 4.07 -15.797 1 44.72 32 GLY B O 1
ATOM 2266 N N . THR B 1 33 ? -26.438 1.996 -15.477 1 41.56 33 THR B N 1
ATOM 2267 C CA . THR B 1 33 ? -27.859 2.158 -15.75 1 41.56 33 THR B CA 1
ATOM 2268 C C . THR B 1 33 ? -28.516 3.076 -14.719 1 41.56 33 THR B C 1
ATOM 2270 O O . THR B 1 33 ? -29.688 3.408 -14.836 1 41.56 33 THR B O 1
ATOM 2273 N N . LEU B 1 34 ? -28 3.08 -13.602 1 38.97 34 LEU B N 1
ATOM 2274 C CA . LEU B 1 34 ? -28.891 3.766 -12.664 1 38.97 34 LEU B CA 1
ATOM 2275 C C . LEU B 1 34 ? -28.688 5.277 -12.742 1 38.97 34 LEU B C 1
ATOM 2277 O O . LEU B 1 34 ? -27.578 5.754 -12.961 1 38.97 34 LEU B O 1
ATOM 2281 N N . ASP B 1 35 ? -29.438 5.984 -13.469 1 43.69 35 ASP B N 1
ATOM 2282 C CA . ASP B 1 35 ? -29.578 7.387 -13.07 1 43.69 35 ASP B CA 1
ATOM 2283 C C . ASP B 1 35 ? -28.984 7.625 -11.688 1 43.69 35 ASP B C 1
ATOM 2285 O O . ASP B 1 35 ? -29.578 8.305 -10.859 1 43.69 35 ASP B O 1
ATOM 2289 N N . GLU B 1 36 ? -28.047 6.785 -11.188 1 51.5 36 GLU B N 1
ATOM 2290 C CA . GLU B 1 36 ? -27.734 6.449 -9.805 1 51.5 36 GLU B CA 1
ATOM 2291 C C . GLU B 1 36 ? -26.797 7.484 -9.188 1 51.5 36 GLU B C 1
ATOM 2293 O O . GLU B 1 36 ? -25.969 8.086 -9.883 1 51.5 36 GLU B O 1
ATOM 2298 N N . THR B 1 37 ? -27.219 8.047 -8.133 1 63.75 37 THR B N 1
ATOM 2299 C CA . THR B 1 37 ? -26.484 8.938 -7.234 1 63.75 37 THR B CA 1
ATOM 2300 C C . THR B 1 37 ? -25.094 8.383 -6.938 1 63.75 37 THR B C 1
ATOM 2302 O O . THR B 1 37 ? -24.844 7.191 -7.133 1 63.75 37 THR B O 1
ATOM 2305 N N . SER B 1 38 ? -24.141 9.211 -6.867 1 71 38 SER B N 1
ATOM 2306 C CA . SER B 1 38 ? -22.766 8.914 -6.492 1 71 38 SER B CA 1
ATOM 2307 C C . SER B 1 38 ? -22.703 7.84 -5.414 1 71 38 SER B C 1
ATOM 2309 O O . SER B 1 38 ? -21.844 6.957 -5.457 1 71 38 SER B O 1
ATOM 2311 N N . VAL B 1 39 ? -23.781 7.742 -4.668 1 74.62 39 VAL B N 1
ATOM 2312 C CA . VAL B 1 39 ? -23.812 6.82 -3.539 1 74.62 39 VAL B CA 1
ATOM 2313 C C . VAL B 1 39 ? -24.125 5.406 -4.031 1 74.62 39 VAL B C 1
ATOM 2315 O O . VAL B 1 39 ? -23.516 4.434 -3.574 1 74.62 39 VAL B O 1
ATOM 2318 N N . GLU B 1 40 ? -24.984 5.293 -4.988 1 75.44 40 GLU B N 1
ATOM 2319 C CA . GLU B 1 40 ? -25.359 3.988 -5.523 1 75.44 40 GLU B CA 1
ATOM 2320 C C . GLU B 1 40 ? -24.219 3.361 -6.316 1 75.44 40 GLU B C 1
ATOM 2322 O O . GLU B 1 40 ? -23.984 2.154 -6.227 1 75.44 40 GLU B O 1
ATOM 2327 N N . ALA B 1 41 ? -23.594 4.195 -7.027 1 76.56 41 ALA B N 1
ATOM 2328 C CA . ALA B 1 41 ? -22.438 3.717 -7.777 1 76.56 41 ALA B CA 1
ATOM 2329 C C . ALA B 1 41 ? -21.359 3.178 -6.84 1 76.56 41 ALA B C 1
ATOM 2331 O O . ALA B 1 41 ? -20.781 2.119 -7.094 1 76.56 41 ALA B O 1
ATOM 2332 N N . SER B 1 42 ? -21.156 3.877 -5.781 1 82.94 42 SER B N 1
ATOM 2333 C CA . SER B 1 42 ? -20.172 3.469 -4.781 1 82.94 42 SER B CA 1
ATOM 2334 C C . SER B 1 42 ? -20.547 2.131 -4.152 1 82.94 42 SER B C 1
ATOM 2336 O O . SER B 1 42 ? -19.688 1.277 -3.939 1 82.94 42 SER B O 1
ATOM 2338 N N . ARG B 1 43 ? -21.812 1.935 -3.936 1 84.06 43 ARG B N 1
ATOM 2339 C CA . ARG B 1 43 ? -22.297 0.703 -3.316 1 84.06 43 ARG B CA 1
ATOM 2340 C C . ARG B 1 43 ? -22.172 -0.476 -4.273 1 84.06 43 ARG B C 1
ATOM 2342 O O . ARG B 1 43 ? -21.891 -1.6 -3.854 1 84.06 43 ARG B O 1
ATOM 2349 N N . ALA B 1 44 ? -22.422 -0.182 -5.496 1 81.69 44 ALA B N 1
ATOM 2350 C CA . ALA B 1 44 ? -22.266 -1.228 -6.508 1 81.69 44 ALA B CA 1
ATOM 2351 C C . ALA B 1 44 ? -20.828 -1.688 -6.617 1 81.69 44 ALA B C 1
ATOM 2353 O O . ALA B 1 44 ? -20.547 -2.887 -6.699 1 81.69 44 ALA B O 1
ATOM 2354 N N . VAL B 1 45 ? -19.938 -0.759 -6.625 1 85 45 VAL B N 1
ATOM 2355 C CA . VAL B 1 45 ? -18.516 -1.075 -6.699 1 85 45 VAL B CA 1
ATOM 2356 C C . VAL B 1 45 ? -18.094 -1.868 -5.461 1 85 45 VAL B C 1
ATOM 2358 O O . VAL B 1 45 ? -17.359 -2.848 -5.566 1 85 45 VAL B O 1
ATOM 2361 N N . GLU B 1 46 ? -18.594 -1.455 -4.348 1 89.75 46 GLU B N 1
ATOM 2362 C CA . GLU B 1 46 ? -18.328 -2.139 -3.088 1 89.75 46 GLU B CA 1
ATOM 2363 C C . GLU B 1 46 ? -18.781 -3.592 -3.135 1 89.75 46 GLU B C 1
ATOM 2365 O O . GLU B 1 46 ? -18.047 -4.496 -2.748 1 89.75 46 GLU B O 1
ATOM 2370 N N . THR B 1 47 ? -19.984 -3.789 -3.578 1 86.31 47 THR B N 1
ATOM 2371 C CA . THR B 1 47 ? -20.547 -5.129 -3.648 1 86.31 47 THR B CA 1
ATOM 2372 C C . THR B 1 47 ? -19.719 -6.02 -4.574 1 86.31 47 THR B C 1
ATOM 2374 O O . THR B 1 47 ? -19.406 -7.16 -4.223 1 86.31 47 THR B O 1
ATOM 2377 N N . TYR B 1 48 ? -19.375 -5.48 -5.629 1 84.12 48 TYR B N 1
ATOM 2378 C CA . TYR B 1 48 ? -18.594 -6.242 -6.598 1 84.12 48 TYR B CA 1
ATOM 2379 C C . TYR B 1 48 ? -17.203 -6.543 -6.059 1 84.12 48 TYR B C 1
ATOM 2381 O O . TYR B 1 48 ? -16.688 -7.652 -6.23 1 84.12 48 TYR B O 1
ATOM 2389 N N . ALA B 1 49 ? -16.594 -5.578 -5.48 1 88.38 49 ALA B N 1
ATOM 2390 C CA . ALA B 1 49 ? -15.273 -5.773 -4.898 1 88.38 49 ALA B CA 1
ATOM 2391 C C . ALA B 1 49 ? -15.297 -6.859 -3.828 1 88.38 49 ALA B C 1
ATOM 2393 O O . ALA B 1 49 ? -14.375 -7.676 -3.744 1 88.38 49 ALA B O 1
ATOM 2394 N N . ARG B 1 50 ? -16.344 -6.883 -3.049 1 90.31 50 ARG B N 1
ATOM 2395 C CA . ARG B 1 50 ? -16.5 -7.891 -2.004 1 90.31 50 ARG B CA 1
ATOM 2396 C C . ARG B 1 50 ? -16.641 -9.281 -2.602 1 90.31 50 ARG B C 1
ATOM 2398 O O . ARG B 1 50 ? -16.062 -10.25 -2.09 1 90.31 50 ARG B O 1
ATOM 2405 N N . GLU B 1 51 ? -17.375 -9.328 -3.643 1 85.31 51 GLU B N 1
ATOM 2406 C CA . GLU B 1 51 ? -17.578 -10.609 -4.312 1 85.31 51 GLU B CA 1
ATOM 2407 C C . GLU B 1 51 ? -16.281 -11.125 -4.918 1 85.31 51 GLU B C 1
ATOM 2409 O O . GLU B 1 51 ? -15.969 -12.312 -4.812 1 85.31 51 GLU B O 1
ATOM 2414 N N . CYS B 1 52 ? -15.578 -10.258 -5.516 1 84.94 52 CYS B N 1
ATOM 2415 C CA . CYS B 1 52 ? -14.297 -10.633 -6.102 1 84.94 52 CYS B CA 1
ATOM 2416 C C . CYS B 1 52 ? -13.305 -11.055 -5.023 1 84.94 52 CYS B C 1
ATOM 2418 O O . CYS B 1 52 ? -12.562 -12.016 -5.203 1 84.94 52 CYS B O 1
ATOM 2420 N N . ALA B 1 53 ? -13.312 -10.32 -3.936 1 91.06 53 ALA B N 1
ATOM 2421 C CA . ALA B 1 53 ? -12.438 -10.656 -2.816 1 91.06 53 ALA B CA 1
ATOM 2422 C C . ALA B 1 53 ? -12.75 -12.047 -2.275 1 91.06 53 ALA B C 1
ATOM 2424 O O . ALA B 1 53 ? -11.844 -12.852 -2.033 1 91.06 53 ALA B O 1
ATOM 2425 N N . GLN B 1 54 ? -14.016 -12.305 -2.127 1 90.56 54 GLN B N 1
ATOM 2426 C CA . GLN B 1 54 ? -14.422 -13.602 -1.593 1 90.56 54 GLN B CA 1
ATOM 2427 C C . GLN B 1 54 ? -14.062 -14.727 -2.553 1 90.56 54 GLN B C 1
ATOM 2429 O O . GLN B 1 54 ? -13.578 -15.781 -2.129 1 90.56 54 GLN B O 1
ATOM 2434 N N . SER B 1 55 ? -14.281 -14.492 -3.805 1 85.69 55 SER B N 1
ATOM 2435 C CA . SER B 1 55 ? -13.914 -15.477 -4.812 1 85.69 55 SER B CA 1
ATOM 2436 C C . SER B 1 55 ? -12.414 -15.742 -4.797 1 85.69 55 SER B C 1
ATOM 2438 O O . SER B 1 55 ? -11.977 -16.891 -4.914 1 85.69 55 SER B O 1
ATOM 2440 N N . ALA B 1 56 ? -11.664 -14.711 -4.688 1 89.38 56 ALA B N 1
ATOM 2441 C CA . ALA B 1 56 ? -10.211 -14.836 -4.637 1 89.38 56 ALA B CA 1
ATOM 2442 C C . ALA B 1 56 ? -9.766 -15.602 -3.391 1 89.38 56 ALA B C 1
ATOM 2444 O O . ALA B 1 56 ? -8.852 -16.422 -3.451 1 89.38 56 ALA B O 1
ATOM 2445 N N . ILE B 1 57 ? -10.398 -15.297 -2.295 1 93.88 57 ILE B N 1
ATOM 2446 C CA . ILE B 1 57 ? -10.062 -15.945 -1.031 1 93.88 57 ILE B CA 1
ATOM 2447 C C . ILE B 1 57 ? -10.344 -17.438 -1.125 1 93.88 57 ILE B C 1
ATOM 2449 O O . ILE B 1 57 ? -9.539 -18.266 -0.685 1 93.88 57 ILE B O 1
ATOM 2453 N N . ASP B 1 58 ? -11.359 -17.781 -1.779 1 89.69 58 ASP B N 1
ATOM 2454 C CA . ASP B 1 58 ? -11.797 -19.172 -1.841 1 89.69 58 ASP B CA 1
ATOM 2455 C C . ASP B 1 58 ? -10.984 -19.953 -2.867 1 89.69 58 ASP B C 1
ATOM 2457 O O . ASP B 1 58 ? -10.617 -21.109 -2.631 1 89.69 58 ASP B O 1
ATOM 2461 N N . ALA B 1 59 ? -10.656 -19.359 -3.949 1 88.38 59 ALA B N 1
ATOM 2462 C CA . ALA B 1 59 ? -10.156 -20.141 -5.082 1 88.38 59 ALA B CA 1
ATOM 2463 C C . ALA B 1 59 ? -8.68 -19.859 -5.332 1 88.38 59 ALA B C 1
ATOM 2465 O O . ALA B 1 59 ? -7.953 -20.75 -5.805 1 88.38 59 ALA B O 1
ATOM 2466 N N . GLN B 1 60 ? -8.188 -18.641 -5.105 1 91.81 60 GLN B N 1
ATOM 2467 C CA . GLN B 1 60 ? -6.836 -18.266 -5.523 1 91.81 60 GLN B CA 1
ATOM 2468 C C . GLN B 1 60 ? -5.895 -18.188 -4.328 1 91.81 60 GLN B C 1
ATOM 2470 O O . GLN B 1 60 ? -4.727 -18.578 -4.422 1 91.81 60 GLN B O 1
ATOM 2475 N N . LEU B 1 61 ? -6.367 -17.719 -3.219 1 95.25 61 LEU B N 1
ATOM 2476 C CA . LEU B 1 61 ? -5.531 -17.453 -2.053 1 95.25 61 LEU B CA 1
ATOM 2477 C C . LEU B 1 61 ? -4.848 -18.734 -1.569 1 95.25 61 LEU B C 1
ATOM 2479 O O . LEU B 1 61 ? -3.678 -18.703 -1.18 1 95.25 61 LEU B O 1
ATOM 2483 N N . PRO B 1 62 ? -5.516 -19.922 -1.567 1 95.88 62 PRO B N 1
ATOM 2484 C CA . PRO B 1 62 ? -4.805 -21.125 -1.156 1 95.88 62 PRO B CA 1
ATOM 2485 C C . PRO B 1 62 ? -3.559 -21.391 -1.998 1 95.88 62 PRO B C 1
ATOM 2487 O O . PRO B 1 62 ? -2.551 -21.891 -1.478 1 95.88 62 PRO B O 1
ATOM 2490 N N . PHE B 1 63 ? -3.596 -21.078 -3.264 1 96.25 63 PHE B N 1
ATOM 2491 C CA . PHE B 1 63 ? -2.451 -21.266 -4.148 1 96.25 63 PHE B CA 1
ATOM 2492 C C . PHE B 1 63 ? -1.338 -20.281 -3.812 1 96.25 63 PHE B C 1
ATOM 2494 O O . PHE B 1 63 ? -0.157 -20.641 -3.85 1 96.25 63 PHE B O 1
ATOM 2501 N N . ALA B 1 64 ? -1.72 -19.047 -3.482 1 97.5 64 ALA B N 1
ATOM 2502 C CA . ALA B 1 64 ? -0.726 -18.062 -3.062 1 97.5 64 ALA B CA 1
ATOM 2503 C C . ALA B 1 64 ? -0.04 -18.5 -1.769 1 97.5 64 ALA B C 1
ATOM 2505 O O . ALA B 1 64 ? 1.184 -18.406 -1.648 1 97.5 64 ALA B O 1
ATOM 2506 N N . LEU B 1 65 ? -0.818 -18.969 -0.846 1 98.06 65 LEU B N 1
ATOM 2507 C CA . LEU B 1 65 ? -0.278 -19.422 0.436 1 98.06 65 LEU B CA 1
ATOM 2508 C C . LEU B 1 65 ? 0.63 -20.625 0.258 1 98.06 65 LEU B C 1
ATOM 2510 O O . LEU B 1 65 ? 1.69 -20.719 0.882 1 98.06 65 LEU B O 1
ATOM 2514 N N . ALA B 1 66 ? 0.226 -21.547 -0.598 1 97.56 66 ALA B N 1
ATOM 2515 C CA . ALA B 1 66 ? 1.05 -22.703 -0.894 1 97.56 66 ALA B CA 1
ATOM 2516 C C . ALA B 1 66 ? 2.383 -22.297 -1.515 1 97.56 66 ALA B C 1
ATOM 2518 O O . ALA B 1 66 ? 3.441 -22.766 -1.088 1 97.56 66 ALA B O 1
ATOM 2519 N N . ALA B 1 67 ? 2.293 -21.453 -2.508 1 98.06 67 ALA B N 1
ATOM 2520 C CA . ALA B 1 67 ? 3.498 -20.984 -3.191 1 98.06 67 ALA B CA 1
ATOM 2521 C C . ALA B 1 67 ? 4.445 -20.281 -2.221 1 98.06 67 ALA B C 1
ATOM 2523 O O . ALA B 1 67 ? 5.664 -20.453 -2.295 1 98.06 67 ALA B O 1
ATOM 2524 N N . ARG B 1 68 ? 3.914 -19.484 -1.336 1 98.12 68 ARG B N 1
ATOM 2525 C CA . ARG B 1 68 ? 4.727 -18.844 -0.306 1 98.12 68 ARG B CA 1
ATOM 2526 C C . ARG B 1 68 ? 5.426 -19.875 0.564 1 98.12 68 ARG B C 1
ATOM 2528 O O . ARG B 1 68 ? 6.613 -19.75 0.861 1 98.12 68 ARG B O 1
ATOM 2535 N N . ALA B 1 69 ? 4.645 -20.859 0.984 1 96.94 69 ALA B N 1
ATOM 2536 C CA . ALA B 1 69 ? 5.195 -21.906 1.848 1 96.94 69 ALA B CA 1
ATOM 2537 C C . ALA B 1 69 ? 6.355 -22.625 1.168 1 96.94 69 ALA B C 1
ATOM 2539 O O . ALA B 1 69 ? 7.383 -22.891 1.8 1 96.94 69 ALA B O 1
ATOM 2540 N N . PHE B 1 70 ? 6.238 -22.922 -0.105 1 96.38 70 PHE B N 1
ATOM 2541 C CA . PHE B 1 70 ? 7.293 -23.594 -0.847 1 96.38 70 PHE B CA 1
ATOM 2542 C C . PHE B 1 70 ? 8.539 -22.719 -0.928 1 96.38 70 PHE B C 1
ATOM 2544 O O . PHE B 1 70 ? 9.664 -23.219 -0.761 1 96.38 70 PHE B O 1
ATOM 2551 N N . ALA B 1 71 ? 8.359 -21.453 -1.168 1 96.31 71 ALA B N 1
ATOM 2552 C CA . ALA B 1 71 ? 9.492 -20.531 -1.264 1 96.31 71 ALA B CA 1
ATOM 2553 C C . ALA B 1 71 ? 10.211 -20.406 0.075 1 96.31 71 ALA B C 1
ATOM 2555 O O . ALA B 1 71 ? 11.445 -20.359 0.121 1 96.31 71 ALA B O 1
ATOM 2556 N N . VAL B 1 72 ? 9.461 -20.344 1.162 1 95.38 72 VAL B N 1
ATOM 2557 C CA . VAL B 1 72 ? 10.047 -20.266 2.498 1 95.38 72 VAL B CA 1
ATOM 2558 C C . VAL B 1 72 ? 10.867 -21.516 2.779 1 95.38 72 VAL B C 1
ATOM 2560 O O . VAL B 1 72 ? 11.984 -21.438 3.295 1 95.38 72 VAL B O 1
ATOM 2563 N N . ARG B 1 73 ? 10.344 -22.656 2.416 1 93.31 73 ARG B N 1
ATOM 2564 C CA . ARG B 1 73 ? 11.031 -23.922 2.633 1 93.31 73 ARG B CA 1
ATOM 2565 C C . ARG B 1 73 ? 12.305 -24 1.8 1 93.31 73 ARG B C 1
ATOM 2567 O O . ARG B 1 73 ? 13.312 -24.562 2.24 1 93.31 73 ARG B O 1
ATOM 2574 N N . ALA B 1 74 ? 12.234 -23.5 0.605 1 93.5 74 ALA B N 1
ATOM 2575 C CA . ALA B 1 74 ? 13.422 -23.469 -0.237 1 93.5 74 ALA B CA 1
ATOM 2576 C C . ALA B 1 74 ? 14.547 -22.688 0.438 1 93.5 74 ALA B C 1
ATOM 2578 O O . ALA B 1 74 ? 15.711 -23.094 0.393 1 93.5 74 ALA B O 1
ATOM 2579 N N . ASN B 1 75 ? 14.219 -21.578 1.034 1 91.31 75 ASN B N 1
ATOM 2580 C CA . ASN B 1 75 ? 15.195 -20.766 1.748 1 91.31 75 ASN B CA 1
ATOM 2581 C C . ASN B 1 75 ? 15.742 -21.5 2.971 1 91.31 75 ASN B C 1
ATOM 2583 O O . ASN B 1 75 ? 16.938 -21.422 3.252 1 91.31 75 ASN B O 1
ATOM 2587 N N . GLU B 1 76 ? 14.836 -22.156 3.691 1 88.56 76 GLU B N 1
ATOM 2588 C CA . GLU B 1 76 ? 15.234 -22.891 4.891 1 88.56 76 GLU B CA 1
ATOM 2589 C C . GLU B 1 76 ? 16.219 -24 4.555 1 88.56 76 GLU B C 1
ATOM 2591 O O . GLU B 1 76 ? 17.109 -24.312 5.355 1 88.56 76 GLU B O 1
ATOM 2596 N N . LYS B 1 77 ? 16.062 -24.531 3.391 1 88 77 LYS B N 1
ATOM 2597 C CA . LYS B 1 77 ? 16.922 -25.641 2.951 1 88 77 LYS B CA 1
ATOM 2598 C C . LYS B 1 77 ? 18.156 -25.125 2.232 1 88 77 LYS B C 1
ATOM 2600 O O . LYS B 1 77 ? 19 -25.906 1.792 1 88 77 LYS B O 1
ATOM 2605 N N . HIS B 1 78 ? 18.25 -23.781 2.111 1 87.5 78 HIS B N 1
ATOM 2606 C CA . HIS B 1 78 ? 19.344 -23.125 1.401 1 87.5 78 HIS B CA 1
ATOM 2607 C C . HIS B 1 78 ? 19.484 -23.688 -0.015 1 87.5 78 HIS B C 1
ATOM 2609 O O . HIS B 1 78 ? 20.578 -24.047 -0.441 1 87.5 78 HIS B O 1
ATOM 2615 N N . ALA B 1 79 ? 18.281 -23.891 -0.636 1 85.75 79 ALA B N 1
ATOM 2616 C CA . ALA B 1 79 ? 18.297 -24.344 -2.027 1 85.75 79 ALA B CA 1
ATOM 2617 C C . ALA B 1 79 ? 18.922 -23.281 -2.938 1 85.75 79 ALA B C 1
ATOM 2619 O O . ALA B 1 79 ? 18.969 -22.094 -2.588 1 85.75 79 ALA B O 1
ATOM 2620 N N . ARG B 1 80 ? 19.5 -23.875 -3.996 1 86.75 80 ARG B N 1
ATOM 2621 C CA . ARG B 1 80 ? 20.125 -22.984 -4.969 1 86.75 80 ARG B CA 1
ATOM 2622 C C . ARG B 1 80 ? 19.328 -22.953 -6.273 1 86.75 80 ARG B C 1
ATOM 2624 O O . ARG B 1 80 ? 18.578 -23.875 -6.562 1 86.75 80 ARG B O 1
ATOM 2631 N N . GLU B 1 81 ? 19.359 -21.859 -7.043 1 87.94 81 GLU B N 1
ATOM 2632 C CA . GLU B 1 81 ? 18.625 -21.656 -8.289 1 87.94 81 GLU B CA 1
ATOM 2633 C C . GLU B 1 81 ? 18.766 -22.859 -9.219 1 87.94 81 GLU B C 1
ATOM 2635 O O . GLU B 1 81 ? 17.797 -23.25 -9.875 1 87.94 81 GLU B O 1
ATOM 2640 N N . GLU B 1 82 ? 19.922 -23.422 -9.258 1 86.25 82 GLU B N 1
ATOM 2641 C CA . GLU B 1 82 ? 20.234 -24.484 -10.219 1 86.25 82 GLU B CA 1
ATOM 2642 C C . GLU B 1 82 ? 19.766 -25.844 -9.719 1 86.25 82 GLU B C 1
ATOM 2644 O O . GLU B 1 82 ? 19.719 -26.812 -10.484 1 86.25 82 GLU B O 1
ATOM 2649 N N . ASP B 1 83 ? 19.375 -25.859 -8.453 1 82.38 83 ASP B N 1
ATOM 2650 C CA . ASP B 1 83 ? 18.953 -27.125 -7.871 1 82.38 83 ASP B CA 1
ATOM 2651 C C . ASP B 1 83 ? 17.594 -27.547 -8.391 1 82.38 83 ASP B C 1
ATOM 2653 O O . ASP B 1 83 ? 16.719 -26.719 -8.633 1 82.38 83 ASP B O 1
ATOM 2657 N N . ASP B 1 84 ? 17.5 -28.766 -8.945 1 79.94 84 ASP B N 1
ATOM 2658 C CA . ASP B 1 84 ? 16.172 -29.328 -9.141 1 79.94 84 ASP B CA 1
ATOM 2659 C C . ASP B 1 84 ? 15.508 -29.672 -7.805 1 79.94 84 ASP B C 1
ATOM 2661 O O . ASP B 1 84 ? 15.305 -30.844 -7.488 1 79.94 84 ASP B O 1
ATOM 2665 N N . ASP B 1 85 ? 15.109 -28.688 -7.094 1 85.88 85 ASP B N 1
ATOM 2666 C CA . ASP B 1 85 ? 14.68 -28.75 -5.699 1 85.88 85 ASP B CA 1
ATOM 2667 C C . ASP B 1 85 ? 13.195 -29.125 -5.602 1 85.88 85 ASP B C 1
ATOM 2669 O O . ASP B 1 85 ? 12.406 -28.781 -6.484 1 85.88 85 ASP B O 1
ATOM 2673 N N . GLU B 1 86 ? 12.922 -29.938 -4.586 1 90.19 86 GLU B N 1
ATOM 2674 C CA . GLU B 1 86 ? 11.562 -30.422 -4.344 1 90.19 86 GLU B CA 1
ATOM 2675 C C . GLU B 1 86 ? 10.594 -29.25 -4.191 1 90.19 86 GLU B C 1
ATOM 2677 O O . GLU B 1 86 ? 9.43 -29.344 -4.59 1 90.19 86 GLU B O 1
ATOM 2682 N N . THR B 1 87 ? 11.047 -28.156 -3.664 1 93.38 87 THR B N 1
ATOM 2683 C CA . THR B 1 87 ? 10.172 -27 -3.455 1 93.38 87 THR B CA 1
ATOM 2684 C C . THR B 1 87 ? 9.789 -26.375 -4.789 1 93.38 87 THR B C 1
ATOM 2686 O O . THR B 1 87 ? 8.648 -25.922 -4.965 1 93.38 87 THR B O 1
ATOM 2689 N N . THR B 1 88 ? 10.688 -26.344 -5.738 1 93.12 88 THR B N 1
ATOM 2690 C CA . THR B 1 88 ? 10.398 -25.812 -7.062 1 93.12 88 THR B CA 1
ATOM 2691 C C . THR B 1 88 ? 9.438 -26.719 -7.82 1 93.12 88 THR B C 1
ATOM 2693 O O . THR B 1 88 ? 8.547 -26.25 -8.531 1 93.12 88 THR B O 1
ATOM 2696 N N . ARG B 1 89 ? 9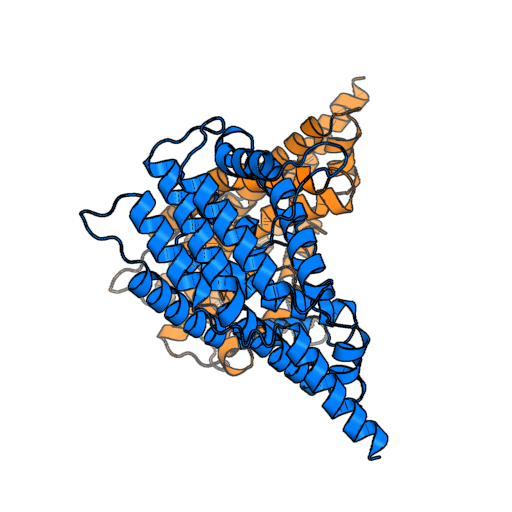.617 -28.031 -7.664 1 91.69 89 ARG B N 1
ATOM 2697 C CA . ARG B 1 89 ? 8.703 -28.984 -8.266 1 91.69 89 ARG B CA 1
ATOM 2698 C C . ARG B 1 89 ? 7.301 -28.844 -7.684 1 91.69 89 ARG B C 1
ATOM 2700 O O . ARG B 1 89 ? 6.305 -28.922 -8.406 1 91.69 89 ARG B O 1
ATOM 2707 N N . ALA B 1 90 ? 7.301 -28.672 -6.375 1 94 90 ALA B N 1
ATOM 2708 C CA . ALA B 1 90 ? 6.016 -28.484 -5.707 1 94 90 ALA B CA 1
ATOM 2709 C C . ALA B 1 90 ? 5.332 -27.203 -6.184 1 94 90 ALA B C 1
ATOM 2711 O O . ALA B 1 90 ? 4.113 -27.172 -6.371 1 94 90 ALA B O 1
ATOM 2712 N N . TRP B 1 91 ? 6.078 -26.156 -6.344 1 95.94 91 TRP B N 1
ATOM 2713 C CA . TRP B 1 91 ? 5.535 -24.906 -6.875 1 95.94 91 TRP B CA 1
ATOM 2714 C C . TRP B 1 91 ? 4.941 -25.125 -8.266 1 95.94 91 TRP B C 1
ATOM 2716 O O . TRP B 1 91 ? 3.836 -24.656 -8.555 1 95.94 91 TRP B O 1
ATOM 2726 N N . ARG B 1 92 ? 5.656 -25.859 -9.102 1 94.06 92 ARG B N 1
ATOM 2727 C CA . ARG B 1 92 ? 5.191 -26.141 -10.461 1 94.06 92 ARG B CA 1
ATOM 2728 C C . ARG B 1 92 ? 3.883 -26.922 -10.445 1 94.06 92 ARG B C 1
ATOM 2730 O O . ARG B 1 92 ? 2.996 -26.672 -11.258 1 94.06 92 ARG B O 1
ATOM 2737 N N . ALA B 1 93 ? 3.811 -27.844 -9.57 1 93.62 93 ALA B N 1
ATOM 2738 C CA . ALA B 1 93 ? 2.588 -28.625 -9.438 1 93.62 93 ALA B CA 1
ATOM 2739 C C . ALA B 1 93 ? 1.415 -27.75 -9.008 1 93.62 93 ALA B C 1
ATOM 2741 O O . ALA B 1 93 ? 0.315 -27.859 -9.555 1 93.62 93 ALA B O 1
ATOM 2742 N N . ALA B 1 94 ? 1.638 -26.906 -8 1 95.44 94 ALA B N 1
ATOM 2743 C CA . ALA B 1 94 ? 0.603 -25.984 -7.555 1 95.44 94 ALA B CA 1
ATOM 2744 C C . ALA B 1 94 ? 0.183 -25.031 -8.68 1 95.44 94 ALA B C 1
ATOM 2746 O O . ALA B 1 94 ? -1.007 -24.766 -8.852 1 95.44 94 ALA B O 1
ATOM 2747 N N . ASN B 1 95 ? 1.182 -24.547 -9.422 1 95.94 95 ASN B N 1
ATOM 2748 C CA . ASN B 1 95 ? 0.923 -23.656 -10.555 1 95.94 95 ASN B CA 1
ATOM 2749 C C . ASN B 1 95 ? 0.07 -24.344 -11.617 1 95.94 95 ASN B C 1
ATOM 2751 O O . ASN B 1 95 ? -0.846 -23.734 -12.172 1 95.94 95 ASN B O 1
ATOM 2755 N N . ALA B 1 96 ? 0.376 -25.609 -11.883 1 92.81 96 ALA B N 1
ATOM 2756 C CA . ALA B 1 96 ? -0.411 -26.391 -12.844 1 92.81 96 ALA B CA 1
ATOM 2757 C C . ALA B 1 96 ? -1.844 -26.562 -12.352 1 92.81 96 ALA B C 1
ATOM 2759 O O . ALA B 1 96 ? -2.791 -26.5 -13.133 1 92.81 96 ALA B O 1
ATOM 2760 N N . GLU B 1 97 ? -2.006 -26.844 -11.086 1 92.25 97 GLU B N 1
ATOM 2761 C CA . GLU B 1 97 ? -3.336 -27 -10.5 1 92.25 97 GLU B CA 1
ATOM 2762 C C . GLU B 1 97 ? -4.125 -25.688 -10.57 1 92.25 97 GLU B C 1
ATOM 2764 O O . GLU B 1 97 ? -5.336 -25.703 -10.789 1 92.25 97 GLU B O 1
ATOM 2769 N N . CYS B 1 98 ? -3.451 -24.625 -10.297 1 91.94 98 CYS B N 1
ATOM 2770 C CA . CYS B 1 98 ? -4.082 -23.312 -10.414 1 91.94 98 CYS B CA 1
ATOM 2771 C C . CYS B 1 98 ? -4.582 -23.062 -11.836 1 91.94 98 CYS B C 1
ATOM 2773 O O . CYS B 1 98 ? -5.691 -22.562 -12.023 1 91.94 98 CYS B O 1
ATOM 2775 N N . GLY B 1 99 ? -3.764 -23.438 -12.773 1 89.31 99 GLY B N 1
ATOM 2776 C CA . GLY B 1 99 ? -4.172 -23.344 -14.172 1 89.31 99 GLY B CA 1
ATOM 2777 C C . GLY B 1 99 ? -5.383 -24.188 -14.492 1 89.31 99 GLY B C 1
ATOM 2778 O O . GLY B 1 99 ? -6.25 -23.781 -15.266 1 89.31 99 GLY B O 1
ATOM 2779 N N . ALA B 1 100 ? -5.426 -25.328 -13.922 1 88.19 100 ALA B N 1
ATOM 2780 C CA . ALA B 1 100 ? -6.539 -26.25 -14.148 1 88.19 100 ALA B CA 1
ATOM 2781 C C . ALA B 1 100 ? -7.84 -25.672 -13.586 1 88.19 100 ALA B C 1
ATOM 2783 O O . ALA B 1 100 ? -8.914 -25.891 -14.148 1 88.19 100 ALA B O 1
ATOM 2784 N N . LEU B 1 101 ? -7.73 -24.984 -12.539 1 82.94 101 LEU B N 1
ATOM 2785 C CA . LEU B 1 101 ? -8.906 -24.391 -11.914 1 82.94 101 LEU B CA 1
ATOM 2786 C C . LEU B 1 101 ? -9.516 -23.328 -12.82 1 82.94 101 LEU B C 1
ATOM 2788 O O . LEU B 1 101 ? -10.727 -23.094 -12.789 1 82.94 101 LEU B O 1
ATOM 2792 N N . CYS B 1 102 ? -8.641 -22.672 -13.555 1 78.94 102 CYS B N 1
ATOM 2793 C CA . CYS B 1 102 ? -9.102 -21.609 -14.445 1 78.94 102 CYS B CA 1
ATOM 2794 C C . CYS B 1 102 ? -9.438 -22.172 -15.828 1 78.94 102 CYS B C 1
ATOM 2796 O O . CYS B 1 102 ? -9.812 -21.406 -16.719 1 78.94 102 CYS B O 1
ATOM 2798 N N . ALA B 1 103 ? -9.328 -23.438 -16.062 1 75.56 103 ALA B N 1
ATOM 2799 C CA . ALA B 1 103 ? -9.398 -24.031 -17.391 1 75.56 103 ALA B CA 1
ATOM 2800 C C . ALA B 1 103 ? -10.773 -23.844 -18.016 1 75.56 103 ALA B C 1
ATOM 2802 O O . ALA B 1 103 ? -10.898 -23.734 -19.234 1 75.56 103 ALA B O 1
ATOM 2803 N N . SER B 1 104 ? -11.789 -23.719 -17.156 1 74.81 104 SER B N 1
ATOM 2804 C CA . SER B 1 104 ? -13.148 -23.609 -17.672 1 74.81 104 SER B CA 1
ATOM 2805 C C . SER B 1 104 ? -13.414 -22.203 -18.188 1 74.81 104 SER B C 1
ATOM 2807 O O . SER B 1 104 ? -14.398 -21.969 -18.906 1 74.81 104 SER B O 1
ATOM 2809 N N . ASN B 1 105 ? -12.562 -21.297 -17.938 1 76.25 105 ASN B N 1
ATOM 2810 C CA . ASN B 1 105 ? -12.68 -19.906 -18.375 1 76.25 105 ASN B CA 1
ATOM 2811 C C . ASN B 1 105 ? -11.375 -19.391 -18.969 1 76.25 105 ASN B C 1
ATOM 2813 O O . ASN B 1 105 ? -10.469 -18.984 -18.25 1 76.25 105 ASN B O 1
ATOM 2817 N N . ALA B 1 106 ? -11.375 -19.344 -20.281 1 77 106 ALA B N 1
ATOM 2818 C CA . ALA B 1 106 ? -10.156 -19.016 -21.016 1 77 106 ALA B CA 1
ATOM 2819 C C . ALA B 1 106 ? -9.695 -17.594 -20.703 1 77 106 ALA B C 1
ATOM 2821 O O . ALA B 1 106 ? -8.5 -17.328 -20.656 1 77 106 ALA B O 1
ATOM 2822 N N . VAL B 1 107 ? -10.672 -16.781 -20.516 1 74.88 107 VAL B N 1
ATOM 2823 C CA . VAL B 1 107 ? -10.352 -15.375 -20.234 1 74.88 107 VAL B CA 1
ATOM 2824 C C . VAL B 1 107 ? -9.672 -15.266 -18.875 1 74.88 107 VAL B C 1
ATOM 2826 O O . VAL B 1 107 ? -8.648 -14.594 -18.75 1 74.88 107 VAL B O 1
ATOM 2829 N N . ASN B 1 108 ? -10.133 -15.938 -17.891 1 77.69 108 ASN B N 1
ATOM 2830 C CA . ASN B 1 108 ? -9.555 -15.93 -16.547 1 77.69 108 ASN B CA 1
ATOM 2831 C C . ASN B 1 108 ? -8.172 -16.562 -16.531 1 77.69 108 ASN B C 1
ATOM 2833 O O . ASN B 1 108 ? -7.27 -16.078 -15.844 1 77.69 108 ASN B O 1
ATOM 2837 N N . ARG B 1 109 ? -8.078 -17.594 -17.281 1 83.75 109 ARG B N 1
ATOM 2838 C CA . ARG B 1 109 ? -6.789 -18.281 -17.359 1 83.75 109 ARG B CA 1
ATOM 2839 C C . ARG B 1 109 ? -5.727 -17.391 -17.969 1 83.75 109 ARG B C 1
ATOM 2841 O O . ARG B 1 109 ? -4.609 -17.297 -17.469 1 83.75 109 ARG B O 1
ATOM 2848 N N . ARG B 1 110 ? -6.125 -16.734 -19.016 1 82.62 110 ARG B N 1
ATOM 2849 C CA . ARG B 1 110 ? -5.199 -15.828 -19.688 1 82.62 110 ARG B CA 1
ATOM 2850 C C . ARG B 1 110 ? -4.816 -14.672 -18.781 1 82.62 110 ARG B C 1
ATOM 2852 O O . ARG B 1 110 ? -3.648 -14.273 -18.734 1 82.62 110 ARG B O 1
ATOM 2859 N N . ALA B 1 111 ? -5.77 -14.133 -18.062 1 81.06 111 ALA B N 1
ATOM 2860 C CA . ALA B 1 111 ? -5.508 -13.031 -17.141 1 81.06 111 ALA B CA 1
ATOM 2861 C C . ALA B 1 111 ? -4.57 -13.461 -16.016 1 81.06 111 ALA B C 1
ATOM 2863 O O . ALA B 1 111 ? -3.625 -12.75 -15.68 1 81.06 111 ALA B O 1
ATOM 2864 N N . SER B 1 112 ? -4.867 -14.602 -15.492 1 86.62 112 SER B N 1
ATOM 2865 C CA . SER B 1 112 ? -4.039 -15.148 -14.422 1 86.62 112 SER B CA 1
ATOM 2866 C C . SER B 1 112 ? -2.604 -15.367 -14.883 1 86.62 112 SER B C 1
ATOM 2868 O O . SER B 1 112 ? -1.656 -15.008 -14.18 1 86.62 112 SER B O 1
ATOM 2870 N N . ALA B 1 113 ? -2.48 -15.867 -16.125 1 88.62 113 ALA B N 1
ATOM 2871 C CA . ALA B 1 113 ? -1.159 -16.172 -16.672 1 88.62 113 ALA B CA 1
ATOM 2872 C C . ALA B 1 113 ? -0.414 -14.891 -17.031 1 88.62 113 ALA B C 1
ATOM 2874 O O . ALA B 1 113 ? 0.787 -14.773 -16.781 1 88.62 113 ALA B O 1
ATOM 2875 N N . SER B 1 114 ? -1.09 -13.969 -17.641 1 87.19 114 SER B N 1
ATOM 2876 C CA . SER B 1 114 ? -0.443 -12.742 -18.078 1 87.19 114 SER B CA 1
ATOM 2877 C C . SER B 1 114 ? 0.002 -11.891 -16.891 1 87.19 114 SER B C 1
ATOM 2879 O O . SER B 1 114 ? 1.117 -11.359 -16.891 1 87.19 114 SER B O 1
ATOM 2881 N N . THR B 1 115 ? -0.863 -11.766 -15.906 1 88.81 115 THR B N 1
ATOM 2882 C CA . THR B 1 115 ? -0.51 -10.969 -14.734 1 88.81 115 THR B CA 1
ATOM 2883 C C . THR B 1 115 ? 0.56 -11.68 -13.906 1 88.81 115 THR B C 1
ATOM 2885 O O . THR B 1 115 ? 1.406 -11.031 -13.289 1 88.81 115 THR B O 1
ATOM 2888 N N . GLY B 1 116 ? 0.484 -13.016 -13.93 1 92.94 116 GLY B N 1
ATOM 2889 C CA . GLY B 1 116 ? 1.529 -13.773 -13.266 1 92.94 116 GLY B CA 1
ATOM 2890 C C . GLY B 1 116 ? 2.895 -13.594 -13.898 1 92.94 116 GLY B C 1
ATOM 2891 O O . GLY B 1 116 ? 3.891 -13.391 -13.203 1 92.94 116 GLY B O 1
ATOM 2892 N N . ALA B 1 117 ? 2.9 -13.648 -15.188 1 91.69 117 ALA B N 1
ATOM 2893 C CA . ALA B 1 117 ? 4.148 -13.461 -15.922 1 91.69 117 ALA B CA 1
ATOM 2894 C C . ALA B 1 117 ? 4.699 -12.055 -15.711 1 91.69 117 ALA B C 1
ATOM 2896 O O . ALA B 1 117 ? 5.91 -11.875 -15.547 1 91.69 117 ALA B O 1
ATOM 2897 N N . ALA B 1 118 ? 3.822 -11.086 -15.719 1 90.75 118 ALA B N 1
ATOM 2898 C CA . ALA B 1 118 ? 4.23 -9.695 -15.5 1 90.75 118 ALA B CA 1
ATOM 2899 C C . ALA B 1 118 ? 4.789 -9.508 -14.094 1 90.75 118 ALA B C 1
ATOM 2901 O O . ALA B 1 118 ? 5.82 -8.852 -13.906 1 90.75 118 ALA B O 1
ATOM 2902 N N . LEU B 1 119 ? 4.152 -10.062 -13.148 1 93.88 119 LEU B N 1
ATOM 2903 C CA . LEU B 1 119 ? 4.617 -9.977 -11.773 1 93.88 119 LEU B CA 1
ATOM 2904 C C . LEU B 1 119 ? 5.973 -10.656 -11.609 1 93.88 119 LEU B C 1
ATOM 2906 O O . LEU B 1 119 ? 6.848 -10.148 -10.906 1 93.88 119 LEU B O 1
ATOM 2910 N N . LEU B 1 120 ? 6.125 -11.812 -12.242 1 94.56 120 LEU B N 1
ATOM 2911 C CA . LEU B 1 120 ? 7.379 -12.562 -12.188 1 94.56 120 LEU B CA 1
ATOM 2912 C C . LEU B 1 120 ? 8.531 -11.719 -12.719 1 94.56 120 LEU B C 1
ATOM 2914 O O . LEU B 1 120 ? 9.555 -11.57 -12.055 1 94.56 120 LEU B O 1
ATOM 2918 N N . ARG B 1 121 ? 8.328 -11.148 -13.836 1 92.38 121 ARG B N 1
ATOM 2919 C CA . ARG B 1 121 ? 9.352 -10.32 -14.477 1 92.38 121 ARG B CA 1
ATOM 2920 C C . ARG B 1 121 ? 9.672 -9.102 -13.617 1 92.38 121 ARG B C 1
ATOM 2922 O O . ARG B 1 121 ? 10.844 -8.797 -13.367 1 92.38 121 ARG B O 1
ATOM 2929 N N . ALA B 1 122 ? 8.656 -8.398 -13.164 1 93.19 122 ALA B N 1
ATOM 2930 C CA . ALA B 1 122 ? 8.836 -7.18 -12.383 1 93.19 122 ALA B CA 1
ATOM 2931 C C . ALA B 1 122 ? 9.539 -7.469 -11.055 1 93.19 122 ALA B C 1
ATOM 2933 O O . ALA B 1 122 ? 10.391 -6.691 -10.617 1 93.19 122 ALA B O 1
ATOM 2934 N N . SER B 1 123 ? 9.195 -8.578 -10.492 1 95.25 123 SER B N 1
ATOM 2935 C CA . SER B 1 123 ? 9.75 -8.898 -9.18 1 95.25 123 SER B CA 1
ATOM 2936 C C . SER B 1 123 ? 11.211 -9.305 -9.273 1 95.25 123 SER B C 1
ATOM 2938 O O . SER B 1 123 ? 12.008 -9.016 -8.375 1 95.25 123 SER B O 1
ATOM 2940 N N . ILE B 1 124 ? 11.562 -9.953 -10.328 1 94.56 124 ILE B N 1
ATOM 2941 C CA . ILE B 1 124 ? 12.953 -10.328 -10.531 1 94.56 124 ILE B CA 1
ATOM 2942 C C . ILE B 1 124 ? 13.82 -9.07 -10.625 1 94.56 124 ILE B C 1
ATOM 2944 O O . ILE B 1 124 ? 14.883 -8.992 -10.016 1 94.56 124 ILE B O 1
ATOM 2948 N N . VAL B 1 125 ? 13.305 -8.086 -11.266 1 91.62 125 VAL B N 1
ATOM 2949 C CA . VAL B 1 125 ? 14.039 -6.832 -11.422 1 91.62 125 VAL B CA 1
ATOM 2950 C C . VAL B 1 125 ? 14.016 -6.051 -10.117 1 91.62 125 VAL B C 1
ATOM 2952 O O . VAL B 1 125 ? 15.055 -5.555 -9.664 1 91.62 125 VAL B O 1
ATOM 2955 N N . ALA B 1 126 ? 12.922 -5.977 -9.477 1 91.38 126 ALA B N 1
ATOM 2956 C CA . ALA B 1 126 ? 12.734 -5.148 -8.289 1 91.38 126 ALA B CA 1
ATOM 2957 C C . ALA B 1 126 ? 13.555 -5.68 -7.117 1 91.38 126 ALA B C 1
ATOM 2959 O O . ALA B 1 126 ? 14.109 -4.902 -6.336 1 91.38 126 ALA B O 1
ATOM 2960 N N . PHE B 1 127 ? 13.641 -7.008 -6.992 1 91.25 127 PHE B N 1
ATOM 2961 C CA . PHE B 1 127 ? 14.266 -7.57 -5.801 1 91.25 127 PHE B CA 1
ATOM 2962 C C . PHE B 1 127 ? 15.734 -7.883 -6.066 1 91.25 127 PHE B C 1
ATOM 2964 O O . PHE B 1 127 ? 16.5 -8.109 -5.129 1 91.25 127 PHE B O 1
ATOM 2971 N N . GLY B 1 128 ? 16.141 -7.801 -7.316 1 86.44 128 GLY B N 1
ATOM 2972 C CA . GLY B 1 128 ? 17.547 -7.988 -7.652 1 86.44 128 GLY B CA 1
ATOM 2973 C C . GLY B 1 128 ? 17.969 -9.445 -7.676 1 86.44 128 GLY B C 1
ATOM 2974 O O . GLY B 1 128 ? 17.234 -10.32 -7.223 1 86.44 128 GLY B O 1
ATOM 2975 N N . GLU B 1 129 ? 19.094 -9.656 -8.109 1 81.88 129 GLU B N 1
ATOM 2976 C CA . GLU B 1 129 ? 19.578 -11 -8.414 1 81.88 129 GLU B CA 1
ATOM 2977 C C . GLU B 1 129 ? 19.734 -11.836 -7.141 1 81.88 129 GLU B C 1
ATOM 2979 O O . GLU B 1 129 ? 19.375 -13.008 -7.117 1 81.88 129 GLU B O 1
ATOM 2984 N N . GLU B 1 130 ? 20.188 -11.25 -6.129 1 83.25 130 GLU B N 1
ATOM 2985 C CA . GLU B 1 130 ? 20.484 -12.008 -4.914 1 83.25 130 GLU B CA 1
ATOM 2986 C C . GLU B 1 130 ? 19.203 -12.484 -4.23 1 83.25 130 GLU B C 1
ATOM 2988 O O . GLU B 1 130 ? 19.125 -13.633 -3.781 1 83.25 130 GLU B O 1
ATOM 2993 N N . ARG B 1 131 ? 18.219 -11.68 -4.242 1 88.88 131 ARG B N 1
ATOM 2994 C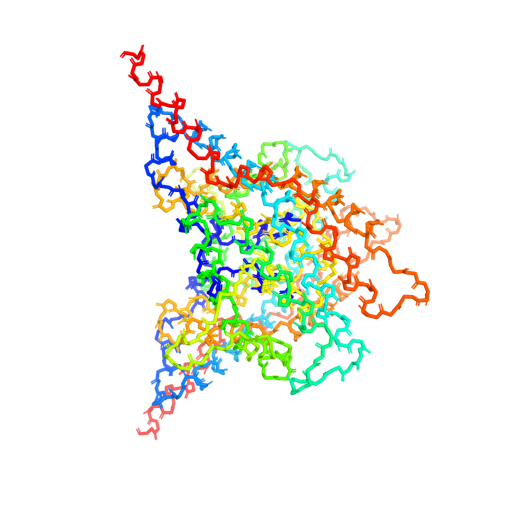 CA . ARG B 1 131 ? 17 -12.008 -3.496 1 88.88 131 ARG B CA 1
ATOM 2995 C C . ARG B 1 131 ? 16.016 -12.758 -4.371 1 88.88 131 ARG B C 1
ATOM 2997 O O . ARG B 1 131 ? 15.109 -13.438 -3.863 1 88.88 131 ARG B O 1
ATOM 3004 N N . SER B 1 132 ? 16.234 -12.711 -5.688 1 92.81 132 SER B N 1
ATOM 3005 C CA . SER B 1 132 ? 15.203 -13.25 -6.578 1 92.81 132 SER B CA 1
ATOM 3006 C C . SER B 1 132 ? 15.586 -14.625 -7.105 1 92.81 132 SER B C 1
ATOM 3008 O O . SER B 1 132 ? 15.031 -15.094 -8.102 1 92.81 132 SER B O 1
ATOM 3010 N N . TRP B 1 133 ? 16.5 -15.344 -6.5 1 93.5 133 TRP B N 1
ATOM 3011 C CA . TRP B 1 133 ? 17 -16.609 -7.016 1 93.5 133 TRP B CA 1
ATOM 3012 C C . TRP B 1 133 ? 15.867 -17.625 -7.203 1 93.5 133 TRP B C 1
ATOM 3014 O O . TRP B 1 133 ? 15.844 -18.359 -8.188 1 93.5 133 TRP B O 1
ATOM 3024 N N . TYR B 1 134 ? 14.977 -17.656 -6.254 1 95.12 134 TYR B N 1
ATOM 3025 C CA . TYR B 1 134 ? 13.883 -18.609 -6.336 1 95.12 134 TYR B CA 1
ATOM 3026 C C . TYR B 1 134 ? 12.969 -18.297 -7.512 1 95.12 134 TYR B C 1
ATOM 3028 O O . TYR B 1 134 ? 12.477 -19.203 -8.188 1 95.12 134 TYR B O 1
ATOM 3036 N N . LEU B 1 135 ? 12.68 -17.016 -7.777 1 95.94 135 LEU B N 1
ATOM 3037 C CA . LEU B 1 135 ? 11.867 -16.625 -8.914 1 95.94 135 LEU B CA 1
ATOM 3038 C C . LEU B 1 135 ? 12.547 -16.984 -10.227 1 95.94 135 LEU B C 1
ATOM 3040 O O . LEU B 1 135 ? 11.883 -17.359 -11.195 1 95.94 135 LEU B O 1
ATOM 3044 N N . ARG B 1 136 ? 13.805 -16.859 -10.211 1 94.25 136 ARG B N 1
ATOM 3045 C CA . ARG B 1 136 ? 14.555 -17.25 -11.398 1 94.25 136 ARG B CA 1
ATOM 3046 C C . ARG B 1 136 ? 14.516 -18.766 -11.586 1 94.25 136 ARG B C 1
ATOM 3048 O O . ARG B 1 136 ? 14.461 -19.25 -12.719 1 94.25 136 ARG B O 1
ATOM 3055 N N . ALA B 1 137 ? 14.578 -19.469 -10.5 1 94.12 137 ALA B N 1
ATOM 3056 C CA . ALA B 1 137 ? 14.414 -20.922 -10.57 1 94.12 137 ALA B CA 1
ATOM 3057 C C . ALA B 1 137 ? 13.047 -21.281 -11.148 1 94.12 137 ALA B C 1
ATOM 3059 O O . ALA B 1 137 ? 12.945 -22.156 -12.016 1 94.12 137 ALA B O 1
ATOM 3060 N N . ILE B 1 138 ? 12.039 -20.625 -10.656 1 93.75 138 ILE B N 1
ATOM 3061 C CA . ILE B 1 138 ? 10.672 -20.812 -11.141 1 93.75 138 ILE B CA 1
ATOM 3062 C C . ILE B 1 138 ? 10.609 -20.516 -12.641 1 93.75 138 ILE B C 1
ATOM 3064 O O . ILE B 1 138 ? 10.039 -21.281 -13.414 1 93.75 138 ILE B O 1
ATOM 3068 N N . LYS B 1 139 ? 11.156 -19.453 -13.016 1 92.94 139 LYS B N 1
ATOM 3069 C CA . LYS B 1 139 ? 11.172 -19.062 -14.422 1 92.94 139 LYS B CA 1
ATOM 3070 C C . LYS B 1 139 ? 11.836 -20.125 -15.289 1 92.94 139 LYS B C 1
ATOM 3072 O O . LYS B 1 139 ? 11.359 -20.438 -16.375 1 92.94 139 LYS B O 1
ATOM 3077 N N . ARG B 1 140 ? 12.852 -20.688 -14.828 1 89.88 140 ARG B N 1
ATOM 3078 C CA . ARG B 1 140 ? 13.578 -21.734 -15.547 1 89.88 140 ARG B CA 1
ATOM 3079 C C . ARG B 1 140 ? 12.727 -22.984 -15.703 1 89.88 140 ARG B C 1
ATOM 3081 O O . ARG B 1 140 ? 12.75 -23.625 -16.766 1 89.88 140 ARG B O 1
ATOM 3088 N N . THR B 1 141 ? 12.047 -23.266 -14.703 1 87.12 141 THR B N 1
ATOM 3089 C CA . THR B 1 141 ? 11.25 -24.484 -14.734 1 87.12 141 THR B CA 1
ATOM 3090 C C . THR B 1 141 ? 10.078 -24.344 -15.703 1 87.12 141 THR B C 1
ATOM 3092 O O . THR B 1 141 ? 9.531 -25.344 -16.172 1 87.12 141 THR B O 1
ATOM 3095 N N . LEU B 1 142 ? 9.68 -23.156 -15.961 1 88.62 142 LEU B N 1
ATOM 3096 C CA . LEU B 1 142 ? 8.539 -22.906 -16.828 1 88.62 142 LEU B CA 1
ATOM 3097 C C . LEU B 1 142 ? 8.961 -22.859 -18.297 1 88.62 142 LEU B C 1
ATOM 3099 O O . LEU B 1 142 ? 8.109 -22.844 -19.188 1 88.62 142 LEU B O 1
ATOM 3103 N N . ARG B 1 143 ? 10.195 -22.891 -18.516 1 85.25 143 ARG B N 1
ATOM 3104 C CA . ARG B 1 143 ? 10.688 -22.828 -19.891 1 85.25 143 ARG B CA 1
ATOM 3105 C C . ARG B 1 143 ? 10.312 -24.078 -20.656 1 85.25 143 ARG B C 1
ATOM 3107 O O . ARG B 1 143 ? 10.422 -25.203 -20.141 1 85.25 143 ARG B O 1
ATOM 3114 N N . ARG B 1 144 ? 9.75 -23.875 -21.828 1 78.19 144 ARG B N 1
ATOM 3115 C CA . ARG B 1 144 ? 9.391 -24.953 -22.734 1 78.19 144 ARG B CA 1
ATOM 3116 C C . ARG B 1 144 ? 10.328 -25 -23.938 1 78.19 144 ARG B C 1
ATOM 3118 O O . ARG B 1 144 ? 11.008 -24 -24.234 1 78.19 144 ARG B O 1
ATOM 3125 N N . PRO B 1 145 ? 10.406 -26.188 -24.484 1 73.5 145 PRO B N 1
ATOM 3126 C CA . PRO B 1 145 ? 11.25 -26.281 -25.672 1 73.5 145 PRO B CA 1
ATOM 3127 C C . PRO B 1 145 ? 10.836 -25.297 -26.766 1 73.5 145 PRO B C 1
ATOM 3129 O O . PRO B 1 145 ? 9.648 -24.984 -26.906 1 73.5 145 PRO B O 1
ATOM 3132 N N . PRO B 1 146 ? 11.883 -24.688 -27.328 1 68.88 146 PRO B N 1
ATOM 3133 C CA . PRO B 1 146 ? 11.516 -23.875 -28.484 1 68.88 146 PRO B CA 1
ATOM 3134 C C . PRO B 1 146 ? 10.594 -24.609 -29.469 1 68.88 146 PRO B C 1
ATOM 3136 O O . PRO B 1 146 ? 10.711 -25.812 -29.641 1 68.88 146 PRO B O 1
ATOM 3139 N N . PRO B 1 147 ? 9.609 -23.922 -29.953 1 75.25 147 PRO B N 1
ATOM 3140 C CA . PRO B 1 147 ? 9.414 -22.469 -29.875 1 75.25 147 PRO B CA 1
ATOM 3141 C C . PRO B 1 147 ? 8.422 -22.062 -28.781 1 75.25 147 PRO B C 1
ATOM 3143 O O . PRO B 1 147 ? 7.926 -20.938 -28.797 1 75.25 147 PRO B O 1
ATOM 3146 N N . LEU B 1 148 ? 7.957 -23.078 -27.984 1 66.12 148 LEU B N 1
ATOM 3147 C CA . LEU B 1 148 ? 6.824 -22.875 -27.094 1 66.12 148 LEU B CA 1
ATOM 3148 C C . LEU B 1 148 ? 7.133 -21.797 -26.062 1 66.12 148 LEU B C 1
ATOM 3150 O O . LEU B 1 148 ? 6.219 -21.172 -25.516 1 66.12 148 LEU B O 1
ATOM 3154 N N . GLY B 1 149 ? 8.359 -21.422 -25.734 1 70.75 149 GLY B N 1
ATOM 3155 C CA . GLY B 1 149 ? 8.734 -20.328 -24.844 1 70.75 149 GLY B CA 1
ATOM 3156 C C . GLY B 1 149 ? 8.453 -20.625 -23.375 1 70.75 149 GLY B C 1
ATOM 3157 O O . GLY B 1 149 ? 8.805 -21.703 -22.875 1 70.75 149 GLY B O 1
ATOM 3158 N N . LEU B 1 150 ? 7.969 -19.672 -22.625 1 72.06 150 LEU B N 1
ATOM 3159 C CA . LEU B 1 150 ? 7.703 -19.812 -21.203 1 72.06 150 LEU B CA 1
ATOM 3160 C C . LEU B 1 150 ? 6.293 -20.344 -20.969 1 72.06 150 LEU B C 1
ATOM 3162 O O . LEU B 1 150 ? 5.344 -19.906 -21.609 1 72.06 150 LEU B O 1
ATOM 3166 N N . GLY B 1 151 ? 6.238 -21.391 -20.203 1 88.19 151 GLY B N 1
ATOM 3167 C CA . GLY B 1 151 ? 4.93 -21.828 -19.75 1 88.19 151 GLY B CA 1
ATOM 3168 C C . GLY B 1 151 ? 4.203 -20.797 -18.906 1 88.19 151 GLY B C 1
ATOM 3169 O O . GLY B 1 151 ? 4.734 -19.719 -18.641 1 88.19 151 GLY B O 1
ATOM 3170 N N . GLU B 1 152 ? 2.979 -21.109 -18.531 1 92.75 152 GLU B N 1
ATOM 3171 C CA . GLU B 1 152 ? 2.143 -20.156 -17.797 1 92.75 152 GLU B CA 1
ATOM 3172 C C . GLU B 1 152 ? 2.59 -20.031 -16.344 1 92.75 152 GLU B C 1
ATOM 3174 O O . GLU B 1 152 ? 2.848 -21.047 -15.672 1 92.75 152 GLU B O 1
ATOM 3179 N N . ALA B 1 153 ? 2.818 -18.875 -15.875 1 95.25 153 ALA B N 1
ATOM 3180 C CA . ALA B 1 153 ? 2.953 -18.547 -14.461 1 95.25 153 ALA B CA 1
ATOM 3181 C C . ALA B 1 153 ? 1.705 -17.828 -13.945 1 95.25 153 ALA B C 1
ATOM 3183 O O . ALA B 1 153 ? 1.423 -16.703 -14.336 1 95.25 153 ALA B O 1
ATOM 3184 N N . HIS B 1 154 ? 1.035 -18.469 -13.086 1 93.5 154 HIS B N 1
ATOM 3185 C CA . HIS B 1 154 ? -0.237 -17.906 -12.641 1 93.5 154 HIS B CA 1
ATOM 3186 C C . HIS B 1 154 ? -0.038 -16.938 -11.477 1 93.5 154 HIS B C 1
ATOM 3188 O O . HIS B 1 154 ? 0.789 -17.188 -10.594 1 93.5 154 HIS B O 1
ATOM 3194 N N . HIS B 1 155 ? -0.825 -15.93 -11.484 1 94.06 155 HIS B N 1
ATOM 3195 C CA . HIS B 1 155 ? -0.645 -14.766 -10.625 1 94.06 155 HIS B CA 1
ATOM 3196 C C . HIS B 1 155 ? -0.575 -15.172 -9.156 1 94.06 155 HIS B C 1
ATOM 3198 O O . HIS B 1 155 ? 0.33 -14.742 -8.43 1 94.06 155 HIS B O 1
ATOM 3204 N N . ALA B 1 156 ? -1.505 -15.984 -8.688 1 95.12 156 ALA B N 1
ATOM 3205 C CA . ALA B 1 156 ? -1.564 -16.359 -7.277 1 95.12 156 ALA B CA 1
ATOM 3206 C C . ALA B 1 156 ? -0.281 -17.062 -6.84 1 95.12 156 ALA B C 1
ATOM 3208 O O . ALA B 1 156 ? 0.276 -16.75 -5.785 1 95.12 156 ALA B O 1
ATOM 3209 N N . CYS B 1 157 ? 0.199 -17.938 -7.672 1 97.19 157 CYS B N 1
ATOM 3210 C CA . CYS B 1 157 ? 1.391 -18.719 -7.336 1 97.19 157 CYS B CA 1
ATOM 3211 C C . CYS B 1 157 ? 2.633 -17.828 -7.348 1 97.19 157 CYS B C 1
ATOM 3213 O O . CYS B 1 157 ? 3.49 -17.953 -6.473 1 97.19 157 CYS B O 1
ATOM 3215 N N . VAL B 1 158 ? 2.719 -16.938 -8.297 1 96.88 158 VAL B N 1
ATOM 3216 C CA . VAL B 1 158 ? 3.857 -16.031 -8.352 1 96.88 158 VAL B CA 1
ATOM 3217 C C . VAL B 1 158 ? 3.811 -15.07 -7.164 1 96.88 158 VAL B C 1
ATOM 3219 O O . VAL B 1 158 ? 4.828 -14.828 -6.512 1 96.88 158 VAL B O 1
ATOM 3222 N N . PHE B 1 159 ? 2.623 -14.562 -6.891 1 96.94 159 PHE B N 1
ATOM 3223 C CA . PHE B 1 159 ? 2.445 -13.633 -5.785 1 96.94 159 PHE B CA 1
ATOM 3224 C C . PHE B 1 159 ? 2.904 -14.25 -4.473 1 96.94 159 PHE B C 1
ATOM 3226 O O . PHE B 1 159 ? 3.566 -13.594 -3.666 1 96.94 159 PHE B O 1
ATOM 3233 N N . GLY B 1 160 ? 2.537 -15.5 -4.262 1 98.19 160 GLY B N 1
ATOM 3234 C CA . GLY B 1 160 ? 2.979 -16.203 -3.066 1 98.19 160 GLY B CA 1
ATOM 3235 C C . GLY B 1 160 ? 4.488 -16.281 -2.949 1 98.19 160 GLY B C 1
ATOM 3236 O O . GLY B 1 160 ? 5.051 -16.016 -1.888 1 98.19 160 GLY B O 1
ATOM 3237 N N . ALA B 1 161 ? 5.117 -16.656 -4.039 1 97.94 161 ALA B N 1
ATOM 3238 C CA . ALA B 1 161 ? 6.574 -16.766 -4.035 1 97.94 161 ALA B CA 1
ATOM 3239 C C . ALA B 1 161 ? 7.223 -15.406 -3.752 1 97.94 161 ALA B C 1
ATOM 3241 O O . ALA B 1 161 ? 8.18 -15.32 -2.973 1 97.94 161 ALA B O 1
ATOM 3242 N N . VAL B 1 162 ? 6.703 -14.367 -4.344 1 97.19 162 VAL B N 1
ATOM 3243 C CA . VAL B 1 162 ? 7.234 -13.016 -4.152 1 97.19 162 VAL B CA 1
ATOM 3244 C C . VAL B 1 162 ? 7.027 -12.578 -2.705 1 97.19 162 VAL B C 1
ATOM 3246 O O . VAL B 1 162 ? 7.871 -11.891 -2.129 1 97.19 162 VAL B O 1
ATOM 3249 N N . SER B 1 163 ? 5.898 -12.938 -2.125 1 97.81 163 SER B N 1
ATOM 3250 C CA . SER B 1 163 ? 5.609 -12.594 -0.736 1 97.81 163 SER B CA 1
ATOM 3251 C C . SER B 1 163 ? 6.66 -13.18 0.204 1 97.81 163 SER B C 1
ATOM 3253 O O . SER B 1 163 ? 7.043 -12.539 1.188 1 97.81 163 SER B O 1
ATOM 3255 N N . ALA B 1 164 ? 7.098 -14.398 -0.13 1 97.25 164 ALA B N 1
ATOM 3256 C CA . ALA B 1 164 ? 8.141 -15.016 0.682 1 97.25 164 ALA B CA 1
ATOM 3257 C C . ALA B 1 164 ? 9.453 -14.242 0.58 1 97.25 164 ALA B C 1
ATOM 3259 O O . ALA B 1 164 ? 10.133 -14.023 1.585 1 97.25 164 ALA B O 1
ATOM 3260 N N . ILE B 1 165 ? 9.75 -13.852 -0.613 1 94.19 165 ILE B N 1
ATOM 3261 C CA . ILE B 1 165 ? 10.969 -13.086 -0.855 1 94.19 165 ILE B CA 1
ATOM 3262 C C . ILE B 1 165 ? 10.891 -11.75 -0.126 1 94.19 165 ILE B C 1
ATOM 3264 O O . ILE B 1 165 ? 11.898 -11.25 0.383 1 94.19 165 ILE B O 1
ATOM 3268 N N . ALA B 1 166 ? 9.711 -11.195 -0.018 1 94.12 166 ALA B N 1
ATOM 3269 C CA . ALA B 1 166 ? 9.469 -9.93 0.679 1 94.12 166 ALA B CA 1
ATOM 3270 C C . ALA B 1 166 ? 9.328 -10.156 2.182 1 94.12 166 ALA B C 1
ATOM 3272 O O . ALA B 1 166 ? 8.992 -9.227 2.924 1 94.12 166 ALA B O 1
ATOM 3273 N N . ASN B 1 167 ? 9.461 -11.359 2.652 1 93.38 167 ASN B N 1
ATOM 3274 C CA . ASN B 1 167 ? 9.422 -11.758 4.055 1 93.38 167 ASN B CA 1
ATOM 3275 C C . ASN B 1 167 ? 8.047 -11.531 4.672 1 93.38 167 ASN B C 1
ATOM 3277 O O . ASN B 1 167 ? 7.941 -11.133 5.832 1 93.38 167 ASN B O 1
ATOM 3281 N N . LEU B 1 168 ? 7.047 -11.703 3.896 1 96.94 168 LEU B N 1
ATOM 3282 C CA . LEU B 1 168 ? 5.691 -11.641 4.43 1 96.94 168 LEU B CA 1
ATOM 3283 C C . LEU B 1 168 ? 5.285 -12.984 5.039 1 96.94 168 LEU B C 1
ATOM 3285 O O . LEU B 1 168 ? 5.578 -14.039 4.473 1 96.94 168 LEU B O 1
ATOM 3289 N N . ASP B 1 169 ? 4.684 -12.898 6.18 1 97.44 169 ASP B N 1
ATOM 3290 C CA . ASP B 1 169 ? 4.102 -14.133 6.695 1 97.44 169 ASP B CA 1
ATOM 3291 C C . ASP B 1 169 ? 2.781 -14.453 6 1 97.44 169 ASP B C 1
ATOM 3293 O O . ASP B 1 169 ? 2.361 -13.734 5.094 1 97.44 169 ASP B O 1
ATOM 3297 N N . ALA B 1 170 ? 2.182 -15.602 6.359 1 98 170 ALA B N 1
ATOM 3298 C CA . ALA B 1 170 ? 0.99 -16.078 5.668 1 98 170 ALA B CA 1
ATOM 3299 C C . ALA B 1 170 ? -0.147 -15.07 5.758 1 98 170 ALA B C 1
ATOM 3301 O O . ALA B 1 170 ? -0.852 -14.828 4.773 1 98 170 ALA B O 1
ATOM 3302 N N . GLU B 1 171 ? -0.286 -14.43 6.898 1 97.94 171 GLU B N 1
ATOM 3303 C CA . GLU B 1 171 ? -1.352 -13.453 7.094 1 97.94 171 GLU B CA 1
ATOM 3304 C C . GLU B 1 171 ? -1.126 -12.211 6.234 1 97.94 171 GLU B C 1
ATOM 3306 O O . GLU B 1 171 ? -2.055 -11.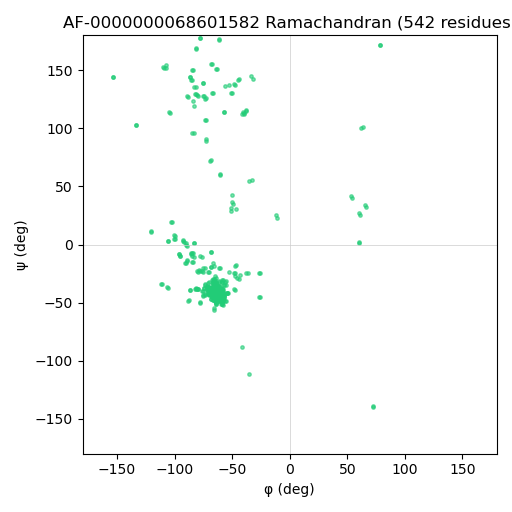719 5.59 1 97.94 171 GLU B O 1
ATOM 3311 N N . ALA B 1 172 ? 0.088 -11.719 6.27 1 97.62 172 ALA B N 1
ATOM 3312 C CA . ALA B 1 172 ? 0.418 -10.547 5.465 1 97.62 172 ALA B CA 1
ATOM 3313 C C . ALA B 1 172 ? 0.264 -10.836 3.977 1 97.62 172 ALA B C 1
ATOM 3315 O O . ALA B 1 172 ? -0.192 -9.984 3.213 1 97.62 172 ALA B O 1
ATOM 3316 N N . CYS B 1 173 ? 0.639 -12.039 3.572 1 98.19 173 CYS B N 1
ATOM 3317 C CA . CYS B 1 173 ? 0.474 -12.469 2.188 1 98.19 173 CYS B CA 1
ATOM 3318 C C . CYS B 1 173 ? -0.995 -12.453 1.784 1 98.19 173 CYS B C 1
ATOM 3320 O O . CYS B 1 173 ? -1.35 -11.914 0.732 1 98.19 173 CYS B O 1
ATOM 3322 N N . ALA B 1 174 ? -1.829 -12.992 2.654 1 98.44 174 ALA B N 1
ATOM 3323 C CA . ALA B 1 174 ? -3.262 -13.07 2.375 1 98.44 174 ALA B CA 1
ATOM 3324 C C . ALA B 1 174 ? -3.875 -11.68 2.27 1 98.44 174 ALA B C 1
ATOM 3326 O O . ALA B 1 174 ? -4.617 -11.391 1.326 1 98.44 174 ALA B O 1
ATOM 3327 N N . ARG B 1 175 ? -3.529 -10.789 3.174 1 97.94 175 ARG B N 1
ATOM 3328 C CA . ARG B 1 175 ? -4.059 -9.43 3.178 1 97.94 175 ARG B CA 1
ATOM 3329 C C . ARG B 1 175 ? -3.623 -8.664 1.932 1 97.94 175 ARG B C 1
ATOM 3331 O O . ARG B 1 175 ? -4.43 -7.98 1.302 1 97.94 175 ARG B O 1
ATOM 3338 N N . ALA B 1 176 ? -2.365 -8.82 1.616 1 97.5 176 ALA B N 1
ATOM 3339 C CA . ALA B 1 176 ? -1.835 -8.117 0.449 1 97.5 176 ALA B CA 1
ATOM 3340 C C . ALA B 1 176 ? -2.508 -8.602 -0.833 1 97.5 176 ALA B C 1
ATOM 3342 O O . ALA B 1 176 ? -2.91 -7.793 -1.673 1 97.5 176 ALA B O 1
ATOM 3343 N N . TYR B 1 177 ? -2.674 -9.906 -0.973 1 96.5 177 TYR B N 1
ATOM 3344 C CA . TYR B 1 177 ? -3.246 -10.492 -2.18 1 96.5 177 TYR B CA 1
ATOM 3345 C C . TYR B 1 177 ? -4.691 -10.047 -2.371 1 96.5 177 TYR B C 1
ATOM 3347 O O . TYR B 1 177 ? -5.066 -9.578 -3.451 1 96.5 177 TYR B O 1
ATOM 3355 N N . VAL B 1 178 ? -5.453 -10.195 -1.369 1 95.38 178 VAL B N 1
ATOM 3356 C CA . VAL B 1 178 ? -6.879 -9.891 -1.441 1 95.38 178 VAL B CA 1
ATOM 3357 C C . VAL B 1 178 ? -7.078 -8.383 -1.607 1 95.38 178 VAL B C 1
ATOM 3359 O O . VAL B 1 178 ? -7.969 -7.949 -2.34 1 95.38 178 VAL B O 1
ATOM 3362 N N . TYR B 1 179 ? -6.258 -7.625 -0.953 1 96.12 179 TYR B N 1
ATOM 3363 C CA . TYR B 1 179 ? -6.336 -6.18 -1.137 1 96.12 179 TYR B CA 1
ATOM 3364 C C . TYR B 1 179 ? -6.121 -5.805 -2.598 1 96.12 179 TYR B C 1
ATOM 3366 O O . TYR B 1 179 ? -6.84 -4.961 -3.141 1 96.12 179 TYR B O 1
ATOM 3374 N N . CYS B 1 180 ? -5.102 -6.41 -3.189 1 94.19 180 CYS B N 1
ATOM 3375 C CA . CYS B 1 180 ? -4.801 -6.105 -4.586 1 94.19 180 CYS B CA 1
ATOM 3376 C C . CYS B 1 180 ? -5.992 -6.41 -5.48 1 94.19 180 CYS B C 1
ATOM 3378 O O . CYS B 1 180 ? -6.285 -5.652 -6.41 1 94.19 180 CYS B O 1
ATOM 3380 N N . ILE B 1 181 ? -6.652 -7.453 -5.176 1 89.94 181 ILE B N 1
ATOM 3381 C CA . ILE B 1 181 ? -7.816 -7.828 -5.969 1 89.94 181 ILE B CA 1
ATOM 3382 C C . ILE B 1 181 ? -8.906 -6.762 -5.824 1 89.94 181 ILE B C 1
ATOM 3384 O O . ILE B 1 181 ? -9.445 -6.285 -6.824 1 89.94 181 ILE B O 1
ATOM 3388 N N . MET B 1 182 ? -9.195 -6.371 -4.617 1 91.88 182 MET B N 1
ATOM 3389 C CA . MET B 1 182 ? -10.211 -5.348 -4.379 1 91.88 182 MET B CA 1
ATOM 3390 C C . MET B 1 182 ? -9.812 -4.02 -5.02 1 91.88 182 MET B C 1
ATOM 3392 O O . MET B 1 182 ? -10.633 -3.361 -5.66 1 91.88 182 MET B O 1
ATOM 3396 N N . ARG B 1 183 ? -8.586 -3.713 -4.828 1 92.25 183 ARG B N 1
ATOM 3397 C CA . ARG B 1 183 ? -8.078 -2.453 -5.359 1 92.25 183 ARG B CA 1
ATOM 3398 C C . ARG B 1 183 ? -8.164 -2.428 -6.883 1 92.25 183 ARG B C 1
ATOM 3400 O O . ARG B 1 183 ? -8.43 -1.381 -7.477 1 92.25 183 ARG B O 1
ATOM 3407 N N . ASP B 1 184 ? -7.852 -3.535 -7.477 1 87.62 184 ASP B N 1
ATOM 3408 C CA . ASP B 1 184 ? -7.91 -3.609 -8.93 1 87.62 184 ASP B CA 1
ATOM 3409 C C . ASP B 1 184 ? -9.336 -3.381 -9.438 1 87.62 184 ASP B C 1
ATOM 3411 O O . ASP B 1 184 ? -9.539 -2.727 -10.461 1 87.62 184 ASP B O 1
ATOM 3415 N N . VAL B 1 185 ? -10.281 -3.941 -8.742 1 84.56 185 VAL B N 1
ATOM 3416 C CA . VAL B 1 185 ? -11.68 -3.74 -9.086 1 84.56 185 VAL B CA 1
ATOM 3417 C C . VAL B 1 185 ? -12.039 -2.26 -8.953 1 84.56 185 VAL B C 1
ATOM 3419 O O . VAL B 1 185 ? -12.656 -1.682 -9.852 1 84.56 185 VAL B O 1
ATOM 3422 N N . CYS B 1 186 ? -11.664 -1.642 -7.883 1 88.75 186 CYS B N 1
ATOM 3423 C CA . CYS B 1 186 ? -11.961 -0.238 -7.617 1 88.75 186 CYS B CA 1
ATOM 3424 C C . CYS B 1 186 ? -11.273 0.664 -8.641 1 88.75 186 CYS B C 1
ATOM 3426 O O . CYS B 1 186 ? -11.867 1.63 -9.117 1 88.75 186 CYS B O 1
ATOM 3428 N N . SER B 1 187 ? -10.047 0.329 -8.945 1 86.31 187 SER B N 1
ATOM 3429 C CA . SER B 1 187 ? -9.305 1.098 -9.945 1 86.31 187 SER B CA 1
ATOM 3430 C C . SER B 1 187 ? -9.969 1.021 -11.312 1 86.31 187 SER B C 1
ATOM 3432 O O . SER 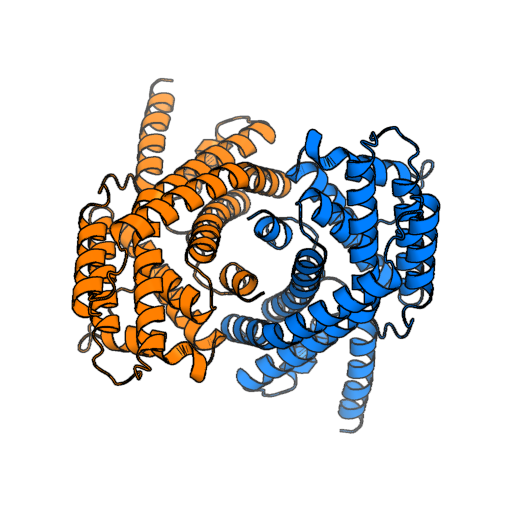B 1 187 ? -10.047 2.021 -12.031 1 86.31 187 SER B O 1
ATOM 3434 N N . ALA B 1 188 ? -10.391 -0.136 -11.617 1 81.88 188 ALA B N 1
ATOM 3435 C CA . ALA B 1 188 ? -11.102 -0.306 -12.883 1 81.88 188 ALA B CA 1
ATOM 3436 C C . ALA B 1 188 ? -12.383 0.52 -12.906 1 81.88 188 ALA B C 1
ATOM 3438 O O . ALA B 1 188 ? -12.734 1.113 -13.93 1 81.88 188 ALA B O 1
ATOM 3439 N N . ALA B 1 189 ? -13.109 0.564 -11.812 1 83.44 189 ALA B N 1
ATOM 3440 C CA . ALA B 1 189 ? -14.344 1.341 -11.719 1 83.44 189 ALA B CA 1
ATOM 3441 C C . ALA B 1 189 ? -14.078 2.822 -11.969 1 83.44 189 ALA B C 1
ATOM 3443 O O . ALA B 1 189 ? -14.852 3.488 -12.664 1 83.44 189 ALA B O 1
ATOM 3444 N N . THR B 1 190 ? -12.977 3.346 -11.445 1 84.31 190 THR B N 1
ATOM 3445 C CA . THR B 1 190 ? -12.625 4.75 -11.633 1 84.31 190 THR B CA 1
ATOM 3446 C C . THR B 1 190 ? -12.203 5.008 -13.078 1 84.31 190 THR B C 1
ATOM 3448 O O . THR B 1 190 ? -12.602 6.012 -13.672 1 84.31 190 THR B O 1
ATOM 3451 N N . ARG B 1 191 ? -11.438 4.121 -13.609 1 78.5 191 ARG B N 1
ATOM 3452 C CA . ARG B 1 191 ? -10.945 4.281 -14.977 1 78.5 191 ARG B CA 1
ATOM 3453 C C . ARG B 1 191 ? -12.094 4.242 -15.977 1 78.5 191 ARG B C 1
ATOM 3455 O O . ARG B 1 191 ? -12.047 4.914 -17.016 1 78.5 191 ARG B O 1
ATOM 3462 N N . LEU B 1 192 ? -13.094 3.496 -15.594 1 74.06 192 LEU B N 1
ATOM 3463 C CA . LEU B 1 192 ? -14.242 3.35 -16.484 1 74.06 192 LEU B CA 1
ATOM 3464 C C . LEU B 1 192 ? -15.312 4.391 -16.156 1 74.06 192 LEU B C 1
ATOM 3466 O O . LEU B 1 192 ? -16.422 4.336 -16.703 1 74.06 192 LEU B O 1
ATOM 3470 N N . ASN B 1 193 ? -15.008 5.277 -15.219 1 77.38 193 ASN B N 1
ATOM 3471 C CA . ASN B 1 193 ? -15.906 6.348 -14.789 1 77.38 193 ASN B CA 1
ATOM 3472 C C . ASN B 1 193 ? -17.219 5.797 -14.234 1 77.38 193 ASN B C 1
ATOM 3474 O O . ASN B 1 193 ? -18.266 6.41 -14.391 1 77.38 193 ASN B O 1
ATOM 3478 N N . ALA B 1 194 ? -17.156 4.621 -13.734 1 77.69 194 ALA B N 1
ATOM 3479 C CA . ALA B 1 194 ? -18.312 4.008 -13.094 1 77.69 194 ALA B CA 1
ATOM 3480 C C . ALA B 1 194 ? -18.547 4.59 -11.703 1 77.69 194 ALA B C 1
ATOM 3482 O O . ALA B 1 194 ? -19.672 4.562 -11.195 1 77.69 194 ALA B O 1
ATOM 3483 N N . SER B 1 195 ? -17.625 5.113 -11.117 1 83.5 195 SER B N 1
ATOM 3484 C CA . SER B 1 195 ? -17.641 5.746 -9.805 1 83.5 195 SER B CA 1
ATOM 3485 C C . SER B 1 195 ? -16.547 6.809 -9.688 1 83.5 195 SER B C 1
ATOM 3487 O O . SER B 1 195 ? -15.469 6.66 -10.25 1 83.5 195 SER B O 1
ATOM 3489 N N . GLY B 1 196 ? -16.906 7.852 -8.969 1 85.81 196 GLY B N 1
ATOM 3490 C CA . GLY B 1 196 ? -15.906 8.883 -8.75 1 85.81 196 GLY B CA 1
ATOM 3491 C C . GLY B 1 196 ? -14.766 8.422 -7.867 1 85.81 196 GLY B C 1
ATOM 3492 O O . GLY B 1 196 ? -14.898 7.457 -7.113 1 85.81 196 GLY B O 1
ATOM 3493 N N . PRO B 1 197 ? -13.602 9.078 -8.023 1 88.88 197 PRO B N 1
ATOM 3494 C CA . PRO B 1 197 ? -12.414 8.68 -7.273 1 88.88 197 PRO B CA 1
ATOM 3495 C C . PRO B 1 197 ? -12.648 8.641 -5.766 1 88.88 197 PRO B C 1
ATOM 3497 O O . PRO B 1 197 ? -12.211 7.703 -5.09 1 88.88 197 PRO B O 1
ATOM 3500 N N . LEU B 1 198 ? -13.375 9.648 -5.211 1 90.75 198 LEU B N 1
ATOM 3501 C CA . LEU B 1 198 ? -13.633 9.68 -3.775 1 90.75 198 LEU B CA 1
ATOM 3502 C C . LEU B 1 198 ? -14.57 8.555 -3.365 1 90.75 198 LEU B C 1
ATOM 3504 O O . LEU B 1 198 ? -14.344 7.891 -2.348 1 90.75 198 LEU B O 1
ATOM 3508 N N . GLU B 1 199 ? -15.492 8.32 -4.191 1 89.56 199 GLU B N 1
ATOM 3509 C CA . GLU B 1 199 ? -16.484 7.273 -3.914 1 89.56 199 GLU B CA 1
ATOM 3510 C C . GLU B 1 199 ? -15.852 5.887 -4.008 1 89.56 199 GLU B C 1
ATOM 3512 O O . GLU B 1 199 ? -16.188 4.992 -3.23 1 89.56 199 GLU B O 1
ATOM 3517 N N . THR B 1 200 ? -15 5.758 -4.961 1 90.94 200 THR B N 1
ATOM 3518 C CA . THR B 1 200 ? -14.312 4.484 -5.145 1 90.94 200 THR B CA 1
ATOM 3519 C C . THR B 1 200 ? -13.383 4.195 -3.965 1 90.94 200 THR B C 1
ATOM 3521 O O . THR B 1 200 ? -13.312 3.061 -3.488 1 90.94 200 THR B O 1
ATOM 3524 N N . ALA B 1 201 ? -12.688 5.211 -3.516 1 92.56 201 ALA B N 1
ATOM 3525 C CA . ALA B 1 201 ? -11.82 5.055 -2.348 1 92.56 201 ALA B CA 1
ATOM 3526 C C . ALA B 1 201 ? -12.633 4.672 -1.113 1 92.56 201 ALA B C 1
ATOM 3528 O O . ALA B 1 201 ? -12.203 3.846 -0.308 1 92.56 201 ALA B O 1
ATOM 3529 N N . ALA B 1 202 ? -13.789 5.281 -0.994 1 93.38 202 ALA B N 1
ATOM 3530 C CA . ALA B 1 202 ? -14.68 4.957 0.12 1 93.38 202 ALA B CA 1
ATOM 3531 C C . ALA B 1 202 ? -15.164 3.514 0.034 1 93.38 202 ALA B C 1
ATOM 3533 O O . ALA B 1 202 ? -15.234 2.812 1.047 1 93.38 202 ALA B O 1
ATOM 3534 N N . ALA B 1 203 ? -15.516 3.111 -1.165 1 92.31 203 ALA B N 1
ATOM 3535 C CA . ALA B 1 203 ? -15.961 1.735 -1.381 1 92.31 203 ALA B CA 1
ATOM 3536 C C . ALA B 1 203 ? -14.867 0.743 -0.995 1 92.31 203 ALA B C 1
ATOM 3538 O O . ALA B 1 203 ? -15.133 -0.257 -0.324 1 92.31 203 ALA B O 1
ATOM 3539 N N . LEU B 1 204 ? -13.664 0.995 -1.431 1 94.81 204 LEU B N 1
ATOM 3540 C CA . LEU B 1 204 ? -12.539 0.134 -1.104 1 94.81 204 LEU B CA 1
ATOM 3541 C C . LEU B 1 204 ? -12.344 0.041 0.407 1 94.81 204 LEU B C 1
ATOM 3543 O O . LEU B 1 204 ? -12.164 -1.053 0.947 1 94.81 204 LEU B O 1
ATOM 3547 N N . ARG B 1 205 ? -12.367 1.158 1.089 1 94.69 205 ARG B N 1
ATOM 3548 C CA . ARG B 1 205 ? -12.203 1.191 2.539 1 94.69 205 ARG B CA 1
ATOM 3549 C C . ARG B 1 205 ? -13.273 0.355 3.23 1 94.69 205 ARG B C 1
ATOM 3551 O O . ARG B 1 205 ? -12.984 -0.346 4.203 1 94.69 205 ARG B O 1
ATOM 3558 N N . ARG B 1 206 ? -14.469 0.419 2.734 1 94.25 206 ARG B N 1
ATOM 3559 C CA . ARG B 1 206 ? -15.586 -0.276 3.367 1 94.25 206 ARG B CA 1
ATOM 3560 C C . ARG B 1 206 ? -15.438 -1.787 3.232 1 94.25 206 ARG B C 1
ATOM 3562 O O . ARG B 1 206 ? -16.047 -2.547 3.992 1 94.25 206 ARG B O 1
ATOM 3569 N N . CYS B 1 207 ? -14.641 -2.203 2.297 1 95.19 207 CYS B N 1
ATOM 3570 C CA . CYS B 1 207 ? -14.461 -3.633 2.07 1 95.19 207 CYS B CA 1
ATOM 3571 C C . CYS B 1 207 ? -13.406 -4.207 3.012 1 95.19 207 CYS B C 1
ATOM 3573 O O . CYS B 1 207 ? -13.312 -5.422 3.178 1 95.19 207 CYS B O 1
ATOM 3575 N N . VAL B 1 208 ? -12.641 -3.371 3.619 1 94.94 208 VAL B N 1
ATOM 3576 C CA . VAL B 1 208 ? -11.383 -3.748 4.25 1 94.94 208 VAL B CA 1
ATOM 3577 C C . VAL B 1 208 ? -11.656 -4.652 5.449 1 94.94 208 VAL B C 1
ATOM 3579 O O . VAL B 1 208 ? -11.047 -5.711 5.59 1 94.94 208 VAL B O 1
ATOM 3582 N N . ASP B 1 209 ? -12.602 -4.305 6.34 1 92.06 209 ASP B N 1
ATOM 3583 C CA . ASP B 1 209 ? -12.828 -5.055 7.574 1 92.06 209 ASP B CA 1
ATOM 3584 C C . ASP B 1 209 ? -13.266 -6.488 7.273 1 92.06 209 ASP B C 1
ATOM 3586 O O . ASP B 1 209 ? -12.719 -7.438 7.844 1 92.06 209 ASP B O 1
ATOM 3590 N N . ASP B 1 210 ? -14.195 -6.625 6.367 1 94.88 210 ASP B N 1
ATOM 3591 C CA . ASP B 1 210 ? -14.688 -7.953 6.008 1 94.88 210 ASP B CA 1
ATOM 3592 C C . ASP B 1 210 ? -13.594 -8.781 5.34 1 94.88 210 ASP B C 1
ATOM 3594 O O . ASP B 1 210 ? -13.469 -9.984 5.605 1 94.88 210 ASP B O 1
ATOM 3598 N N . ALA B 1 211 ? -12.859 -8.125 4.504 1 96.75 211 ALA B N 1
ATOM 3599 C CA . ALA B 1 211 ? -11.789 -8.82 3.805 1 96.75 211 ALA B CA 1
ATOM 3600 C C . ALA B 1 211 ? -10.719 -9.297 4.785 1 96.75 211 ALA B C 1
ATOM 3602 O O . ALA B 1 211 ? -10.188 -10.398 4.648 1 96.75 211 ALA B O 1
ATOM 3603 N N . GLU B 1 212 ? -10.383 -8.453 5.73 1 96.31 212 GLU B N 1
ATOM 3604 C CA . GLU B 1 212 ? -9.383 -8.805 6.734 1 96.31 212 GLU B CA 1
ATOM 3605 C C . GLU B 1 212 ? -9.82 -10.016 7.547 1 96.31 212 GLU B C 1
ATOM 3607 O O . GLU B 1 212 ? -9.023 -10.93 7.797 1 96.31 212 GLU B O 1
ATOM 3612 N N . ALA B 1 213 ? -11.055 -10.023 7.996 1 96.69 213 ALA B N 1
ATOM 3613 C CA . ALA B 1 213 ? -11.586 -11.141 8.766 1 96.69 213 ALA B CA 1
ATOM 3614 C C . ALA B 1 213 ? -11.586 -12.422 7.941 1 96.69 213 ALA B C 1
ATOM 3616 O O . ALA B 1 213 ? -11.211 -13.492 8.438 1 96.69 213 ALA B O 1
ATOM 3617 N N . ALA B 1 214 ? -12 -12.32 6.73 1 97.06 214 ALA B N 1
ATOM 3618 C CA . ALA B 1 214 ? -12.047 -13.484 5.852 1 97.06 214 ALA B CA 1
ATOM 3619 C C . ALA B 1 214 ? -10.648 -14.031 5.582 1 97.06 214 ALA B C 1
ATOM 3621 O O . ALA B 1 214 ? -10.453 -15.25 5.5 1 97.06 214 ALA B O 1
ATOM 3622 N N . CYS B 1 215 ? -9.656 -13.148 5.438 1 97.88 215 CYS B N 1
ATOM 3623 C CA . CYS B 1 215 ? -8.266 -13.555 5.238 1 97.88 215 CYS B CA 1
ATOM 3624 C C . CYS B 1 215 ? -7.754 -14.344 6.438 1 97.88 215 CYS B C 1
ATOM 3626 O O . CYS B 1 215 ? -7.07 -15.352 6.277 1 97.88 215 CYS B O 1
ATOM 3628 N N . ALA B 1 216 ? -8.055 -13.852 7.602 1 97.62 216 ALA B N 1
ATOM 3629 C CA . ALA B 1 216 ? -7.609 -14.523 8.82 1 97.62 216 ALA B CA 1
ATOM 3630 C C . ALA B 1 216 ? -8.148 -15.953 8.891 1 97.62 216 ALA B C 1
ATOM 3632 O O . ALA B 1 216 ? -7.414 -16.875 9.234 1 97.62 216 ALA B O 1
ATOM 3633 N N . VAL B 1 217 ? -9.383 -16.125 8.547 1 97.25 217 VAL B N 1
ATOM 3634 C CA . VAL B 1 217 ? -10.008 -17.438 8.555 1 97.25 217 VAL B CA 1
ATOM 3635 C C . VAL B 1 217 ? -9.344 -18.328 7.508 1 97.25 217 VAL B C 1
ATOM 3637 O O . VAL B 1 217 ? -9.023 -19.484 7.789 1 97.25 217 VAL B O 1
ATOM 3640 N N . ALA B 1 218 ? -9.125 -17.781 6.336 1 96.31 218 ALA B N 1
ATOM 3641 C CA . ALA B 1 218 ? -8.531 -18.547 5.246 1 96.31 218 ALA B CA 1
ATOM 3642 C C . ALA B 1 218 ? -7.125 -19.016 5.609 1 96.31 218 ALA B C 1
ATOM 3644 O O . ALA B 1 218 ? -6.75 -20.156 5.309 1 96.31 218 ALA B O 1
ATOM 3645 N N . VAL B 1 219 ? -6.344 -18.172 6.262 1 97.94 219 VAL B N 1
ATOM 3646 C CA . VAL B 1 219 ? -4.98 -18.5 6.66 1 97.94 219 VAL B CA 1
ATOM 3647 C C . VAL B 1 219 ? -5.012 -19.594 7.738 1 97.94 219 VAL B C 1
ATOM 3649 O O . VAL B 1 219 ? -4.223 -20.531 7.695 1 97.94 219 VAL B O 1
ATOM 3652 N N . ALA B 1 220 ? -5.93 -19.391 8.672 1 97 220 ALA B N 1
ATOM 3653 C CA . ALA B 1 220 ? -6.062 -20.391 9.727 1 97 220 ALA B CA 1
ATOM 3654 C C . ALA B 1 220 ? -6.422 -21.766 9.148 1 97 220 ALA B C 1
ATOM 3656 O O . ALA B 1 220 ? -5.859 -22.781 9.555 1 97 220 ALA B O 1
ATOM 3657 N N . ASP B 1 221 ? -7.348 -21.797 8.227 1 94.31 221 ASP B N 1
ATOM 3658 C CA . ASP B 1 221 ? -7.762 -23.031 7.57 1 94.31 221 ASP B CA 1
ATOM 3659 C C . ASP B 1 221 ? -6.598 -23.672 6.805 1 94.31 221 ASP B C 1
ATOM 3661 O O . ASP B 1 221 ? -6.387 -24.875 6.875 1 94.31 221 ASP B O 1
ATOM 3665 N N . PHE B 1 222 ? -5.867 -22.906 6.098 1 95.25 222 PHE B N 1
ATOM 3666 C CA . PHE B 1 222 ? -4.723 -23.391 5.336 1 95.25 222 PHE B CA 1
ATOM 3667 C C . PHE B 1 222 ? -3.662 -23.969 6.258 1 95.25 222 PHE B C 1
ATOM 3669 O O . PHE B 1 222 ? -3.141 -25.062 6.004 1 95.25 222 PHE B O 1
ATOM 3676 N N . ASN B 1 223 ? -3.363 -23.203 7.305 1 94.44 223 ASN B N 1
ATOM 3677 C CA . ASN B 1 223 ? -2.361 -23.656 8.266 1 94.44 223 ASN B CA 1
ATOM 3678 C C . ASN B 1 223 ? -2.773 -24.969 8.93 1 94.44 223 ASN B C 1
ATOM 3680 O O . ASN B 1 223 ? -1.946 -25.859 9.125 1 94.44 223 ASN B O 1
ATOM 3684 N N . ALA B 1 224 ? -3.99 -25.047 9.281 1 92.94 224 ALA B N 1
ATOM 3685 C CA . ALA B 1 224 ? -4.492 -26.266 9.906 1 92.94 224 ALA B CA 1
ATOM 3686 C C . ALA B 1 224 ? -4.398 -27.453 8.953 1 92.94 224 ALA B C 1
ATOM 3688 O O . ALA B 1 224 ? -4.043 -28.562 9.367 1 92.94 224 ALA B O 1
ATOM 3689 N N . ALA B 1 225 ? -4.66 -27.234 7.699 1 90.69 225 ALA B N 1
ATOM 3690 C CA . ALA B 1 225 ? -4.707 -28.297 6.699 1 90.69 225 ALA B CA 1
ATOM 3691 C C . ALA B 1 225 ? -3.303 -28.703 6.277 1 90.69 225 ALA B C 1
ATOM 3693 O O . ALA B 1 225 ? -3.1 -29.828 5.793 1 90.69 225 ALA B O 1
ATOM 3694 N N . THR B 1 226 ? -2.311 -27.781 6.488 1 89 226 THR B N 1
ATOM 3695 C CA . THR B 1 226 ? -0.988 -28.047 5.93 1 89 226 THR B CA 1
ATOM 3696 C C . THR B 1 226 ? 0.065 -28.109 7.035 1 89 226 THR B C 1
ATOM 3698 O O . THR B 1 226 ? 1.265 -28.031 6.758 1 89 226 THR B O 1
ATOM 3701 N N . ALA B 1 227 ? -0.367 -28.141 8.25 1 86 227 ALA B N 1
ATOM 3702 C CA . ALA B 1 227 ? 0.527 -28.156 9.406 1 86 227 ALA B CA 1
ATOM 3703 C C . ALA B 1 227 ? 1.591 -29.234 9.258 1 86 227 ALA B C 1
ATOM 3705 O O . ALA B 1 227 ? 1.29 -30.359 8.844 1 86 227 ALA B O 1
ATOM 3706 N N . ARG B 1 228 ? 2.777 -28.797 9.469 1 72.88 228 ARG B N 1
ATOM 3707 C CA . ARG B 1 228 ? 3.93 -29.688 9.414 1 72.88 228 ARG B CA 1
ATOM 3708 C C . ARG B 1 228 ? 4.07 -30.484 10.703 1 72.88 228 ARG B C 1
ATOM 3710 O O . ARG B 1 228 ? 3.867 -29.938 11.797 1 72.88 228 ARG B O 1
ATOM 3717 N N . THR B 1 229 ? 4.16 -31.703 10.5 1 65.44 229 THR B N 1
ATOM 3718 C CA . THR B 1 229 ? 4.547 -32.5 11.656 1 65.44 229 THR B CA 1
ATOM 3719 C C . THR B 1 229 ? 6.062 -32.531 11.82 1 65.44 229 THR B C 1
ATOM 3721 O O . THR B 1 229 ? 6.797 -32.25 10.867 1 65.44 229 THR B O 1
ATOM 3724 N N . ALA B 1 230 ? 6.484 -32.656 13.016 1 65 230 ALA B N 1
ATOM 3725 C CA . ALA B 1 230 ? 7.906 -32.688 13.352 1 65 230 ALA B CA 1
ATOM 3726 C C . ALA B 1 230 ? 8.656 -33.656 12.445 1 65 230 ALA B C 1
ATOM 3728 O O . ALA B 1 230 ? 9.836 -33.469 12.148 1 65 230 ALA B O 1
ATOM 3729 N N . THR B 1 231 ? 8.016 -34.531 11.953 1 69.06 231 THR B N 1
ATOM 3730 C CA . THR B 1 231 ? 8.688 -35.594 11.211 1 69.06 231 THR B CA 1
ATOM 3731 C C . THR B 1 231 ? 8.477 -35.406 9.711 1 69.06 231 THR B C 1
ATOM 3733 O O . THR B 1 231 ? 8.977 -36.219 8.914 1 69.06 231 THR B O 1
ATOM 3736 N N . SER B 1 232 ? 7.828 -34.375 9.328 1 72.12 232 SER B N 1
ATOM 3737 C CA . SER B 1 232 ? 7.469 -34.25 7.918 1 72.12 232 SER B CA 1
ATOM 3738 C C . SER B 1 232 ? 8.641 -33.719 7.094 1 72.12 232 SER B C 1
ATOM 3740 O O . SER B 1 232 ? 9.383 -32.844 7.547 1 72.12 232 SER B O 1
ATOM 3742 N N . THR B 1 233 ? 8.898 -34.469 6.016 1 72.69 233 THR B N 1
ATOM 3743 C CA . THR B 1 233 ? 9.859 -34 5.027 1 72.69 233 THR B CA 1
ATOM 3744 C C . THR B 1 233 ? 9.211 -33 4.082 1 72.69 233 THR B C 1
ATOM 3746 O O . THR B 1 233 ? 7.988 -32.875 4.047 1 72.69 233 THR B O 1
ATOM 3749 N N . VAL B 1 234 ? 10.008 -32.375 3.334 1 71.56 234 VAL B N 1
ATOM 3750 C CA . VAL B 1 234 ? 9.516 -31.406 2.363 1 71.56 234 VAL B CA 1
ATOM 3751 C C . VAL B 1 234 ? 8.602 -32.094 1.355 1 71.56 234 VAL B C 1
ATOM 3753 O O . VAL B 1 234 ? 7.582 -31.531 0.946 1 71.56 234 VAL B O 1
ATOM 3756 N N . VAL B 1 235 ? 8.953 -33.344 1.022 1 74.62 235 VAL B N 1
ATOM 3757 C CA . VAL B 1 235 ? 8.18 -34.094 0.06 1 74.62 235 VAL B CA 1
ATOM 3758 C C . VAL B 1 235 ? 6.789 -34.375 0.63 1 74.62 235 VAL B C 1
ATOM 3760 O O . VAL B 1 235 ? 5.777 -34.188 -0.047 1 74.62 235 VAL B O 1
ATOM 3763 N N . ASP B 1 236 ? 6.801 -34.656 1.864 1 76.88 236 ASP B N 1
ATOM 3764 C CA . ASP B 1 236 ? 5.535 -34.969 2.521 1 76.88 236 ASP B CA 1
ATOM 3765 C C . ASP B 1 236 ? 4.684 -33.688 2.676 1 76.88 236 ASP B C 1
ATOM 3767 O O . ASP B 1 236 ? 3.477 -33.719 2.424 1 76.88 236 ASP B O 1
ATOM 3771 N N . ASP B 1 237 ? 5.367 -32.688 2.926 1 79.75 237 ASP B N 1
ATOM 3772 C CA . ASP B 1 237 ? 4.68 -31.406 3.127 1 79.75 237 ASP B CA 1
ATOM 3773 C C . ASP B 1 237 ? 4.113 -30.875 1.812 1 79.75 237 ASP B C 1
ATOM 3775 O O . ASP B 1 237 ? 2.984 -30.375 1.771 1 79.75 237 ASP B O 1
ATOM 3779 N N . GLY B 1 238 ? 4.93 -31.047 0.773 1 87.31 238 GLY B N 1
ATOM 3780 C CA . GLY B 1 238 ? 4.461 -30.656 -0.543 1 87.31 238 GLY B CA 1
ATOM 3781 C C . GLY B 1 238 ? 3.232 -31.422 -1.002 1 87.31 238 GLY B C 1
ATOM 3782 O O . GLY B 1 238 ? 2.285 -30.828 -1.521 1 87.31 238 GLY B O 1
ATOM 3783 N N . CYS B 1 239 ? 3.23 -32.656 -0.699 1 86.88 239 CYS B N 1
ATOM 3784 C CA . CYS B 1 239 ? 2.119 -33.531 -1.078 1 86.88 239 CYS B CA 1
ATOM 3785 C C . CYS B 1 239 ? 0.852 -33.156 -0.32 1 86.88 239 CYS B C 1
ATOM 3787 O O . CYS B 1 239 ? -0.237 -33.125 -0.898 1 86.88 239 CYS B O 1
ATOM 3789 N N . THR B 1 240 ? 1.046 -32.875 0.94 1 90.12 240 THR B N 1
ATOM 3790 C CA . THR B 1 240 ? -0.091 -32.5 1.769 1 90.12 240 THR B CA 1
ATOM 3791 C C . THR B 1 240 ? -0.708 -31.188 1.271 1 90.12 240 THR B C 1
ATOM 3793 O O . THR B 1 240 ? -1.933 -31.062 1.196 1 90.12 240 THR B O 1
ATOM 3796 N N . ILE B 1 241 ? 0.137 -30.281 0.929 1 93.69 241 ILE B N 1
ATOM 3797 C CA . ILE B 1 241 ? -0.326 -28.969 0.452 1 93.69 241 ILE B CA 1
ATOM 3798 C C . ILE B 1 241 ? -1.048 -29.141 -0.883 1 93.69 241 ILE B C 1
ATOM 3800 O O . ILE B 1 241 ? -2.129 -28.594 -1.086 1 93.69 241 ILE B O 1
ATOM 3804 N N . ILE B 1 242 ? -0.514 -29.938 -1.754 1 91.62 242 ILE B N 1
ATOM 3805 C CA . ILE B 1 242 ? -1.102 -30.156 -3.072 1 91.62 242 ILE B CA 1
ATOM 3806 C C . ILE B 1 242 ? -2.459 -30.844 -2.928 1 91.62 242 ILE B C 1
ATOM 3808 O O . ILE B 1 242 ? -3.404 -30.516 -3.65 1 91.62 242 ILE B O 1
ATOM 3812 N N . HIS B 1 243 ? -2.551 -31.75 -1.991 1 89.5 243 HIS B N 1
ATOM 3813 C CA . HIS B 1 243 ? -3.818 -32.406 -1.72 1 89.5 243 HIS B CA 1
ATOM 3814 C C . HIS B 1 243 ? -4.875 -31.422 -1.24 1 89.5 243 HIS B C 1
ATOM 3816 O O . HIS B 1 243 ? -6.043 -31.531 -1.622 1 89.5 243 HIS B O 1
ATOM 3822 N N . HIS B 1 244 ? -4.426 -30.562 -0.419 1 90.62 244 HIS B N 1
ATOM 3823 C CA . HIS B 1 244 ? -5.328 -29.531 0.065 1 90.62 244 HIS B CA 1
ATOM 3824 C C . HIS B 1 244 ? -5.812 -28.641 -1.078 1 90.62 244 HIS B C 1
ATOM 3826 O O . HIS B 1 244 ? -6.988 -28.281 -1.137 1 90.62 244 HIS B O 1
ATOM 3832 N N . LEU B 1 245 ? -4.957 -28.312 -2.016 1 92.19 245 LEU B N 1
ATOM 3833 C CA . LEU B 1 245 ? -5.297 -27.438 -3.141 1 92.19 245 LEU B CA 1
ATOM 3834 C C . LEU B 1 245 ? -6.312 -28.109 -4.055 1 92.19 245 LEU B C 1
ATOM 3836 O O . LEU B 1 245 ? -7.176 -27.453 -4.629 1 92.19 245 LEU B O 1
ATOM 3840 N N . ARG B 1 246 ? -6.258 -29.391 -4.18 1 86.69 246 ARG B N 1
ATOM 3841 C CA . ARG B 1 246 ? -7.148 -30.141 -5.066 1 86.69 246 ARG B CA 1
ATOM 3842 C C . ARG B 1 246 ? -8.555 -30.219 -4.492 1 86.69 246 ARG B C 1
ATOM 3844 O O . ARG B 1 246 ? -9.516 -30.469 -5.219 1 86.69 246 ARG B O 1
ATOM 3851 N N . ARG B 1 247 ? -8.758 -30.016 -3.152 1 78.5 247 ARG B N 1
ATOM 38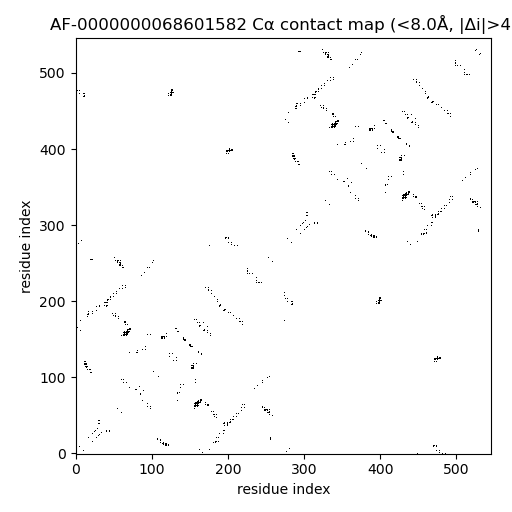52 C CA . ARG B 1 247 ? -10.062 -30.047 -2.5 1 78.5 247 ARG B CA 1
ATOM 3853 C C . ARG B 1 247 ? -10.703 -28.672 -2.496 1 78.5 247 ARG B C 1
ATOM 3855 O O . ARG B 1 247 ? -11.875 -28.531 -2.135 1 78.5 247 ARG B O 1
ATOM 3862 N N . ALA B 1 248 ? -9.906 -27.688 -2.789 1 65.75 248 ALA B N 1
ATOM 3863 C CA . ALA B 1 248 ? -10.453 -26.328 -2.828 1 65.75 248 ALA B CA 1
ATOM 3864 C C . ALA B 1 248 ? -11.609 -26.234 -3.82 1 65.75 248 ALA B C 1
ATOM 3866 O O . ALA B 1 248 ? -11.586 -26.875 -4.871 1 65.75 248 ALA B O 1
ATOM 3867 N N . PRO B 1 249 ? -12.961 -25.953 -3.189 1 56.97 249 PRO B N 1
ATOM 3868 C CA . PRO B 1 249 ? -14.133 -25.922 -4.07 1 56.97 249 PRO B CA 1
ATOM 3869 C C . PRO B 1 249 ? -13.844 -25.25 -5.41 1 56.97 249 PRO B C 1
ATOM 3871 O O . PRO B 1 249 ? -13.117 -24.25 -5.469 1 56.97 249 PRO B O 1
ATOM 3874 N N . ALA B 1 250 ? -13.891 -26.078 -6.441 1 48.16 250 ALA B N 1
ATOM 3875 C CA . ALA B 1 250 ? -13.891 -25.562 -7.809 1 48.16 250 ALA B CA 1
ATOM 3876 C C . ALA B 1 250 ? -14.891 -24.422 -7.965 1 48.16 250 ALA B C 1
ATOM 3878 O O . ALA B 1 250 ? -15.148 -23.953 -9.078 1 48.16 250 ALA B O 1
ATOM 3879 N N . THR B 1 251 ? -15.828 -24.328 -7.012 1 45.53 251 THR B N 1
ATOM 3880 C CA . THR B 1 251 ? -16.859 -23.344 -7.289 1 45.53 251 THR B CA 1
ATOM 3881 C C . THR B 1 251 ? -16.25 -22.016 -7.691 1 45.53 251 THR B C 1
ATOM 3883 O O . THR B 1 251 ? -15.914 -21.203 -6.832 1 45.53 251 THR B O 1
ATOM 3886 N N . SER B 1 252 ? -15.281 -22.188 -8.297 1 43.59 252 SER B N 1
ATOM 3887 C CA . SER B 1 252 ? -14.633 -20.938 -8.688 1 43.59 252 SER B CA 1
ATOM 3888 C C . SER B 1 252 ? -15.617 -19.984 -9.336 1 43.59 252 SER B C 1
ATOM 3890 O O . SER B 1 252 ? -15.984 -20.156 -10.5 1 43.59 252 SER B O 1
ATOM 3892 N N . ALA B 1 253 ? -16.938 -19.922 -8.875 1 42.44 253 ALA B N 1
ATOM 3893 C CA . ALA B 1 253 ? -17.453 -18.719 -9.516 1 42.44 253 ALA B CA 1
ATOM 3894 C C . ALA B 1 253 ? -16.359 -17.656 -9.609 1 42.44 253 ALA B C 1
ATOM 3896 O O . ALA B 1 253 ? -16.078 -16.969 -8.633 1 42.44 253 ALA B O 1
ATOM 3897 N N . LEU B 1 254 ? -15.359 -18.094 -10.18 1 45.19 254 LEU B N 1
ATOM 3898 C CA . LEU B 1 254 ? -14.281 -17.141 -10.383 1 45.19 254 LEU B CA 1
ATOM 3899 C C . LEU B 1 254 ? -14.844 -15.734 -10.617 1 45.19 254 LEU B C 1
ATOM 3901 O O . LEU B 1 254 ? -16.016 -15.578 -10.992 1 45.19 254 LEU B O 1
ATOM 3905 N N . ILE B 1 255 ? -14.133 -14.781 -10.133 1 47.78 255 ILE B N 1
ATOM 3906 C CA . ILE B 1 255 ? -14.484 -13.367 -10.242 1 47.78 255 ILE B CA 1
ATOM 3907 C C . ILE B 1 255 ? -15.336 -13.141 -11.484 1 47.78 255 ILE B C 1
ATOM 3909 O O . ILE B 1 255 ? -16.297 -12.359 -11.461 1 47.78 255 ILE B O 1
ATOM 3913 N N . TYR B 1 256 ? -15.18 -14.117 -12.547 1 44.75 256 TYR B N 1
ATOM 3914 C CA . TYR B 1 256 ? -15.773 -13.867 -13.852 1 44.75 256 TYR B CA 1
ATOM 3915 C C . TYR B 1 256 ? -17.219 -14.352 -13.898 1 44.75 256 TYR B C 1
ATOM 3917 O O . TYR B 1 256 ? -18.062 -13.734 -14.547 1 44.75 256 TYR B O 1
ATOM 3925 N N . ASP B 1 257 ? -17.422 -15.5 -13.258 1 47.44 257 ASP B N 1
ATOM 3926 C CA . ASP B 1 257 ? -18.781 -16.016 -13.289 1 47.44 257 ASP B CA 1
ATOM 3927 C C . ASP B 1 257 ? -19.734 -15.078 -12.547 1 47.44 257 ASP B C 1
ATOM 3929 O O . ASP B 1 257 ? -20.906 -14.945 -12.93 1 47.44 257 ASP B O 1
ATOM 3933 N N . VAL B 1 258 ? -19.203 -14.617 -11.586 1 44.5 258 VAL B N 1
ATOM 3934 C CA . VAL B 1 258 ? -20.031 -13.648 -10.852 1 44.5 258 VAL B CA 1
ATOM 3935 C C . VAL B 1 258 ? -20.438 -12.508 -11.781 1 44.5 258 VAL B C 1
ATOM 3937 O O . VAL B 1 258 ? -21.578 -12.055 -11.758 1 44.5 258 VAL B O 1
ATOM 3940 N N . VAL B 1 259 ? -19.531 -12.289 -12.695 1 44.25 259 VAL B N 1
ATOM 3941 C CA . VAL B 1 259 ? -19.781 -11.227 -13.672 1 44.25 259 VAL B CA 1
ATOM 3942 C C . VAL B 1 259 ? -20.812 -11.703 -14.688 1 44.25 259 VAL B C 1
ATOM 3944 O O . VAL B 1 259 ? -21.719 -10.945 -15.07 1 44.25 259 VAL B O 1
ATOM 3947 N N . GLN B 1 260 ? -20.641 -12.945 -15.047 1 43.25 260 GLN B N 1
ATOM 3948 C CA . GLN B 1 260 ? -21.625 -13.492 -15.984 1 43.25 260 GLN B CA 1
ATOM 3949 C C . GLN B 1 260 ? -23 -13.609 -15.336 1 43.25 260 GLN B C 1
ATOM 3951 O O . GLN B 1 260 ? -24.016 -13.305 -15.969 1 43.25 260 GLN B O 1
ATOM 3956 N N . GLY B 1 261 ? -23.031 -14.086 -14.203 1 43.38 261 GLY B N 1
ATOM 3957 C CA . GLY B 1 261 ? -24.344 -14.188 -13.57 1 43.38 261 GLY B CA 1
ATOM 3958 C C . GLY B 1 261 ? -25 -12.844 -13.352 1 43.38 261 GLY B C 1
ATOM 3959 O O . GLY B 1 261 ? -26.219 -12.711 -13.5 1 43.38 261 GLY B O 1
ATOM 3960 N N . ALA B 1 262 ? -24.203 -11.953 -13.008 1 40.12 262 ALA B N 1
ATOM 3961 C CA . ALA B 1 262 ? -24.766 -10.609 -12.906 1 40.12 262 ALA B CA 1
ATOM 3962 C C . ALA B 1 262 ? -25.203 -10.094 -14.273 1 40.12 262 ALA B C 1
ATOM 3964 O O . ALA B 1 262 ? -26.203 -9.375 -14.375 1 40.12 262 ALA B O 1
ATOM 3965 N N . HIS B 1 263 ? -24.484 -10.484 -15.32 1 39.03 263 HIS B N 1
ATOM 3966 C CA . HIS B 1 263 ? -24.906 -10.258 -16.703 1 39.03 263 HIS B CA 1
ATOM 3967 C C . HIS B 1 263 ? -26.266 -10.898 -16.969 1 39.03 263 HIS B C 1
ATOM 3969 O O . HIS B 1 263 ? -27.141 -10.273 -17.578 1 39.03 263 HIS B O 1
ATOM 3975 N N . ASP B 1 264 ? -26.359 -12.062 -16.656 1 42.91 264 ASP B N 1
ATOM 3976 C CA . ASP B 1 264 ? -27.609 -12.766 -16.969 1 42.91 264 ASP B CA 1
ATOM 3977 C C . ASP B 1 264 ? -28.766 -12.195 -16.156 1 42.91 264 ASP B C 1
ATOM 3979 O O . ASP B 1 264 ? -29.891 -12.094 -16.672 1 42.91 264 ASP B O 1
ATOM 3983 N N . ARG B 1 265 ? -28.562 -11.836 -15.086 1 39.12 265 ARG B N 1
ATOM 3984 C CA . ARG B 1 265 ? -29.641 -11.242 -14.305 1 39.12 265 ARG B CA 1
ATOM 3985 C C . ARG B 1 265 ? -29.953 -9.828 -14.781 1 39.12 265 ARG B C 1
ATOM 3987 O O . ARG B 1 265 ? -31.109 -9.414 -14.812 1 39.12 265 ARG B O 1
ATOM 3994 N N . ALA B 1 266 ? -28.953 -9.141 -15.141 1 37.53 266 ALA B N 1
ATOM 3995 C CA . ALA B 1 266 ? -29.188 -7.801 -15.68 1 37.53 266 ALA B CA 1
ATOM 3996 C C . ALA B 1 266 ? -29.844 -7.867 -17.062 1 37.53 266 ALA B C 1
ATOM 3998 O O . ALA B 1 266 ? -30.75 -7.082 -17.359 1 37.53 266 ALA B O 1
ATOM 3999 N N . ARG B 1 267 ? -29.422 -8.711 -17.891 1 37.81 267 ARG B N 1
ATOM 4000 C CA . ARG B 1 267 ? -30.109 -8.969 -19.141 1 37.81 267 ARG B CA 1
ATOM 4001 C C . ARG B 1 267 ? -31.547 -9.43 -18.906 1 37.81 267 ARG B C 1
ATOM 4003 O O . ARG B 1 267 ? -32.469 -9.023 -19.609 1 37.81 267 ARG B O 1
ATOM 4010 N N . ALA B 1 268 ? -31.688 -10.172 -17.969 1 40.81 268 ALA B N 1
ATOM 4011 C CA . ALA B 1 268 ? -33.062 -10.609 -17.672 1 40.81 268 ALA B CA 1
ATOM 4012 C C . ALA B 1 268 ? -33.906 -9.438 -17.203 1 40.81 268 ALA B C 1
ATOM 4014 O O . ALA B 1 268 ? -35.094 -9.367 -17.516 1 40.81 268 ALA B O 1
ATOM 4015 N N . ARG B 1 269 ? -33.344 -8.516 -16.578 1 38.25 269 ARG B N 1
ATOM 4016 C CA . ARG B 1 269 ? -34.125 -7.367 -16.156 1 38.25 269 ARG B CA 1
ATOM 4017 C C . ARG B 1 269 ? -34.344 -6.395 -17.312 1 38.25 269 ARG B C 1
ATOM 4019 O O . ARG B 1 269 ? -35.344 -5.68 -17.359 1 38.25 269 ARG B O 1
ATOM 4026 N N . LEU B 1 270 ? -33.312 -6.262 -18.109 1 36.38 270 LEU B N 1
ATOM 4027 C CA . LEU B 1 270 ? -33.531 -5.414 -19.281 1 36.38 270 LEU B CA 1
ATOM 4028 C C . LEU B 1 270 ? -34.562 -6.031 -20.219 1 36.38 270 LEU B C 1
ATOM 4030 O O . LEU B 1 270 ? -35.312 -5.309 -20.891 1 36.38 270 LEU B O 1
ATOM 4034 N N . PHE B 1 271 ? -34.562 -7.246 -20.359 1 36.69 271 PHE B N 1
ATOM 4035 C CA . PHE B 1 271 ? -35.562 -7.855 -21.25 1 36.69 271 PHE B CA 1
ATOM 4036 C C . PHE B 1 271 ? -36.906 -8 -20.547 1 36.69 271 PHE B C 1
ATOM 4038 O O . PHE B 1 271 ? -37.906 -8.367 -21.172 1 36.69 271 PHE B O 1
ATOM 4045 N N . ASN B 1 272 ? -36.875 -8.023 -19.312 1 36.12 272 ASN B N 1
ATOM 4046 C CA . ASN B 1 272 ? -38.188 -8.07 -18.703 1 36.12 272 ASN B CA 1
ATOM 4047 C C . ASN B 1 272 ? -38.812 -6.672 -18.562 1 36.12 272 ASN B C 1
ATOM 4049 O O . ASN B 1 272 ? -39.844 -6.504 -17.938 1 36.12 272 ASN B O 1
ATOM 4053 N N . SER B 1 273 ? -37.906 -5.699 -18.906 1 32.31 273 SER B N 1
ATOM 4054 C CA . SER B 1 273 ? -38.719 -4.496 -19.062 1 32.31 273 SER B CA 1
ATOM 4055 C C . SER B 1 273 ? -39.219 -4.355 -20.5 1 32.31 273 SER B C 1
ATOM 4057 O O . SER B 1 273 ? -38.594 -4.844 -21.438 1 32.31 273 SER B O 1
#

Radius of gyration: 24.57 Å; Cα contacts (8 Å, |Δi|>4): 889; chains: 2; bounding box: 70×71×66 Å

Sequence (546 aa):
METFVLIDPLLPTGAFAHSLGLEPARIARAVGTLDETSVEASRAVETYARECAQSAIDAQLPFALAARAFAVRANEKHAREEDDDETTRAWRAANAECGALCASNAVNRRASASTGAALLRASIVAFGEERSWYLRAIKRTLRRPPPLGLGEAHHACVFGAVSAIANLDAEACARAYVYCIMRDVCSAATRLNASGPLETAAALRRCVDDAEAACAVAVADFNAATARTATSTVVDDGCTIIHHLRRAPATSALIYDVVQGAHDRARARLFNSMETFVLIDPLLPTGAFAHSLGLEPARIARAVGTLDETSVEASRAVETYARECAQSAIDAQLPFALAARAFAVRANEKHAREEDDDETTRAWRAANAECGALCASNAVNRRASASTGAALLRASIVAFGEERSWYLRAIKRTLRRPPPLGLGEAHHACVFGAVSAIANLDAEACARAYVYCIMRDVCSAATRLNASGPLETAAALRRCVDDAEAACAVAVADFNAATARTATSTVVDDGCTIIHHLRRAPATSALIYDVVQGAHDRARARLFNS

Secondary structure (DSSP, 8-state):
-HHHHHHSTTS----TTTTSS--HHHHHHHHHSS---HHHHHHHHHHHHHHHHHHHHHHTHHHHHHHHHHHHHHHHTT--TTS--HHHHHHHHHHHHHHHHTTT-HHHHHHHHHHHHHHHHHHHHHHHHHHTHHHHHHHHHHB-STTS-B----HHHHHHHHHHHTT--HHHHHHHHHHHHHHHHHHHHHHTTSS-HHHHHHHHHHHHHHHHHHHHHHHHHHHHHHPPPTT--HHHHHHHHHHHHHHS-S----HHHHHHHHHHHHHHHHH--/-HHHHHHSTTS----TTTTSS--HHHHHHHHHSS---HHHHHHHHHHHHHHHHHHHHHHTHHHHHHHHHHHHHHHHTT--TTS--HHHHHHHHHHHHHHHHTTT-HHHHHHHHHHHHHHHHHHHHHHHHHHTHHHHHHHHHHB-STTS-B----HHHHHHHHHHHTT--HHHHHHHHHHHHHHHHHHHHHHTTSS-HHHHHHHHHHHHHHHHHHHHHHHHHHHHHHPPPTT--HHHHHHHHHHHHHHS------HHHHHHHHHHHHHHHHHT-